Protein AF-0000000072577975 (afdb_homodimer)

Foldseek 3Di:
DPPPPPDPCQLVVLLVLQQVLLCVLVVLCVVQVHQLCRLCVQQVHHSVVNNCSNRSLDQDALSSQVSSCVVSVVVCPSNVCSLVSLLSLDGNQCSVVLVLLQQFLEKAKEAEAADDLLQADLLLLLLVQQPDPPHDDPSNSVSNSVNSVVSNCLCVDPVHHQAEYEYEPVNLQDQGNHDVRSLVSLVSCLVSLPDPRYFYWYQYPPDPDALCPVHIKMWTHGPPDDIWIWDDDDSHIDIGPDPVVNVVVVVSSVVNQVNTDGSVVRNVVSVVSSVVD/DPPPPPDPCQLVVLLVLQQVLLCVLVVLCVVLVHQLCRLCVQQVHHSVVNNCSNRSLDQDALSSQVSSCVVSVVVCPSNVCSLVSLLSLDGNQCSVVLVLLQQFLEKAKEAEAADDLLQADLLLLLLVQQPDPPHDDPSNSVSNSVNSVVSNCLCVDPVRHQAEYEYEPVNLQDQGNHDVRSLVSLVSVLVSLPDPRYFYWYQYPPDPDALCPVHIKMWTHGPPDDIWIWDDDDSHIDIGPPPVVNVVVVVSSVVNQVNTDGSVVRNVVSVVSSVVD

Structure (mmCIF, N/CA/C/O backbone):
data_AF-0000000072577975-model_v1
#
loop_
_entity.id
_entity.type
_entity.pdbx_description
1 polymer 'HTH cro/C1-type domain-containing protein'
#
loop_
_atom_site.group_PDB
_atom_site.id
_atom_site.type_symbol
_atom_site.label_atom_id
_atom_site.label_alt_id
_atom_site.label_comp_id
_atom_site.label_asym_id
_atom_site.label_entity_id
_atom_site.label_seq_id
_atom_site.pdbx_PDB_ins_code
_atom_site.Cartn_x
_atom_site.Cartn_y
_atom_site.Cartn_z
_atom_site.occupancy
_atom_site.B_iso_or_equiv
_atom_site.auth_seq_id
_atom_site.auth_comp_id
_atom_site.auth_asym_id
_atom_site.auth_atom_id
_atom_site.pdbx_PDB_model_num
ATOM 1 N N . MET A 1 1 ? 26.828 27.562 -10.508 1 23 1 MET A N 1
ATOM 2 C CA . MET A 1 1 ? 25.719 27.047 -11.312 1 23 1 MET A CA 1
ATOM 3 C C . MET A 1 1 ? 24.812 26.156 -10.477 1 23 1 MET A C 1
ATOM 5 O O . MET A 1 1 ? 25.203 25.047 -10.086 1 23 1 MET A O 1
ATOM 9 N N . GLY A 1 2 ? 23.938 26.688 -9.508 1 23.89 2 GLY A N 1
ATOM 10 C CA . GLY A 1 2 ? 23.25 26.156 -8.336 1 23.89 2 GLY A CA 1
ATOM 11 C C . GLY A 1 2 ? 22.188 25.141 -8.68 1 23.89 2 GLY A C 1
ATOM 12 O O . GLY A 1 2 ? 21.359 25.359 -9.562 1 23.89 2 GLY A O 1
ATOM 13 N N . ASP A 1 3 ? 22.516 23.828 -8.57 1 28.3 3 ASP A N 1
ATOM 14 C CA . ASP A 1 3 ? 21.797 22.609 -8.938 1 28.3 3 ASP A CA 1
ATOM 15 C C . ASP A 1 3 ? 20.344 22.672 -8.461 1 28.3 3 ASP A C 1
ATOM 17 O O . ASP A 1 3 ? 20.078 22.641 -7.254 1 28.3 3 ASP A O 1
ATOM 21 N N . GLU A 1 4 ? 19.5 23.375 -9.203 1 28.52 4 GLU A N 1
ATOM 22 C CA . GLU A 1 4 ? 18.078 23.578 -8.977 1 28.52 4 GLU A CA 1
ATOM 23 C C . GLU A 1 4 ? 17.359 22.234 -8.812 1 28.52 4 GLU A C 1
ATOM 25 O O . GLU A 1 4 ? 17.266 21.453 -9.758 1 28.52 4 GLU A O 1
ATOM 30 N N . VAL A 1 5 ? 17.5 21.688 -7.695 1 31.22 5 VAL A N 1
ATOM 31 C CA . VAL A 1 5 ? 16.812 20.469 -7.297 1 31.22 5 VAL A CA 1
ATOM 32 C C . VAL A 1 5 ? 15.367 20.5 -7.785 1 31.22 5 VAL A C 1
ATOM 34 O O . VAL A 1 5 ? 14.586 21.359 -7.375 1 31.22 5 VAL A O 1
ATOM 37 N N . GLN A 1 6 ? 15.078 20.094 -8.984 1 32.69 6 GLN A N 1
ATOM 38 C CA . GLN A 1 6 ? 13.742 20 -9.562 1 32.69 6 GLN A CA 1
ATOM 39 C C . GLN A 1 6 ? 12.781 19.297 -8.609 1 32.69 6 GLN A C 1
ATOM 41 O O . GLN A 1 6 ? 12.961 18.125 -8.289 1 32.69 6 GLN A O 1
ATOM 46 N N . GLN A 1 7 ? 12.203 20.031 -7.703 1 34.97 7 GLN A N 1
ATOM 47 C CA . GLN A 1 7 ? 11.203 19.562 -6.75 1 34.97 7 GLN A CA 1
ATOM 48 C C . GLN A 1 7 ? 10.086 18.797 -7.453 1 34.97 7 GLN A C 1
ATOM 50 O O . GLN A 1 7 ? 9.672 19.156 -8.555 1 34.97 7 GLN A O 1
ATOM 55 N N . PRO A 1 8 ? 9.781 17.703 -7.152 1 38.62 8 PRO A N 1
ATOM 56 C CA . PRO A 1 8 ? 8.797 16.859 -7.84 1 38.62 8 PRO A CA 1
ATOM 57 C C . PRO A 1 8 ? 7.5 17.609 -8.141 1 38.62 8 PRO A C 1
ATOM 59 O O . PRO A 1 8 ? 7.102 18.5 -7.383 1 38.62 8 PRO A O 1
ATOM 62 N N . GLU A 1 9 ? 7.043 17.688 -9.359 1 37.94 9 GLU A N 1
ATOM 63 C CA . GLU A 1 9 ? 5.918 18.406 -9.938 1 37.94 9 GLU A CA 1
ATOM 64 C C . GLU A 1 9 ? 4.719 18.422 -8.992 1 37.94 9 GLU A C 1
ATOM 66 O O . GLU A 1 9 ? 3.926 19.359 -8.992 1 37.94 9 GLU A O 1
ATOM 71 N N . GLU A 1 10 ? 4.434 17.344 -8.352 1 37.81 10 GLU A N 1
ATOM 72 C CA . GLU A 1 10 ? 3.242 17.234 -7.52 1 37.81 10 GLU A CA 1
ATOM 73 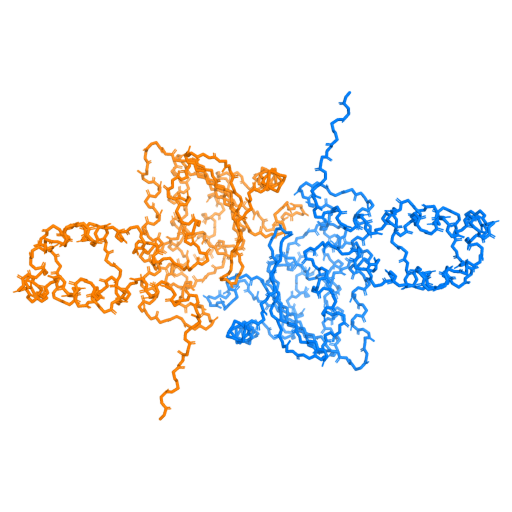C C . GLU A 1 10 ? 3.295 18.234 -6.359 1 37.81 10 GLU A C 1
ATOM 75 O O . GLU A 1 10 ? 2.266 18.766 -5.945 1 37.81 10 GLU A O 1
ATOM 80 N N . TYR A 1 11 ? 4.414 18.406 -5.742 1 39.66 11 TYR A N 1
ATOM 81 C CA . TYR A 1 11 ? 4.684 19.484 -4.812 1 39.66 11 TYR A CA 1
ATOM 82 C C . TYR A 1 11 ? 4.449 20.844 -5.477 1 39.66 11 TYR A C 1
ATOM 84 O O . TYR A 1 11 ? 4.238 21.844 -4.793 1 39.66 11 TYR A O 1
ATOM 92 N N . GLU A 1 12 ? 4.379 20.844 -6.801 1 43.72 12 GLU A N 1
ATOM 93 C CA . GLU A 1 12 ? 4.391 22.094 -7.562 1 43.72 12 GLU A CA 1
ATOM 94 C C . GLU A 1 12 ? 3.018 22.75 -7.562 1 43.72 12 GLU A C 1
ATOM 96 O O . GLU A 1 12 ? 2.912 23.984 -7.496 1 43.72 12 GLU A O 1
ATOM 101 N N . VAL A 1 13 ? 2.107 21.875 -7.645 1 39.94 13 VAL A N 1
ATOM 102 C CA . VAL A 1 13 ? 0.84 22.562 -7.863 1 39.94 13 VAL A CA 1
ATOM 103 C C . VAL A 1 13 ? 0.404 23.266 -6.582 1 39.94 13 VAL A C 1
ATOM 105 O O . VAL A 1 13 ? -0.08 24.406 -6.625 1 39.94 13 VAL A O 1
ATOM 108 N N . GLY A 1 14 ? 0.47 22.516 -5.355 1 48.72 14 GLY A N 1
ATOM 109 C CA . GLY A 1 14 ? 0.134 23.203 -4.113 1 48.72 14 GLY A CA 1
ATOM 110 C C . GLY A 1 14 ? 0.917 24.484 -3.9 1 48.72 14 GLY A C 1
ATOM 111 O O . GLY A 1 14 ? 0.368 25.469 -3.43 1 48.72 14 GLY A O 1
ATOM 112 N N . THR A 1 15 ? 2 24.266 -4.41 1 57.16 15 THR A N 1
ATOM 113 C CA . THR A 1 15 ? 2.898 25.406 -4.324 1 57.16 15 THR A CA 1
ATOM 114 C C . THR A 1 15 ? 2.473 26.5 -5.293 1 57.16 15 THR A C 1
ATOM 116 O O . THR A 1 15 ? 2.484 27.688 -4.941 1 57.16 15 THR A O 1
ATOM 119 N N . GLY A 1 16 ? 1.847 25.969 -6.297 1 61.16 16 GLY A N 1
ATOM 120 C CA . GLY A 1 16 ? 1.447 26.969 -7.273 1 61.16 16 GLY A CA 1
ATOM 121 C C . GLY A 1 16 ? 0.279 27.812 -6.809 1 61.16 16 GLY A C 1
ATOM 122 O O . GLY A 1 16 ? 0.315 29.047 -6.922 1 61.16 16 GLY A O 1
ATOM 123 N N . MET A 1 17 ? -0.674 27.203 -6.145 1 71.5 17 MET A N 1
ATOM 124 C CA . MET A 1 17 ? -1.858 27.906 -5.668 1 71.5 17 MET A CA 1
ATOM 125 C C . MET A 1 17 ? -1.499 28.875 -4.547 1 71.5 17 MET A C 1
ATOM 127 O O . MET A 1 17 ? -1.999 30 -4.512 1 71.5 17 MET A O 1
ATOM 131 N N . LEU A 1 18 ? -0.588 28.453 -3.744 1 80.25 18 LEU A N 1
ATOM 132 C CA . LEU A 1 18 ? -0.195 29.312 -2.629 1 80.25 18 LEU A CA 1
ATOM 133 C C . LEU A 1 18 ? 0.593 30.516 -3.121 1 80.25 18 LEU A C 1
ATOM 135 O O . LEU A 1 18 ? 0.427 31.625 -2.604 1 80.25 18 LEU A O 1
ATOM 139 N N . CYS A 1 19 ? 1.336 30.25 -4.152 1 77.81 19 CYS A N 1
ATOM 140 C CA . CYS A 1 19 ? 2.102 31.344 -4.738 1 77.81 19 CYS A CA 1
ATOM 141 C C . CYS A 1 19 ? 1.177 32.375 -5.375 1 77.81 19 CYS A C 1
ATOM 143 O O . CYS A 1 19 ? 1.35 33.562 -5.172 1 77.81 19 CYS A O 1
ATOM 145 N N . VAL A 1 20 ? 0.21 31.875 -6.078 1 76.81 20 VAL A N 1
ATOM 146 C CA . VAL A 1 20 ? -0.744 32.781 -6.727 1 76.81 20 VAL A CA 1
ATOM 147 C C . VAL A 1 20 ? -1.519 33.562 -5.668 1 76.81 20 VAL A C 1
ATOM 149 O O . VAL A 1 20 ? -1.677 34.781 -5.781 1 76.81 20 VAL A O 1
ATOM 152 N N . PHE A 1 21 ? -1.951 32.875 -4.66 1 88.25 21 PHE A N 1
ATOM 153 C CA . PHE A 1 21 ? -2.697 33.531 -3.592 1 88.25 21 PHE A CA 1
ATOM 154 C C . PHE A 1 21 ? -1.848 34.594 -2.918 1 88.25 21 PHE A C 1
ATOM 156 O O . PHE A 1 21 ? -2.318 35.688 -2.678 1 88.25 21 PHE A O 1
ATOM 163 N N . GLY A 1 22 ? -0.646 34.188 -2.582 1 90.62 22 GLY A N 1
ATOM 164 C CA . GLY A 1 22 ? 0.259 35.125 -1.938 1 90.62 22 GLY A CA 1
ATOM 165 C C . GLY A 1 22 ? 0.484 36.406 -2.75 1 90.62 22 GLY A C 1
ATOM 166 O O . GLY A 1 22 ? 0.469 37.5 -2.205 1 90.62 22 GLY A O 1
ATOM 167 N N . ARG A 1 23 ? 0.658 36.219 -4.023 1 86.88 23 ARG A N 1
ATOM 168 C CA . ARG A 1 23 ? 0.84 37.344 -4.918 1 86.88 23 ARG A CA 1
ATOM 169 C C . ARG A 1 23 ? -0.408 38.219 -4.949 1 86.88 23 ARG A C 1
ATOM 171 O O . ARG A 1 23 ? -0.31 39.469 -4.945 1 86.88 23 ARG A O 1
ATOM 178 N N . GLN A 1 24 ? -1.547 37.625 -5.004 1 89.06 24 GLN A N 1
ATOM 179 C CA . GLN A 1 24 ? -2.807 38.344 -5.004 1 89.06 24 GLN A CA 1
ATOM 180 C C . GLN A 1 24 ? -3 39.125 -3.693 1 89.06 24 GLN A C 1
ATOM 182 O O . GLN A 1 24 ? -3.436 40.281 -3.695 1 89.06 24 GLN A O 1
ATOM 187 N N . LEU A 1 25 ? -2.658 38.438 -2.621 1 94.12 25 LEU A N 1
ATOM 188 C CA . LEU A 1 25 ? -2.758 39.094 -1.312 1 94.12 25 LEU A CA 1
ATOM 189 C C . LEU A 1 25 ? -1.898 40.344 -1.249 1 94.12 25 LEU A C 1
ATOM 191 O O . LEU A 1 25 ? -2.352 41.375 -0.774 1 94.12 25 LEU A O 1
ATOM 195 N N . LYS A 1 26 ? -0.734 40.188 -1.766 1 93.81 26 LYS A N 1
ATOM 196 C CA . LYS A 1 26 ? 0.177 41.344 -1.8 1 93.81 26 LYS A CA 1
ATOM 197 C C . LYS A 1 26 ? -0.386 42.469 -2.662 1 93.81 26 LYS A C 1
ATOM 199 O O . LYS A 1 26 ? -0.35 43.625 -2.27 1 93.81 26 LYS A O 1
ATOM 204 N N . LEU A 1 27 ? -0.862 42.094 -3.791 1 91.44 27 LEU A N 1
ATOM 205 C CA . LEU A 1 27 ? -1.411 43.062 -4.719 1 91.44 27 LEU A CA 1
ATOM 206 C C . LEU A 1 27 ? -2.564 43.844 -4.078 1 91.44 27 LEU A C 1
ATOM 208 O O . LEU A 1 27 ? -2.629 45.062 -4.168 1 91.44 27 LEU A O 1
ATOM 212 N N . PHE A 1 28 ? -3.451 43.156 -3.422 1 94.31 28 PHE A N 1
ATOM 213 C CA . PHE A 1 28 ? -4.598 43.812 -2.789 1 94.31 28 PHE A CA 1
ATOM 214 C C . PHE A 1 28 ? -4.152 44.656 -1.596 1 94.31 28 PHE A C 1
ATOM 216 O O . PHE A 1 28 ? -4.703 45.719 -1.348 1 94.31 28 PHE A O 1
ATOM 223 N N . ARG A 1 29 ? -3.16 44.094 -0.862 1 96.12 29 ARG A N 1
ATOM 224 C CA . ARG A 1 29 ? -2.643 44.844 0.275 1 96.12 29 ARG A CA 1
ATOM 225 C C . ARG A 1 29 ? -2.059 46.156 -0.173 1 96.12 29 ARG A C 1
ATOM 227 O O . ARG A 1 29 ? -2.357 47.219 0.414 1 96.12 29 ARG A O 1
ATOM 234 N N . GLU A 1 30 ? -1.282 46.156 -1.231 1 95.19 30 GLU A N 1
ATOM 235 C CA . GLU A 1 30 ? -0.66 47.344 -1.769 1 95.19 30 GLU A CA 1
ATOM 236 C C . GLU A 1 30 ? -1.706 48.312 -2.336 1 95.19 30 GLU A C 1
ATOM 238 O O . GLU A 1 30 ? -1.596 49.531 -2.174 1 95.19 30 GLU A O 1
ATOM 243 N N . ARG A 1 31 ? -2.686 47.812 -2.975 1 93.5 31 ARG A N 1
ATOM 244 C CA . ARG A 1 31 ? -3.768 48.594 -3.533 1 93.5 31 ARG A CA 1
ATOM 245 C C . ARG A 1 31 ? -4.523 49.344 -2.436 1 93.5 31 ARG A C 1
ATOM 247 O O . ARG A 1 31 ? -5 50.469 -2.646 1 93.5 31 ARG A O 1
ATOM 254 N N . ALA A 1 32 ? -4.648 48.75 -1.303 1 94.38 32 ALA A N 1
ATOM 255 C CA . ALA A 1 32 ? -5.352 49.344 -0.167 1 94.38 32 ALA A CA 1
ATOM 256 C C . ALA A 1 32 ? -4.457 50.312 0.579 1 94.38 32 ALA A C 1
ATOM 258 O O . ALA A 1 32 ? -4.891 50.969 1.534 1 94.38 32 ALA A O 1
ATOM 259 N N . GLY A 1 33 ? -3.145 50.375 0.177 1 95.62 33 GLY A N 1
ATOM 260 C CA . GLY A 1 33 ? -2.211 51.312 0.788 1 95.62 33 GLY A CA 1
ATOM 261 C C . GLY A 1 33 ? -1.673 50.844 2.121 1 95.62 33 GLY A C 1
ATOM 262 O O . GLY A 1 33 ? -1.262 51.625 2.959 1 95.62 33 GLY A O 1
ATOM 263 N N . LEU A 1 34 ? -1.727 49.562 2.348 1 96.06 34 LEU A N 1
ATOM 264 C CA . LEU A 1 34 ? -1.288 49.031 3.625 1 96.06 34 LEU A CA 1
ATOM 265 C C . LEU A 1 34 ? 0.067 48.344 3.484 1 96.06 34 LEU A C 1
ATOM 267 O O . LEU A 1 34 ? 0.364 47.75 2.443 1 96.06 34 LEU A O 1
ATOM 271 N N . ASP A 1 35 ? 0.899 48.531 4.445 1 96.5 35 ASP A N 1
ATOM 272 C CA . ASP A 1 35 ? 2.07 47.656 4.543 1 96.5 35 ASP A CA 1
ATOM 273 C C . ASP A 1 35 ? 1.741 46.375 5.297 1 96.5 35 ASP A C 1
ATOM 275 O O . ASP A 1 35 ? 0.589 46.156 5.672 1 96.5 35 ASP A O 1
ATOM 279 N N . ARG A 1 36 ? 2.676 45.469 5.469 1 96.88 36 ARG A N 1
ATOM 280 C CA . ARG A 1 36 ? 2.406 44.156 6.098 1 96.88 36 ARG A CA 1
ATOM 281 C C . ARG A 1 36 ? 1.957 44.344 7.543 1 96.88 36 ARG A C 1
ATOM 283 O O . ARG A 1 36 ? 1.062 43.656 8.008 1 96.88 36 ARG A O 1
ATOM 290 N N . ALA A 1 37 ? 2.592 45.312 8.203 1 96 37 ALA A N 1
ATOM 291 C CA . ALA A 1 37 ? 2.217 45.594 9.586 1 96 37 ALA A CA 1
ATOM 292 C C . ALA A 1 37 ? 0.783 46.094 9.672 1 96 37 ALA A C 1
ATOM 294 O O . ALA A 1 37 ? 0.047 45.75 10.602 1 96 37 ALA A O 1
ATOM 295 N N . GLY A 1 38 ? 0.428 46.938 8.797 1 96.31 38 GLY A N 1
ATOM 296 C CA . GLY A 1 38 ? -0.925 47.469 8.734 1 96.31 38 GLY A CA 1
ATOM 297 C C . GLY A 1 38 ? -1.979 46.406 8.555 1 96.31 38 GLY A C 1
ATOM 298 O O . GLY A 1 38 ? -2.969 46.344 9.289 1 96.31 38 GLY A O 1
ATOM 299 N N . LEU A 1 39 ? -1.771 45.5 7.57 1 96.5 39 LEU A N 1
ATOM 300 C CA . LEU A 1 39 ? -2.703 44.406 7.352 1 96.5 39 LEU A CA 1
ATOM 301 C C . LEU A 1 39 ? -2.736 43.469 8.555 1 96.5 39 LEU A C 1
ATOM 303 O O . LEU A 1 39 ? -3.803 43 8.953 1 96.5 39 LEU A O 1
ATOM 307 N N . GLY A 1 40 ? -1.619 43.219 9.07 1 95.88 40 GLY A N 1
ATOM 308 C CA . GLY A 1 40 ? -1.535 42.375 10.258 1 95.88 40 GLY A CA 1
ATOM 309 C C . GLY A 1 40 ? -2.363 42.906 11.414 1 95.88 40 GLY A C 1
ATOM 310 O O . GLY A 1 40 ? -3.094 42.125 12.055 1 95.88 40 GLY A O 1
ATOM 311 N N . SER A 1 41 ? -2.273 44.188 11.617 1 94.56 41 SER A N 1
ATOM 312 C CA . SER A 1 41 ? -3.016 44.844 12.695 1 94.56 41 SER A CA 1
ATOM 313 C C . SER A 1 41 ? -4.52 44.688 12.492 1 94.56 41 SER A C 1
ATOM 315 O O . SER A 1 41 ? -5.273 44.562 13.461 1 94.56 41 SER A O 1
ATOM 317 N N . LEU A 1 42 ? -4.961 44.719 11.312 1 94.44 42 LEU A N 1
ATOM 318 C CA . LEU A 1 42 ? -6.383 44.656 11 1 94.44 42 LEU A CA 1
ATOM 319 C C . LEU A 1 42 ? -6.898 43.25 11.047 1 94.44 42 LEU A C 1
ATOM 321 O O . LEU A 1 42 ? -8.102 43 11.195 1 94.44 42 LEU A O 1
ATOM 325 N N . THR A 1 43 ? -6.016 42.25 10.852 1 94.12 43 THR A N 1
ATOM 326 C CA . THR A 1 43 ? -6.457 40.875 10.742 1 94.12 43 THR A CA 1
ATOM 327 C C . THR A 1 43 ? -6.012 40.062 11.953 1 94.12 43 THR A C 1
ATOM 329 O O . THR A 1 43 ? -6.367 38.875 12.086 1 94.12 43 THR A O 1
ATOM 332 N N . GLY A 1 44 ? -5.168 40.594 12.789 1 92.69 44 GLY A N 1
ATOM 333 C CA . GLY A 1 44 ? -4.73 39.938 14.008 1 92.69 44 GLY A CA 1
ATOM 334 C C . GLY A 1 44 ? -3.486 39.094 13.805 1 92.69 44 GLY A C 1
ATOM 335 O O . GLY A 1 44 ? -3.295 38.094 14.484 1 92.69 44 GLY A O 1
ATOM 336 N N . TYR A 1 45 ? -2.734 39.344 12.789 1 92.81 45 TYR A N 1
ATOM 337 C CA . TYR A 1 45 ? -1.515 38.594 12.5 1 92.81 45 TYR A CA 1
ATOM 338 C C . TYR A 1 45 ? -0.297 39.5 12.516 1 92.81 45 TYR A C 1
ATOM 340 O O . TYR A 1 45 ? -0.431 40.75 12.453 1 92.81 45 TYR A O 1
ATOM 348 N N . SER A 1 46 ? 0.872 39.031 12.664 1 93.5 46 SER A N 1
ATOM 349 C CA . SER A 1 46 ? 2.109 39.781 12.609 1 93.5 46 SER A CA 1
ATOM 350 C C . SER A 1 46 ? 2.518 40.094 11.172 1 93.5 46 SER A C 1
ATOM 352 O O . SER A 1 46 ? 2.053 39.438 10.242 1 93.5 46 SER A O 1
ATOM 354 N N . ALA A 1 47 ? 3.393 41.125 11.047 1 94.5 47 ALA A N 1
ATOM 355 C CA . ALA A 1 47 ? 3.939 41.438 9.734 1 94.5 47 ALA A CA 1
ATOM 356 C C . ALA A 1 47 ? 4.703 40.25 9.148 1 94.5 47 ALA A C 1
ATOM 358 O O . ALA A 1 47 ? 4.668 40.031 7.938 1 94.5 47 ALA A O 1
ATOM 359 N N . SER A 1 48 ? 5.309 39.562 10.039 1 92.81 48 SER A N 1
ATOM 360 C CA . SER A 1 48 ? 6.07 38.375 9.594 1 92.81 48 SER A CA 1
ATOM 361 C C . SER A 1 48 ? 5.148 37.281 9.055 1 92.81 48 SER A C 1
ATOM 363 O O . SER A 1 48 ? 5.469 36.625 8.062 1 92.81 48 SER A O 1
ATOM 365 N N . THR A 1 49 ? 4.004 37.125 9.719 1 92.19 49 THR A N 1
ATOM 366 C CA . THR A 1 49 ? 3.045 36.125 9.258 1 92.19 49 THR A CA 1
ATOM 367 C C . THR A 1 49 ? 2.449 36.5 7.91 1 92.19 49 THR A C 1
ATOM 369 O O . THR A 1 49 ? 2.273 35.656 7.027 1 92.19 49 THR A O 1
ATOM 372 N N . ILE A 1 50 ? 2.172 37.781 7.789 1 94.44 50 ILE A N 1
ATOM 373 C CA . ILE A 1 50 ? 1.639 38.281 6.527 1 94.44 50 ILE A CA 1
ATOM 374 C C . ILE A 1 50 ? 2.654 38.062 5.41 1 94.44 50 ILE A C 1
ATOM 376 O O . ILE A 1 50 ? 2.295 37.625 4.316 1 94.44 50 ILE A O 1
ATOM 380 N N . ALA A 1 51 ? 3.924 38.312 5.688 1 92.31 51 ALA A N 1
ATOM 381 C CA . ALA A 1 51 ? 4.988 38.094 4.719 1 92.31 51 ALA A CA 1
ATOM 382 C C . ALA A 1 51 ? 5.039 36.594 4.32 1 92.31 51 ALA A C 1
ATOM 384 O O . ALA A 1 51 ? 5.223 36.281 3.145 1 92.31 51 ALA A O 1
ATOM 385 N N . SER A 1 52 ? 4.805 35.781 5.301 1 89.69 52 SER A N 1
ATOM 386 C CA . SER A 1 52 ? 4.848 34.344 5.047 1 89.69 52 SER A CA 1
ATOM 387 C C . SER A 1 52 ? 3.689 33.906 4.156 1 89.69 52 SER A C 1
ATOM 389 O O . SER A 1 52 ? 3.842 33 3.328 1 89.69 52 SER A O 1
ATOM 391 N N . PHE A 1 53 ? 2.557 34.531 4.359 1 89.56 53 PHE A N 1
ATOM 392 C CA . PHE A 1 53 ? 1.421 34.25 3.492 1 89.56 53 PHE A CA 1
ATOM 393 C C . PHE A 1 53 ? 1.697 34.719 2.066 1 89.56 53 PHE A C 1
ATOM 395 O O . PHE A 1 53 ? 1.461 33.969 1.111 1 89.56 53 PHE A O 1
ATOM 402 N N . GLU A 1 54 ? 2.293 35.906 1.914 1 91.94 54 GLU A N 1
ATOM 403 C CA . GLU A 1 54 ? 2.539 36.5 0.603 1 91.94 54 GLU A CA 1
ATOM 404 C C . GLU A 1 54 ? 3.613 35.75 -0.158 1 91.94 54 GLU A C 1
ATOM 406 O O . GLU A 1 54 ? 3.598 35.688 -1.391 1 91.94 54 GLU A O 1
ATOM 411 N N . GLN A 1 55 ? 4.469 35.125 0.561 1 84.81 55 GLN A N 1
ATOM 412 C CA . GLN A 1 55 ? 5.586 34.406 -0.041 1 84.81 55 GLN A CA 1
ATOM 413 C C . GLN A 1 55 ? 5.316 32.906 -0.089 1 84.81 55 GLN A C 1
ATOM 415 O O . GLN A 1 55 ? 6.223 32.094 -0.354 1 84.81 55 GLN A O 1
ATOM 420 N N . ALA A 1 56 ? 4.098 32.5 0.232 1 80.25 56 ALA A N 1
ATOM 421 C CA . ALA A 1 56 ? 3.623 31.109 0.131 1 80.25 56 ALA A CA 1
ATOM 422 C C . ALA A 1 56 ? 4.422 30.188 1.043 1 80.25 56 ALA A C 1
ATOM 424 O O . ALA A 1 56 ? 4.66 29.016 0.706 1 80.25 56 ALA A O 1
ATOM 425 N N . ARG A 1 57 ? 4.879 30.812 2.117 1 74.69 57 ARG A N 1
ATOM 426 C CA . ARG A 1 57 ? 5.645 30.016 3.068 1 74.69 57 ARG A CA 1
ATOM 427 C C . ARG A 1 57 ? 4.727 29.359 4.102 1 74.69 57 ARG A C 1
ATOM 429 O O . ARG A 1 57 ? 5.098 28.359 4.727 1 74.69 57 ARG A O 1
ATOM 436 N N . ARG A 1 58 ? 3.615 29.984 4.328 1 79 58 ARG A N 1
ATOM 437 C CA . ARG A 1 58 ? 2.584 29.484 5.234 1 79 58 ARG A CA 1
ATOM 438 C C . ARG A 1 58 ? 1.213 29.5 4.566 1 79 58 ARG A C 1
ATOM 440 O O . ARG A 1 58 ? 0.939 30.359 3.725 1 79 58 ARG A O 1
ATOM 447 N N . ILE A 1 59 ? 0.462 28.609 5.016 1 83.5 59 ILE A N 1
ATOM 448 C CA . ILE A 1 59 ? -0.888 28.547 4.469 1 83.5 59 ILE A CA 1
ATOM 449 C C . ILE A 1 59 ? -1.841 29.359 5.348 1 83.5 59 ILE A C 1
ATOM 451 O O . ILE A 1 59 ? -1.996 29.062 6.535 1 83.5 59 ILE A O 1
ATOM 455 N N . PRO A 1 60 ? -2.365 30.375 4.805 1 87.38 60 PRO A N 1
ATOM 456 C CA . PRO A 1 60 ? -3.297 31.172 5.609 1 87.38 60 PRO A CA 1
ATOM 457 C C . PRO A 1 60 ? -4.547 30.391 6.004 1 87.38 60 PRO A C 1
ATOM 459 O O . PRO A 1 60 ? -5.047 29.578 5.227 1 87.38 60 PRO A O 1
ATOM 462 N N . GLN A 1 61 ? -5.074 30.641 7.133 1 83.44 61 GLN A N 1
ATOM 463 C CA . GLN A 1 61 ? -6.324 30.062 7.609 1 83.44 61 GLN A CA 1
ATOM 464 C C . GLN A 1 61 ? -7.527 30.656 6.891 1 83.44 61 GLN A C 1
ATOM 466 O O . GLN A 1 61 ? -7.492 31.828 6.484 1 83.44 61 GLN A O 1
ATOM 471 N N . PRO A 1 62 ? -8.562 29.891 6.824 1 83.38 62 PRO A N 1
ATOM 472 C CA . PRO A 1 62 ? -9.75 30.406 6.137 1 83.38 62 PRO A CA 1
ATOM 473 C C . PRO A 1 62 ? -10.273 31.703 6.742 1 83.38 62 PRO A C 1
ATOM 475 O O . PRO A 1 62 ? -10.695 32.594 6.012 1 83.38 62 PRO A O 1
ATOM 478 N N . LYS A 1 63 ? -10.18 31.719 7.988 1 86.31 63 LYS A N 1
ATOM 479 C CA . LYS A 1 63 ? -10.641 32.938 8.656 1 86.31 63 LYS A CA 1
ATOM 480 C C . LYS A 1 63 ? -9.844 34.156 8.203 1 86.31 63 LYS A C 1
ATOM 482 O O . LYS A 1 63 ? -10.414 35.219 7.973 1 86.31 63 LYS A O 1
ATOM 487 N N . PHE A 1 64 ? -8.555 34.031 8.133 1 93 64 PHE A N 1
ATOM 488 C CA . PHE A 1 64 ? -7.703 35.125 7.652 1 93 64 PHE A CA 1
ATOM 489 C C . PHE A 1 64 ? -8.094 35.531 6.238 1 93 64 PHE A C 1
ATOM 491 O O . PHE A 1 64 ? -8.156 36.719 5.922 1 93 64 PHE A O 1
ATOM 498 N N . ILE A 1 65 ? -8.391 34.531 5.434 1 92.44 65 ILE A N 1
ATOM 499 C CA . ILE A 1 65 ? -8.68 34.781 4.027 1 92.44 65 ILE A CA 1
ATOM 500 C C . ILE A 1 65 ? -9.945 35.656 3.908 1 92.44 65 ILE A C 1
ATOM 502 O O . ILE A 1 65 ? -9.961 36.625 3.174 1 92.44 65 ILE A O 1
ATOM 506 N N . ASP A 1 66 ? -10.891 35.281 4.656 1 91.38 66 ASP A N 1
ATOM 507 C CA . ASP A 1 66 ? -12.133 36.062 4.648 1 91.38 66 ASP A CA 1
ATOM 508 C C . ASP A 1 66 ? -11.914 37.469 5.18 1 91.38 66 ASP A C 1
ATOM 510 O O . ASP A 1 66 ? -12.406 38.438 4.598 1 91.38 66 ASP A O 1
ATOM 514 N N . GLN A 1 67 ? -11.203 37.562 6.227 1 94.44 67 GLN A N 1
ATOM 515 C CA . GLN A 1 67 ? -10.922 38.875 6.824 1 94.44 67 GLN A CA 1
ATOM 516 C C . GLN A 1 67 ? -10.117 39.75 5.871 1 94.44 67 GLN A C 1
ATOM 518 O O . GLN A 1 67 ? -10.406 40.938 5.723 1 94.44 67 GLN A O 1
ATOM 523 N N . ALA A 1 68 ? -9.125 39.125 5.324 1 95.19 68 ALA A N 1
ATOM 524 C CA . ALA A 1 68 ? -8.289 39.875 4.387 1 95.19 68 ALA A CA 1
ATOM 525 C C . ALA A 1 68 ? -9.102 40.375 3.195 1 95.19 68 ALA A C 1
ATOM 527 O O . ALA A 1 68 ? -8.906 41.5 2.73 1 95.19 68 ALA A O 1
ATOM 528 N N . ASP A 1 69 ? -9.961 39.5 2.691 1 94.56 69 ASP A N 1
ATOM 529 C CA . ASP A 1 69 ? -10.805 39.906 1.566 1 94.56 69 ASP A CA 1
ATOM 530 C C . ASP A 1 69 ? -11.641 41.125 1.91 1 94.56 69 ASP A C 1
ATOM 532 O O . ASP A 1 69 ? -11.734 42.062 1.115 1 94.56 69 ASP A O 1
ATOM 536 N N . GLU A 1 70 ? -12.195 41.125 3.074 1 95.25 70 GLU A N 1
ATOM 537 C CA . GLU A 1 70 ? -13.055 42.219 3.539 1 95.25 70 GLU A CA 1
ATOM 538 C C . GLU A 1 70 ? -12.258 43.5 3.771 1 95.25 70 GLU A C 1
ATOM 540 O O . GLU A 1 70 ? -12.609 44.562 3.252 1 95.25 70 GLU A O 1
ATOM 545 N N . VAL A 1 71 ? -11.188 43.375 4.535 1 95.81 71 VAL A N 1
ATOM 546 C CA . VAL A 1 71 ? -10.406 44.531 4.965 1 95.81 71 VAL A CA 1
ATOM 547 C C . VAL A 1 71 ? -9.742 45.188 3.752 1 95.81 71 VAL A C 1
ATOM 549 O O . VAL A 1 71 ? -9.594 46.406 3.701 1 95.81 71 VAL A O 1
ATOM 552 N N . LEU A 1 72 ? -9.414 44.406 2.76 1 95.5 72 LEU A N 1
ATOM 553 C CA . LEU A 1 72 ? -8.68 44.906 1.607 1 95.5 72 LEU A CA 1
ATOM 554 C C . LEU A 1 72 ? -9.633 45.281 0.474 1 95.5 72 LEU A C 1
ATOM 556 O O . LEU A 1 72 ? -9.195 45.781 -0.562 1 95.5 72 LEU A O 1
ATOM 560 N N . GLY A 1 73 ? -10.883 45 0.695 1 93.75 73 GLY A N 1
ATOM 561 C CA . GLY A 1 73 ? -11.844 45.281 -0.366 1 93.75 73 GLY A CA 1
ATOM 562 C C . GLY A 1 73 ? -11.555 44.5 -1.64 1 93.75 73 GLY A C 1
ATOM 563 O O . GLY A 1 73 ? -11.531 45.062 -2.73 1 93.75 73 GLY A O 1
ATOM 564 N N . ALA A 1 74 ? -11.273 43.25 -1.505 1 92.56 74 ALA A N 1
ATOM 565 C CA . ALA A 1 74 ? -10.867 42.438 -2.648 1 92.56 74 ALA A CA 1
ATOM 566 C C . ALA A 1 74 ? -12.078 41.906 -3.422 1 92.56 74 ALA A C 1
ATOM 568 O O . ALA A 1 74 ? -11.93 41.219 -4.441 1 92.56 74 ALA A O 1
ATOM 569 N N . GLY A 1 75 ? -13.289 42.188 -3.01 1 90.31 75 GLY A N 1
ATOM 570 C CA . GLY A 1 75 ? -14.5 41.875 -3.754 1 90.31 75 GLY A CA 1
ATOM 571 C C . GLY A 1 75 ? -14.781 40.406 -3.855 1 90.31 75 GLY A C 1
ATOM 572 O O . GLY A 1 75 ? -15.398 39.938 -4.82 1 90.31 75 GLY A O 1
ATOM 573 N N . GLY A 1 76 ? -14.203 39.656 -3.051 1 90.12 76 GLY A N 1
ATOM 574 C CA . GLY A 1 76 ? -14.469 38.219 -3.049 1 90.12 76 GLY A CA 1
ATOM 575 C C . GLY A 1 76 ? -13.391 37.406 -3.738 1 90.12 76 GLY A C 1
ATOM 576 O O . GLY A 1 76 ? -13.422 36.188 -3.727 1 90.12 76 GLY A O 1
ATOM 577 N N . VAL A 1 77 ? -12.414 38.062 -4.277 1 85.31 77 VAL A N 1
ATOM 578 C CA . VAL A 1 77 ? -11.383 37.406 -5.066 1 85.31 77 VAL A CA 1
ATOM 579 C C . VAL A 1 77 ? -10.57 36.469 -4.172 1 85.31 77 VAL A C 1
ATOM 581 O O . VAL A 1 77 ? -10.336 35.312 -4.527 1 85.31 77 VAL A O 1
ATOM 584 N N . LEU A 1 78 ? -10.141 36.906 -3.012 1 92 78 LEU A N 1
ATOM 585 C CA . LEU A 1 78 ? -9.352 36.094 -2.096 1 92 78 LEU A CA 1
ATOM 586 C C . LEU A 1 78 ? -10.203 34.969 -1.503 1 92 78 LEU A C 1
ATOM 588 O O . LEU A 1 78 ? -9.758 33.844 -1.423 1 92 78 LEU A O 1
ATOM 592 N N . SER A 1 79 ? -11.422 35.344 -1.203 1 89.69 79 SER A N 1
ATOM 593 C CA . SER A 1 79 ? -12.328 34.375 -0.609 1 89.69 79 SER A CA 1
ATOM 594 C C . SER A 1 79 ? -12.656 33.25 -1.596 1 89.69 79 SER A C 1
ATOM 596 O O . SER A 1 79 ? -12.891 32.125 -1.193 1 89.69 79 SER A O 1
ATOM 598 N N . ALA A 1 80 ? -12.609 33.594 -2.857 1 83.38 80 ALA A N 1
ATOM 599 C CA . ALA A 1 80 ? -12.898 32.594 -3.889 1 83.38 80 ALA A CA 1
ATOM 600 C C . ALA A 1 80 ? -11.852 31.484 -3.9 1 83.38 80 ALA A C 1
ATOM 602 O O . ALA A 1 80 ? -12.117 30.375 -4.355 1 83.38 80 ALA A O 1
ATOM 603 N N . SER A 1 81 ? -10.727 31.766 -3.318 1 84.25 81 SER A N 1
ATOM 604 C CA . SER A 1 81 ? -9.625 30.812 -3.35 1 84.25 81 SER A CA 1
ATOM 605 C C . SER A 1 81 ? -9.547 30.016 -2.049 1 84.25 81 SER A C 1
ATOM 607 O O . SER A 1 81 ? -8.648 29.188 -1.872 1 84.25 81 SER A O 1
ATOM 609 N N . LYS A 1 82 ? -10.43 30.297 -1.217 1 85.5 82 LYS A N 1
ATOM 610 C CA . LYS A 1 82 ? -10.359 29.75 0.141 1 85.5 82 LYS A CA 1
ATOM 611 C C . LYS A 1 82 ? -10.266 28.234 0.131 1 85.5 82 LYS A C 1
ATOM 613 O O . LYS A 1 82 ? -9.406 27.656 0.792 1 85.5 82 LYS A O 1
ATOM 618 N N . GLU A 1 83 ? -11.086 27.672 -0.684 1 77.06 83 GLU A N 1
ATOM 619 C CA . GLU A 1 83 ? -11.125 26.219 -0.727 1 77.06 83 GLU A CA 1
ATOM 620 C C . GLU A 1 83 ? -9.836 25.656 -1.313 1 77.06 83 GLU A C 1
ATOM 622 O O . GLU A 1 83 ? -9.289 24.672 -0.798 1 77.06 83 GLU A O 1
ATOM 627 N N . GLU A 1 84 ? -9.391 26.266 -2.283 1 76.75 84 GLU A N 1
ATOM 628 C CA . GLU A 1 84 ? -8.18 25.781 -2.949 1 76.75 84 GLU A CA 1
ATOM 629 C C . GLU A 1 84 ? -6.949 26 -2.076 1 76.75 84 GLU A C 1
ATOM 631 O O . GLU A 1 84 ? -6.035 25.172 -2.072 1 76.75 84 GLU A O 1
ATOM 636 N N . VAL A 1 85 ? -6.918 27.094 -1.385 1 81.56 85 VAL A N 1
ATOM 637 C CA . VAL A 1 85 ? -5.812 27.375 -0.471 1 81.56 85 VAL A CA 1
ATOM 638 C C . VAL A 1 85 ? -5.793 26.328 0.646 1 81.56 85 VAL A C 1
ATOM 640 O O . VAL A 1 85 ? -4.73 25.828 1.012 1 81.56 85 VAL A O 1
ATOM 643 N N . ALA A 1 86 ? -6.984 26.031 1.073 1 78.31 86 ALA A N 1
ATOM 644 C CA . ALA A 1 86 ? -7.098 25.031 2.125 1 78.31 86 ALA A CA 1
ATOM 645 C C . ALA A 1 86 ? -6.613 23.672 1.635 1 78.31 86 ALA A C 1
ATOM 647 O O . ALA A 1 86 ? -5.977 22.922 2.383 1 78.31 86 ALA A O 1
ATOM 648 N N . ARG A 1 87 ? -6.859 23.453 0.43 1 77 87 ARG A N 1
ATOM 649 C CA . ARG A 1 87 ? -6.461 22.172 -0.163 1 77 87 ARG A CA 1
ATOM 650 C C . ARG A 1 87 ? -4.945 22.094 -0.312 1 77 87 ARG A C 1
ATOM 652 O O . ARG A 1 87 ? -4.371 21 -0.269 1 77 87 ARG A O 1
ATOM 659 N N . ALA A 1 88 ? -4.344 23.188 -0.391 1 75.56 88 ALA A N 1
ATOM 660 C CA . ALA A 1 88 ? -2.91 23.234 -0.673 1 75.56 88 ALA A CA 1
ATOM 661 C C . ALA A 1 88 ? -2.098 22.734 0.514 1 75.56 88 ALA A C 1
ATOM 663 O O . ALA A 1 88 ? -0.908 22.438 0.378 1 75.56 88 ALA A O 1
ATOM 664 N N . GLN A 1 89 ? -2.695 22.625 1.626 1 76.88 89 GLN A N 1
ATOM 665 C CA . GLN A 1 89 ? -1.987 22.125 2.799 1 76.88 89 GLN A CA 1
ATOM 666 C C . GLN A 1 89 ? -1.741 20.625 2.689 1 76.88 89 GLN A C 1
ATOM 668 O O . GLN A 1 89 ? -0.914 20.078 3.416 1 76.88 89 GLN A O 1
ATOM 673 N N . TYR A 1 90 ? -2.521 20.062 1.819 1 80.38 90 TYR A N 1
ATOM 674 C CA . TYR A 1 90 ? -2.422 18.625 1.669 1 80.38 90 TYR A CA 1
ATOM 675 C C . TYR A 1 90 ? -1.575 18.25 0.456 1 80.38 90 TYR A C 1
ATOM 677 O O . TYR A 1 90 ? -1.592 18.953 -0.556 1 80.38 90 TYR A O 1
ATOM 685 N N . PRO A 1 91 ? -0.839 17.125 0.656 1 75.56 91 PRO A N 1
ATOM 686 C CA . PRO A 1 91 ? -0.199 16.625 -0.563 1 75.56 91 PRO A CA 1
ATOM 687 C C . PRO A 1 91 ? -1.202 16.312 -1.674 1 75.56 91 PRO A C 1
ATOM 689 O O . PRO A 1 91 ? -2.348 15.961 -1.394 1 75.56 91 PRO A O 1
ATOM 692 N N . ALA A 1 92 ? -0.765 16.484 -2.906 1 70.81 92 ALA A N 1
ATOM 693 C CA . ALA A 1 92 ? -1.628 16.375 -4.082 1 70.81 92 ALA A CA 1
ATOM 694 C C . ALA A 1 92 ? -2.408 15.062 -4.07 1 70.81 92 ALA A C 1
ATOM 696 O O . ALA A 1 92 ? -3.607 15.047 -4.352 1 70.81 92 ALA A O 1
ATOM 697 N N . PHE A 1 93 ? -1.767 14.023 -3.781 1 74.44 93 PHE A N 1
ATOM 698 C CA . PHE A 1 93 ? -2.379 12.703 -3.855 1 74.44 93 PHE A CA 1
ATOM 699 C C . PHE A 1 93 ? -3.518 12.578 -2.852 1 74.44 93 PHE A C 1
ATOM 701 O O . PHE A 1 93 ? -4.383 11.711 -2.992 1 74.44 93 PHE A O 1
ATOM 708 N N . PHE A 1 94 ? -3.623 13.469 -1.911 1 84.19 94 PHE A N 1
ATOM 709 C CA . PHE A 1 94 ? -4.527 13.281 -0.782 1 84.19 94 PHE A CA 1
ATOM 710 C C . PHE A 1 94 ? -5.637 14.328 -0.796 1 84.19 94 PHE A C 1
ATOM 712 O O . PHE A 1 94 ? -6.645 14.18 -0.102 1 84.19 94 PHE A O 1
ATOM 719 N N . ARG A 1 95 ? -5.617 15.273 -1.553 1 77.38 95 ARG A N 1
ATOM 720 C CA . ARG A 1 95 ? -6.488 16.438 -1.495 1 77.38 95 ARG A CA 1
ATOM 721 C C . ARG A 1 95 ? -7.953 16.047 -1.614 1 77.38 95 ARG A C 1
ATOM 723 O O . ARG A 1 95 ? -8.789 16.469 -0.812 1 77.38 95 ARG A O 1
ATOM 730 N N . ASP A 1 96 ? -8.172 15.156 -2.5 1 77.44 96 ASP A N 1
ATOM 731 C CA . ASP A 1 96 ? -9.555 14.758 -2.713 1 77.44 96 ASP A CA 1
ATOM 732 C C . ASP A 1 96 ? -10.062 13.891 -1.559 1 77.44 96 ASP A C 1
ATOM 734 O O . ASP A 1 96 ? -11.203 14.039 -1.116 1 77.44 96 ASP A O 1
ATOM 738 N N . ALA A 1 97 ? -9.195 13.086 -1.074 1 87.5 97 ALA A N 1
ATOM 739 C CA . ALA A 1 97 ? -9.555 12.266 0.078 1 87.5 97 ALA A CA 1
ATOM 740 C C . ALA A 1 97 ? -9.805 13.125 1.312 1 87.5 97 ALA A C 1
ATOM 742 O O . ALA A 1 97 ? -10.719 12.852 2.092 1 87.5 97 ALA A O 1
ATOM 743 N N . ALA A 1 98 ? -9.008 14.148 1.436 1 88.56 98 ALA A N 1
ATOM 744 C CA . ALA A 1 98 ? -9.156 15.047 2.576 1 88.56 98 ALA A CA 1
ATOM 745 C C . ALA A 1 98 ? -10.523 15.727 2.555 1 88.56 98 ALA A C 1
ATOM 747 O O . ALA A 1 98 ? -11.172 15.867 3.594 1 88.56 98 ALA A O 1
ATOM 748 N N . LYS A 1 99 ? -10.945 16.125 1.437 1 83.81 99 LYS A N 1
ATOM 749 C CA . LYS A 1 99 ? -12.25 16.75 1.278 1 83.81 99 LYS A CA 1
ATOM 750 C C . LYS A 1 99 ? -13.375 15.789 1.648 1 83.81 99 LYS A C 1
ATOM 752 O O . LYS A 1 99 ? -14.297 16.156 2.385 1 83.81 99 LYS A O 1
ATOM 757 N N . LEU A 1 100 ? -13.305 14.609 1.15 1 87.44 100 LEU A N 1
ATOM 758 C CA . LEU A 1 100 ? -14.305 13.594 1.453 1 87.44 100 LEU A CA 1
ATOM 759 C C . LEU A 1 100 ? -14.305 13.258 2.939 1 87.44 100 LEU A C 1
ATOM 761 O O . LEU A 1 100 ? -15.367 13.07 3.541 1 87.44 100 LEU A O 1
ATOM 765 N N . GLU A 1 101 ? -13.148 13.164 3.49 1 92 101 GLU A N 1
ATOM 766 C CA . GLU A 1 101 ? -13 12.867 4.91 1 92 101 GLU A CA 1
ATOM 767 C C . GLU A 1 101 ? -13.664 13.938 5.773 1 92 101 GLU A C 1
ATOM 769 O O . GLU A 1 101 ? -14.32 13.617 6.77 1 92 101 GLU A O 1
ATOM 774 N N . ALA A 1 102 ? -13.547 15.164 5.363 1 88.88 102 ALA A N 1
ATOM 775 C CA . ALA A 1 102 ? -14.078 16.297 6.121 1 88.88 102 ALA A CA 1
ATOM 776 C C . ALA A 1 102 ? -15.602 16.219 6.215 1 88.88 102 ALA A C 1
ATOM 778 O O . ALA A 1 102 ? -16.188 16.688 7.191 1 88.88 102 ALA A O 1
ATOM 779 N N . GLU A 1 103 ? -16.203 15.57 5.305 1 88.69 103 GLU A N 1
ATOM 780 C CA . GLU A 1 103 ? -17.672 15.5 5.293 1 88.69 103 GLU A CA 1
ATOM 781 C C . GLU A 1 103 ? -18.156 14.078 5.57 1 88.69 103 GLU A C 1
ATOM 783 O O . GLU A 1 103 ? -19.344 13.797 5.461 1 88.69 103 GLU A O 1
ATOM 788 N N . ALA A 1 104 ? -17.281 13.242 5.887 1 94.56 104 ALA A N 1
ATOM 789 C CA . ALA A 1 104 ? -17.609 11.82 6 1 94.56 104 ALA A CA 1
ATOM 790 C C . ALA A 1 104 ? -18.547 11.57 7.184 1 94.56 104 ALA A C 1
ATOM 792 O O . ALA A 1 104 ? -18.344 12.133 8.266 1 94.56 104 ALA A O 1
ATOM 793 N N . VAL A 1 105 ? -19.547 10.742 6.965 1 95.69 105 VAL A N 1
ATOM 794 C CA . VAL A 1 105 ? -20.422 10.312 8.047 1 95.69 105 VAL A CA 1
ATOM 795 C C . VAL A 1 105 ? -19.969 8.953 8.57 1 95.69 105 VAL A C 1
ATOM 797 O O . VAL A 1 105 ? -20.359 8.539 9.664 1 95.69 105 VAL A O 1
ATOM 800 N N . GLU A 1 106 ? -19.219 8.258 7.723 1 96.31 106 GLU A N 1
ATOM 801 C CA . GLU A 1 106 ? -18.562 7.02 8.117 1 96.31 106 GLU A CA 1
ATOM 802 C C . GLU A 1 106 ? -17.141 6.961 7.586 1 96.31 106 GLU A C 1
ATOM 804 O O . GLU A 1 106 ? -16.875 7.379 6.457 1 96.31 106 GLU A O 1
ATOM 809 N N . LEU A 1 107 ? -16.297 6.492 8.414 1 97.62 107 LEU A N 1
ATOM 810 C CA . LEU A 1 107 ? -14.898 6.242 8.047 1 97.62 107 LEU A CA 1
ATOM 811 C C . LEU A 1 107 ? -14.43 4.898 8.586 1 97.62 107 LEU A C 1
ATOM 813 O O . LEU A 1 107 ? -14.422 4.676 9.805 1 97.62 107 LEU A O 1
ATOM 817 N N . PHE A 1 108 ? -14.102 3.961 7.723 1 98.38 108 PHE A N 1
ATOM 818 C CA . PHE A 1 108 ? -13.555 2.652 8.047 1 98.38 108 PHE A CA 1
ATOM 819 C C . PHE A 1 108 ? -12.117 2.525 7.535 1 98.38 108 PHE A C 1
ATOM 821 O O . PHE A 1 108 ? -11.891 2.482 6.324 1 98.38 108 PHE A O 1
ATOM 828 N N . VAL A 1 109 ? -11.188 2.441 8.477 1 98.5 109 VAL A N 1
ATOM 829 C CA . VAL A 1 109 ? -9.773 2.525 8.133 1 98.5 109 VAL A CA 1
ATOM 830 C C . VAL A 1 109 ? -9.062 1.246 8.555 1 98.5 109 VAL A C 1
ATOM 832 O O . VAL A 1 109 ? -9.203 0.795 9.695 1 98.5 109 VAL A O 1
ATOM 835 N N . TYR A 1 110 ? -8.344 0.625 7.66 1 98.5 110 TYR A N 1
ATOM 836 C CA . TYR A 1 110 ? -7.414 -0.458 7.961 1 98.5 110 TYR A CA 1
ATOM 837 C C . TYR A 1 110 ? -5.977 -0.029 7.691 1 98.5 110 TYR A C 1
ATOM 839 O O . TYR A 1 110 ? -5.598 0.221 6.547 1 98.5 110 TYR A O 1
ATOM 847 N N . ASP A 1 111 ? -5.168 0.051 8.719 1 96.62 111 ASP A N 1
ATOM 848 C CA . ASP A 1 111 ? -3.789 0.521 8.602 1 96.62 111 ASP A CA 1
ATOM 849 C C . ASP A 1 111 ? -2.799 -0.602 8.898 1 96.62 111 ASP A C 1
ATOM 851 O O . ASP A 1 111 ? -2.979 -1.358 9.852 1 96.62 111 ASP A O 1
ATOM 855 N N . THR A 1 112 ? -1.703 -0.571 8.172 1 94.56 112 THR A N 1
ATOM 856 C CA . THR A 1 112 ? -0.79 -1.702 8.289 1 94.56 112 THR A CA 1
ATOM 857 C C . THR A 1 112 ? 0.637 -1.221 8.531 1 94.56 112 THR A C 1
ATOM 859 O O . THR A 1 112 ? 1.51 -2.012 8.898 1 94.56 112 THR A O 1
ATOM 862 N N . HIS A 1 113 ? 0.914 0.076 8.406 1 92.19 113 HIS A N 1
ATOM 863 C CA . HIS A 1 113 ? 2.305 0.516 8.461 1 92.19 113 HIS A CA 1
ATOM 864 C C . HIS A 1 113 ? 2.529 1.492 9.609 1 92.19 113 HIS A C 1
ATOM 866 O O . HIS A 1 113 ? 3.445 1.311 10.414 1 92.19 113 HIS A O 1
ATOM 872 N N . VAL A 1 114 ? 1.715 2.467 9.617 1 96.56 114 VAL A N 1
ATOM 873 C CA . VAL A 1 114 ? 1.811 3.49 10.656 1 96.56 114 VAL A CA 1
ATOM 874 C C . VAL A 1 114 ? 0.416 3.834 11.172 1 96.56 114 VAL A C 1
ATOM 876 O O . VAL A 1 114 ? -0.589 3.459 10.562 1 96.56 114 VAL A O 1
ATOM 879 N N . VAL A 1 115 ? 0.411 4.496 12.312 1 98.06 115 VAL A N 1
ATOM 880 C CA . VAL A 1 115 ? -0.854 4.961 12.875 1 98.06 115 VAL A CA 1
ATOM 881 C C . VAL A 1 115 ? -1.506 5.961 11.93 1 98.06 115 VAL A C 1
ATOM 883 O O . VAL A 1 115 ? -0.83 6.832 11.375 1 98.06 115 VAL A O 1
ATOM 886 N N . ASN A 1 116 ? -2.783 5.844 11.742 1 97.75 116 ASN A N 1
ATOM 887 C CA . ASN A 1 116 ? -3.525 6.758 10.875 1 97.75 116 ASN A CA 1
ATOM 888 C C . ASN A 1 116 ? -3.33 8.211 11.297 1 97.75 116 ASN A C 1
ATOM 890 O O . ASN A 1 116 ? -3.314 8.516 12.492 1 97.75 116 ASN A O 1
ATOM 894 N N . GLY A 1 117 ? -3.234 9.055 10.305 1 96.75 117 GLY A N 1
ATOM 895 C CA . GLY A 1 117 ? -3.002 10.469 10.562 1 96.75 117 GLY A CA 1
ATOM 896 C C . GLY A 1 117 ? -4.004 11.078 11.523 1 96.75 117 GLY A C 1
ATOM 897 O O . GLY A 1 117 ? -3.666 11.984 12.289 1 96.75 117 GLY A O 1
ATOM 898 N N . LEU A 1 118 ? -5.223 10.617 11.539 1 97.19 118 LEU A N 1
ATOM 899 C CA . LEU A 1 118 ? -6.27 11.125 12.414 1 97.19 118 LEU A CA 1
ATOM 900 C C . LEU A 1 118 ? -5.973 10.789 13.875 1 97.19 118 LEU A C 1
ATOM 902 O O . LEU A 1 118 ? -6.426 11.492 14.781 1 97.19 118 LEU A O 1
ATOM 906 N N . LEU A 1 119 ? -5.242 9.742 14.086 1 98.38 119 LEU A N 1
ATOM 907 C CA . LEU A 1 119 ? -5.047 9.219 15.43 1 98.38 119 LEU A CA 1
ATOM 908 C C . LEU A 1 119 ? -3.682 9.625 15.977 1 98.38 119 LEU A C 1
ATOM 910 O O . LEU A 1 119 ? -3.352 9.312 17.125 1 98.38 119 LEU A O 1
ATOM 914 N N . GLN A 1 120 ? -2.914 10.32 15.258 1 98.62 120 GLN A N 1
ATOM 915 C CA . GLN A 1 120 ? -1.519 10.57 15.602 1 98.62 120 GLN A CA 1
ATOM 916 C C . GLN A 1 120 ? -1.393 11.75 16.562 1 98.62 120 GLN A C 1
ATOM 918 O O . GLN A 1 120 ? -2.131 12.727 16.469 1 98.62 120 GLN A O 1
ATOM 923 N N . THR A 1 121 ? -0.439 11.633 17.438 1 98.62 121 THR A N 1
ATOM 924 C CA . THR A 1 121 ? 0.021 12.797 18.188 1 98.62 121 THR A CA 1
ATOM 925 C C . THR A 1 121 ? 0.919 13.68 17.328 1 98.62 121 THR A C 1
ATOM 927 O O . THR A 1 121 ? 1.444 13.219 16.297 1 98.62 121 THR A O 1
ATOM 930 N N . GLU A 1 122 ? 1.007 14.922 17.797 1 98.19 122 GLU A N 1
ATOM 931 C CA . GLU A 1 122 ? 1.905 15.82 17.094 1 98.19 122 GLU A CA 1
ATOM 932 C C . GLU A 1 122 ? 3.326 15.266 17.047 1 98.19 122 GLU A C 1
ATOM 934 O O . GLU A 1 122 ? 3.998 15.352 16.016 1 98.19 122 GLU A O 1
ATOM 939 N N . GLY A 1 123 ? 3.785 14.766 18.172 1 98.31 123 GLY A N 1
ATOM 940 C CA . GLY A 1 123 ? 5.113 14.172 18.219 1 98.31 123 GLY A CA 1
ATOM 941 C C . GLY A 1 123 ? 5.293 13.047 17.219 1 98.31 123 GLY A C 1
ATOM 942 O O . GLY A 1 123 ? 6.32 12.961 16.547 1 98.31 123 GLY A O 1
ATOM 943 N N . TYR A 1 124 ? 4.367 12.195 17.141 1 98.5 124 TYR A N 1
ATOM 944 C CA . TYR A 1 124 ? 4.41 11.078 16.188 1 98.5 124 TYR A CA 1
ATOM 945 C C . TYR A 1 124 ? 4.391 11.586 14.75 1 98.5 124 TYR A C 1
ATOM 947 O O . TYR A 1 124 ? 5.125 11.078 13.898 1 98.5 124 TYR A O 1
ATOM 955 N N . MET A 1 125 ? 3.596 12.625 14.484 1 98.12 125 MET A N 1
ATOM 956 C CA . MET A 1 125 ? 3.551 13.234 13.156 1 98.12 125 MET A CA 1
ATOM 957 C C . MET A 1 125 ? 4.934 13.719 12.734 1 98.12 125 MET A C 1
ATOM 959 O O . MET A 1 125 ? 5.398 13.406 11.641 1 98.12 125 MET A O 1
ATOM 963 N N . ARG A 1 126 ? 5.508 14.445 13.609 1 97.62 126 ARG A N 1
ATOM 964 C CA . ARG A 1 126 ? 6.816 15.023 13.32 1 97.62 126 ARG A CA 1
ATOM 965 C C . ARG A 1 126 ? 7.859 13.93 13.102 1 97.62 126 ARG A C 1
ATOM 967 O O . ARG A 1 126 ? 8.703 14.047 12.211 1 97.62 126 ARG A O 1
ATOM 974 N N . ALA A 1 127 ? 7.797 12.945 13.906 1 97.88 127 ALA A N 1
ATOM 975 C CA . ALA A 1 127 ? 8.727 11.836 13.758 1 97.88 127 ALA A CA 1
ATOM 976 C C . ALA A 1 127 ? 8.578 11.164 12.398 1 97.88 127 ALA A C 1
ATOM 978 O O . ALA A 1 127 ? 9.562 10.93 11.695 1 97.88 127 ALA A O 1
ATOM 979 N N . LEU A 1 128 ? 7.355 10.852 12.008 1 97.06 128 LEU A N 1
ATOM 980 C CA . LEU A 1 128 ? 7.082 10.164 10.75 1 97.06 128 LEU A CA 1
ATOM 981 C C . LEU A 1 128 ? 7.5 11.016 9.562 1 97.06 128 LEU A C 1
ATOM 983 O O . LEU A 1 128 ? 8.18 10.539 8.656 1 97.06 128 LEU A O 1
ATOM 987 N N . LEU A 1 129 ? 7.086 12.25 9.57 1 95.69 129 LEU A N 1
ATOM 988 C CA . LEU A 1 129 ? 7.41 13.148 8.469 1 95.69 129 LEU A CA 1
ATOM 989 C C . LEU A 1 129 ? 8.914 13.406 8.398 1 95.69 129 LEU A C 1
ATOM 991 O O . LEU A 1 129 ? 9.477 13.539 7.312 1 95.69 129 LEU A O 1
ATOM 995 N N . GLY A 1 130 ? 9.508 13.414 9.562 1 95.19 130 GLY A N 1
ATOM 996 C CA . GLY A 1 130 ? 10.945 13.648 9.648 1 95.19 130 GLY A CA 1
ATOM 997 C C . GLY A 1 130 ? 11.766 12.477 9.156 1 95.19 130 GLY A C 1
ATOM 998 O O . GLY A 1 130 ? 12.922 12.648 8.758 1 95.19 130 GLY A O 1
ATOM 999 N N . MET A 1 131 ? 11.203 11.289 9.164 1 94.56 131 MET A N 1
ATOM 1000 C CA . MET A 1 131 ? 11.992 10.117 8.797 1 94.56 131 MET A CA 1
ATOM 1001 C C . MET A 1 131 ? 11.789 9.773 7.32 1 94.56 131 MET A C 1
ATOM 1003 O O . MET A 1 131 ? 12.414 8.844 6.805 1 94.56 131 MET A O 1
ATOM 1007 N N . ARG A 1 132 ? 11.039 10.531 6.68 1 91.62 132 ARG A N 1
ATOM 1008 C CA . ARG A 1 132 ? 10.852 10.32 5.246 1 91.62 132 ARG A CA 1
ATOM 1009 C C . ARG A 1 132 ? 12.156 10.516 4.488 1 91.62 132 ARG A C 1
ATOM 1011 O O . ARG A 1 132 ? 12.992 11.328 4.883 1 91.62 132 ARG A O 1
ATOM 1018 N N . ARG A 1 133 ? 12.336 9.75 3.523 1 92.94 133 ARG A N 1
ATOM 1019 C CA . ARG A 1 133 ? 13.453 9.852 2.596 1 92.94 133 ARG A CA 1
ATOM 1020 C C . ARG A 1 133 ? 12.969 9.844 1.149 1 92.94 133 ARG A C 1
ATOM 1022 O O . ARG A 1 133 ? 12.188 8.977 0.757 1 92.94 133 ARG A O 1
ATOM 1029 N N . PRO A 1 134 ? 13.414 10.719 0.32 1 92.31 134 PRO A N 1
ATOM 1030 C CA . PRO A 1 134 ? 14.219 11.906 0.634 1 92.31 134 PRO A CA 1
ATOM 1031 C C . PRO A 1 134 ? 13.555 12.805 1.672 1 92.31 134 PRO A C 1
ATOM 1033 O O . PRO A 1 134 ? 12.336 12.758 1.853 1 92.31 134 PRO A O 1
ATOM 1036 N N . LEU A 1 135 ? 14.344 13.711 2.238 1 93.5 135 LEU A N 1
ATOM 1037 C CA . LEU A 1 135 ? 13.891 14.508 3.369 1 93.5 135 LEU A CA 1
ATOM 1038 C C . LEU A 1 135 ? 12.945 15.609 2.91 1 93.5 135 LEU A C 1
ATOM 1040 O O . LEU A 1 135 ? 13.102 16.156 1.814 1 93.5 135 LEU A O 1
ATOM 1044 N N . LEU A 1 136 ? 12.031 15.898 3.74 1 90.44 136 LEU A N 1
ATOM 1045 C CA . LEU A 1 136 ? 11.203 17.094 3.592 1 90.44 136 LEU A CA 1
ATOM 1046 C C . LEU A 1 136 ? 11.836 18.297 4.281 1 90.44 136 LEU A C 1
ATOM 1048 O O . LEU A 1 136 ? 12.539 18.141 5.285 1 90.44 136 LEU A O 1
ATOM 1052 N N . ASP A 1 137 ? 11.641 19.391 3.725 1 90.44 137 ASP A N 1
ATOM 1053 C CA . ASP A 1 137 ? 12.109 20.594 4.418 1 90.44 137 ASP A CA 1
ATOM 1054 C C . ASP A 1 137 ? 11.234 20.891 5.633 1 90.44 137 ASP A C 1
ATOM 1056 O O . ASP A 1 137 ? 10.094 20.438 5.719 1 90.44 137 ASP A O 1
ATOM 1060 N N . GLU A 1 138 ? 11.742 21.688 6.516 1 90.44 138 GLU A N 1
ATOM 1061 C CA . GLU A 1 138 ? 11.078 21.953 7.789 1 90.44 138 GLU A CA 1
ATOM 1062 C C . GLU A 1 138 ? 9.734 22.641 7.57 1 90.44 138 GLU A C 1
ATOM 1064 O O . GLU A 1 138 ? 8.758 22.344 8.266 1 90.44 138 GLU A O 1
ATOM 1069 N N . ALA A 1 139 ? 9.672 23.531 6.672 1 83.19 139 ALA A N 1
ATOM 1070 C CA . ALA A 1 139 ? 8.438 24.25 6.391 1 83.19 139 ALA A CA 1
ATOM 1071 C C . ALA A 1 139 ? 7.336 23.297 5.945 1 83.19 139 ALA A C 1
ATOM 1073 O O . ALA A 1 139 ? 6.188 23.406 6.387 1 83.19 139 ALA A O 1
ATOM 1074 N N . THR A 1 140 ? 7.723 22.375 5.109 1 85.94 140 THR A N 1
ATOM 1075 C CA . THR A 1 140 ? 6.777 21.375 4.629 1 85.94 140 THR A CA 1
ATOM 1076 C C . THR A 1 140 ? 6.309 20.469 5.773 1 85.94 140 THR A C 1
ATOM 1078 O O . THR A 1 140 ? 5.125 20.156 5.871 1 85.94 140 THR A O 1
ATOM 1081 N N . ILE A 1 141 ? 7.176 20.109 6.625 1 92.44 141 ILE A N 1
ATOM 1082 C CA . ILE A 1 141 ? 6.828 19.281 7.77 1 92.44 141 ILE A CA 1
ATOM 1083 C C . ILE A 1 141 ? 5.801 20 8.641 1 92.44 141 ILE A C 1
ATOM 1085 O O . ILE A 1 141 ? 4.773 19.422 9 1 92.44 141 ILE A O 1
ATOM 1089 N N . GLU A 1 142 ? 6.082 21.25 8.891 1 89.62 142 GLU A N 1
ATOM 1090 C CA . GLU A 1 142 ? 5.18 22.031 9.727 1 89.62 142 GLU A CA 1
ATOM 1091 C C . GLU A 1 142 ? 3.797 22.141 9.086 1 89.62 142 GLU A C 1
ATOM 1093 O O . GLU A 1 142 ? 2.779 22.031 9.773 1 89.62 142 GLU A O 1
ATOM 1098 N N . GLN A 1 143 ? 3.811 22.344 7.863 1 84.88 143 GLN A N 1
ATOM 1099 C CA . GLN A 1 143 ? 2.557 22.453 7.125 1 84.88 143 GLN A CA 1
ATOM 1100 C C . GLN A 1 143 ? 1.755 21.172 7.199 1 84.88 143 GLN A C 1
ATOM 1102 O O . GLN A 1 143 ? 0.544 21.188 7.434 1 84.88 143 GLN A O 1
ATOM 1107 N N . ARG A 1 144 ? 2.439 20.078 7.031 1 91.5 144 ARG A N 1
ATOM 1108 C CA . ARG A 1 144 ? 1.766 18.781 7.023 1 91.5 144 ARG A CA 1
ATOM 1109 C C . ARG A 1 144 ? 1.304 18.391 8.422 1 91.5 144 ARG A C 1
ATOM 1111 O O . ARG A 1 144 ? 0.26 17.766 8.586 1 91.5 144 ARG A O 1
ATOM 1118 N N . VAL A 1 145 ? 2.066 18.766 9.375 1 94.31 145 VAL A N 1
ATOM 1119 C CA . VAL A 1 145 ? 1.65 18.547 10.75 1 94.31 145 VAL A CA 1
ATOM 1120 C C . VAL A 1 145 ? 0.378 19.344 11.047 1 94.31 145 VAL A C 1
ATOM 1122 O O . VAL A 1 145 ? -0.59 18.797 11.578 1 94.31 145 VAL A O 1
ATOM 1125 N N . ALA A 1 146 ? 0.373 20.578 10.648 1 89.56 146 ALA A N 1
ATOM 1126 C CA . ALA A 1 146 ? -0.794 21.438 10.867 1 89.56 146 ALA A CA 1
ATOM 1127 C C . ALA A 1 146 ? -2.023 20.875 10.156 1 89.56 146 ALA A C 1
ATOM 1129 O O . ALA A 1 146 ? -3.125 20.875 10.711 1 89.56 146 ALA A O 1
ATOM 1130 N N . ALA A 1 147 ? -1.825 20.406 9 1 89.5 147 ALA A N 1
ATOM 1131 C CA . ALA A 1 147 ? -2.916 19.828 8.219 1 89.5 147 ALA A CA 1
ATOM 1132 C C . ALA A 1 147 ? -3.5 18.609 8.914 1 89.5 147 ALA A C 1
ATOM 1134 O O . ALA A 1 147 ? -4.723 18.453 8.984 1 89.5 147 ALA A O 1
ATOM 1135 N N . ARG A 1 148 ? -2.607 17.766 9.422 1 94.38 148 ARG A N 1
ATOM 1136 C CA . ARG A 1 148 ? -3.059 16.562 10.117 1 94.38 148 ARG A CA 1
ATOM 1137 C C . ARG A 1 148 ? -3.83 16.922 11.383 1 94.38 148 ARG A C 1
ATOM 1139 O O . ARG A 1 148 ? -4.863 16.312 11.68 1 94.38 148 ARG A O 1
ATOM 1146 N N . LEU A 1 149 ? -3.344 17.875 12.039 1 93.94 149 LEU A N 1
ATOM 1147 C CA . LEU A 1 149 ? -4.016 18.312 13.258 1 93.94 149 LEU A CA 1
ATOM 1148 C C . LEU A 1 149 ? -5.395 18.875 12.945 1 93.94 149 LEU A C 1
ATOM 1150 O O . LEU A 1 149 ? -6.359 18.609 13.664 1 93.94 149 LEU A O 1
ATOM 1154 N N . THR A 1 150 ? -5.469 19.641 11.898 1 90.62 150 THR A N 1
ATOM 1155 C CA . THR A 1 150 ? -6.742 20.219 11.484 1 90.62 150 THR A CA 1
ATOM 1156 C C . THR A 1 150 ? -7.758 19.109 11.188 1 90.62 150 THR A C 1
ATOM 1158 O O . THR A 1 150 ? -8.938 19.234 11.531 1 90.62 150 THR A O 1
ATOM 1161 N N . ARG A 1 151 ? -7.328 18.031 10.617 1 94.56 151 ARG A N 1
ATOM 1162 C CA . ARG A 1 151 ? -8.188 16.906 10.25 1 94.56 151 ARG A CA 1
ATOM 1163 C C . ARG A 1 151 ? -8.773 16.234 11.484 1 94.56 151 ARG A C 1
ATOM 1165 O O . ARG A 1 151 ? -9.844 15.625 11.414 1 94.56 151 ARG A O 1
ATOM 1172 N N . GLN A 1 152 ? -8.148 16.359 12.594 1 95.75 152 GLN A N 1
ATOM 1173 C CA . GLN A 1 152 ? -8.578 15.672 13.812 1 95.75 152 GLN A CA 1
ATOM 1174 C C . GLN A 1 152 ? -9.82 16.328 14.398 1 95.75 152 GLN A C 1
ATOM 1176 O O . GLN A 1 152 ? -10.438 15.789 15.32 1 95.75 152 GLN A O 1
ATOM 1181 N N . LYS A 1 153 ? -10.203 17.438 13.859 1 93 153 LYS A N 1
ATOM 1182 C CA . LYS A 1 153 ? -11.453 18.062 14.266 1 93 153 LYS A CA 1
ATOM 1183 C C . LYS A 1 153 ? -12.648 17.156 13.992 1 93 153 LYS A C 1
ATOM 1185 O O . LYS A 1 153 ? -13.742 17.375 14.516 1 93 153 LYS A O 1
ATOM 1190 N N . ILE A 1 154 ? -12.406 16.172 13.219 1 93.94 154 ILE A N 1
ATOM 1191 C CA . ILE A 1 154 ? -13.453 15.211 12.891 1 93.94 154 ILE A CA 1
ATOM 1192 C C . ILE A 1 154 ? -13.984 14.57 14.172 1 93.94 154 ILE A C 1
ATOM 1194 O O . ILE A 1 154 ? -15.156 14.195 14.25 1 93.94 154 ILE A O 1
ATOM 1198 N N . PHE A 1 155 ? -13.219 14.453 15.18 1 94.62 155 PHE A N 1
ATOM 1199 C CA . PHE A 1 155 ? -13.594 13.789 16.422 1 94.62 155 PHE A CA 1
ATOM 1200 C C . PHE A 1 155 ? -14.547 14.656 17.234 1 94.62 155 PHE A C 1
ATOM 1202 O O . PHE A 1 155 ? -15.195 14.172 18.156 1 94.62 155 PHE A O 1
ATOM 1209 N N . ASP A 1 156 ? -14.641 15.906 16.859 1 92.12 156 ASP A N 1
ATOM 1210 C CA . ASP A 1 156 ? -15.469 16.859 17.609 1 92.12 156 ASP A CA 1
ATOM 1211 C C . ASP A 1 156 ? -16.703 17.25 16.828 1 92.12 156 ASP A C 1
ATOM 1213 O O . ASP A 1 156 ? -17.5 18.094 17.266 1 92.12 156 ASP A O 1
ATOM 1217 N N . ARG A 1 157 ? -16.891 16.672 15.773 1 91.81 157 ARG A N 1
ATOM 1218 C CA . ARG A 1 157 ? -18.016 16.984 14.914 1 91.81 157 ARG A CA 1
ATOM 1219 C C . ARG A 1 157 ? -19.312 16.422 15.484 1 91.81 157 ARG A C 1
ATOM 1221 O O . ARG A 1 157 ? -19.297 15.414 16.203 1 91.81 157 ARG A O 1
ATOM 1228 N N . TRP A 1 158 ? -20.5 17.172 15.109 1 91.62 158 TRP A N 1
ATOM 1229 C CA . TRP A 1 158 ? -21.844 16.688 15.422 1 91.62 158 TRP A CA 1
ATOM 1230 C C . TRP A 1 158 ? -22.766 16.875 14.227 1 91.62 158 TRP A C 1
ATOM 1232 O O . TRP A 1 158 ? -22.766 17.922 13.586 1 91.62 158 TRP A O 1
ATOM 1242 N N . PRO A 1 159 ? -23.641 16.016 13.906 1 92.62 159 PRO A N 1
ATOM 1243 C CA . PRO A 1 159 ? -23.656 14.672 14.492 1 92.62 159 PRO A CA 1
ATOM 1244 C C . PRO A 1 159 ? -22.344 13.914 14.25 1 92.62 159 PRO A C 1
ATOM 1246 O O . PRO A 1 159 ? -21.719 14.078 13.195 1 92.62 159 PRO A O 1
ATOM 1249 N N . ALA A 1 160 ? -21.984 13.109 15.18 1 93.5 160 ALA A N 1
ATOM 1250 C CA . ALA A 1 160 ? -20.688 12.43 15.141 1 93.5 160 ALA A CA 1
ATOM 1251 C C . ALA A 1 160 ? -20.656 11.375 14.039 1 93.5 160 ALA A C 1
ATOM 1253 O O . ALA A 1 160 ? -21.594 10.578 13.906 1 93.5 160 ALA A O 1
ATOM 1254 N N . PRO A 1 161 ? -19.594 11.398 13.289 1 95.19 161 PRO A N 1
ATOM 1255 C CA . PRO A 1 161 ? -19.453 10.305 12.328 1 95.19 161 PRO A CA 1
ATOM 1256 C C . PRO A 1 161 ? -19.109 8.969 12.992 1 95.19 161 PRO A C 1
ATOM 1258 O O . PRO A 1 161 ? -18.625 8.953 14.125 1 95.19 161 PRO A O 1
ATOM 1261 N N . LEU A 1 162 ? -19.406 7.914 12.312 1 94.56 162 LEU A N 1
ATOM 1262 C CA . LEU A 1 162 ? -18.953 6.598 12.734 1 94.56 162 LEU A CA 1
ATOM 1263 C C . LEU A 1 162 ? -17.516 6.352 12.289 1 94.56 162 LEU A C 1
ATOM 1265 O O . LEU A 1 162 ? -17.234 6.273 11.094 1 94.56 162 LEU A O 1
ATOM 1269 N N . LEU A 1 163 ? -16.656 6.262 13.25 1 97.75 163 LEU A N 1
ATOM 1270 C CA . LEU A 1 163 ? -15.234 6.094 12.969 1 97.75 163 LEU A CA 1
ATOM 1271 C C . LEU A 1 163 ? -14.742 4.73 13.445 1 97.75 163 LEU A C 1
ATOM 1273 O O . LEU A 1 163 ? -14.773 4.438 14.641 1 97.75 163 LEU A O 1
ATOM 1277 N N . SER A 1 164 ? -14.305 3.904 12.516 1 98.44 164 SER A N 1
ATOM 1278 C CA . SER A 1 164 ? -13.758 2.588 12.82 1 98.44 164 SER A CA 1
ATOM 1279 C C . SER A 1 164 ? -12.328 2.453 12.312 1 98.44 164 SER A C 1
ATOM 1281 O O . SER A 1 164 ? -12.062 2.672 11.125 1 98.44 164 SER A O 1
ATOM 1283 N N . PHE A 1 165 ? -11.461 2.189 13.227 1 98.69 165 PHE A N 1
ATOM 1284 C CA . PHE A 1 165 ? -10.055 1.994 12.891 1 98.69 165 PHE A CA 1
ATOM 1285 C C . PHE A 1 165 ? -9.602 0.588 13.266 1 98.69 165 PHE A C 1
ATOM 1287 O O . PHE A 1 165 ? -9.711 0.181 14.422 1 98.69 165 PHE A O 1
ATOM 1294 N N . VAL A 1 166 ? -9.117 -0.188 12.32 1 98.81 166 VAL A N 1
ATOM 1295 C CA . VAL A 1 166 ? -8.391 -1.427 12.586 1 98.81 166 VAL A CA 1
ATOM 1296 C C . VAL A 1 166 ? -6.934 -1.27 12.172 1 98.81 166 VAL A C 1
ATOM 1298 O O . VAL A 1 166 ? -6.641 -0.847 11.047 1 98.81 166 VAL A O 1
ATOM 1301 N N . MET A 1 167 ? -6.062 -1.504 13.062 1 98.12 167 MET A N 1
ATOM 1302 C CA . MET A 1 167 ? -4.648 -1.452 12.719 1 98.12 167 MET A CA 1
ATOM 1303 C C . MET A 1 167 ? -3.955 -2.768 13.055 1 98.12 167 MET A C 1
ATOM 1305 O O . MET A 1 167 ? -4.348 -3.455 14 1 98.12 167 MET A O 1
ATOM 1309 N N . GLU A 1 168 ? -2.936 -3.115 12.297 1 97.25 168 GLU A N 1
ATOM 1310 C CA . GLU A 1 168 ? -2.125 -4.289 12.609 1 97.25 168 GLU A CA 1
ATOM 1311 C C . GLU A 1 168 ? -1.291 -4.062 13.867 1 97.25 168 GLU A C 1
ATOM 1313 O O . GLU A 1 168 ? -0.795 -2.957 14.102 1 97.25 168 GLU A O 1
ATOM 1318 N N . GLU A 1 169 ? -1.077 -5.078 14.594 1 97.56 169 GLU A N 1
ATOM 1319 C CA . GLU A 1 169 ? -0.342 -5.027 15.852 1 97.56 169 GLU A CA 1
ATOM 1320 C C . GLU A 1 169 ? 1.039 -4.41 15.664 1 97.56 169 GLU A C 1
ATOM 1322 O O . GLU A 1 169 ? 1.489 -3.615 16.484 1 97.56 169 GLU A O 1
ATOM 1327 N N . PRO A 1 170 ? 1.786 -4.684 14.57 1 96.5 170 PRO A N 1
ATOM 1328 C CA . PRO A 1 170 ? 3.107 -4.078 14.398 1 96.5 170 PRO A CA 1
ATOM 1329 C C . PRO A 1 170 ? 3.057 -2.551 14.359 1 96.5 170 PRO A C 1
ATOM 1331 O O . PRO A 1 170 ? 4.031 -1.889 14.719 1 96.5 170 PRO A O 1
ATOM 1334 N N . VAL A 1 171 ? 1.953 -2 13.961 1 97.31 171 VAL A N 1
ATOM 1335 C CA . VAL A 1 171 ? 1.801 -0.55 13.922 1 97.31 171 VAL A CA 1
ATOM 1336 C C . VAL A 1 171 ? 1.97 0.027 15.328 1 97.31 171 VAL A C 1
ATOM 1338 O O . VAL A 1 171 ? 2.604 1.07 15.5 1 97.31 171 VAL A O 1
ATOM 1341 N N . ALA A 1 172 ? 1.447 -0.664 16.281 1 97.31 172 ALA A N 1
ATOM 1342 C CA . ALA A 1 172 ? 1.517 -0.217 17.672 1 97.31 172 ALA A CA 1
ATOM 1343 C C . ALA A 1 172 ? 2.836 -0.63 18.328 1 97.31 172 ALA A C 1
ATOM 1345 O O . ALA A 1 172 ? 3.248 -0.056 19.328 1 97.31 172 ALA A O 1
ATOM 1346 N N . ARG A 1 173 ? 3.498 -1.581 17.75 1 96.31 173 ARG A N 1
ATOM 1347 C CA . ARG A 1 173 ? 4.707 -2.113 18.375 1 96.31 173 ARG A CA 1
ATOM 1348 C C . ARG A 1 173 ? 5.941 -1.336 17.922 1 96.31 173 ARG A C 1
ATOM 1350 O O . ARG A 1 173 ? 6.91 -1.223 18.672 1 96.31 173 ARG A O 1
ATOM 1357 N N . ARG A 1 174 ? 5.988 -0.822 16.766 1 95.75 174 ARG A N 1
ATOM 1358 C CA . ARG A 1 174 ? 7.145 -0.115 16.219 1 95.75 174 ARG A CA 1
ATOM 1359 C C . ARG A 1 174 ? 7.426 1.162 17.016 1 95.75 174 ARG A C 1
ATOM 1361 O O . ARG A 1 174 ? 6.586 2.064 17.062 1 95.75 174 ARG A O 1
ATOM 1368 N N . PRO A 1 175 ? 8.57 1.271 17.562 1 96.56 175 PRO A N 1
ATOM 1369 C CA . PRO A 1 175 ? 8.867 2.463 18.359 1 96.56 175 PRO A CA 1
ATOM 1370 C C . PRO A 1 175 ? 9.359 3.635 17.5 1 96.56 175 PRO A C 1
ATOM 1372 O O . PRO A 1 175 ? 10.367 4.266 17.844 1 96.56 175 PRO A O 1
ATOM 1375 N N . LEU A 1 176 ? 8.609 3.971 16.516 1 96.75 176 LEU A N 1
ATOM 1376 C CA . LEU A 1 176 ? 8.984 5.035 15.594 1 96.75 176 LEU A CA 1
ATOM 1377 C C . LEU A 1 176 ? 9.094 6.371 16.328 1 96.75 176 LEU A C 1
ATOM 1379 O O . LEU A 1 176 ? 8.203 6.738 17.094 1 96.75 176 LEU A O 1
ATOM 1383 N N . GLY A 1 177 ? 10.156 7.082 16.078 1 97.19 177 GLY A N 1
ATOM 1384 C CA . GLY A 1 177 ? 10.375 8.383 16.688 1 97.19 177 GLY A CA 1
ATOM 1385 C C . GLY A 1 177 ? 11.016 8.305 18.062 1 97.19 177 GLY A C 1
ATOM 1386 O O . GLY A 1 177 ? 11.297 9.328 18.688 1 97.19 177 GLY A O 1
ATOM 1387 N N . GLY A 1 178 ? 11.227 7.105 18.578 1 96.94 178 GLY A N 1
ATOM 1388 C CA . GLY A 1 178 ? 11.812 6.922 19.891 1 96.94 178 GLY A CA 1
ATOM 1389 C C . GLY A 1 178 ? 10.797 6.527 20.953 1 96.94 178 GLY A C 1
ATOM 1390 O O . GLY A 1 178 ? 9.594 6.66 20.734 1 96.94 178 GLY A O 1
ATOM 1391 N N . GLU A 1 179 ? 11.281 6.145 22.047 1 96.12 179 GLU A N 1
ATOM 1392 C CA . GLU A 1 179 ? 10.445 5.562 23.109 1 96.12 179 GLU A CA 1
ATOM 1393 C C . GLU A 1 179 ? 9.43 6.574 23.625 1 96.12 179 GLU A C 1
ATOM 1395 O O . GLU A 1 179 ? 8.266 6.23 23.859 1 96.12 179 GLU A O 1
ATOM 1400 N N . GLN A 1 180 ? 9.844 7.758 23.797 1 97.06 180 GLN A N 1
ATOM 1401 C CA . GLN A 1 180 ? 8.938 8.766 24.344 1 97.06 180 GLN A CA 1
ATOM 1402 C C . GLN A 1 180 ? 7.801 9.07 23.375 1 97.06 180 GLN A C 1
ATOM 1404 O O . GLN A 1 180 ? 6.641 9.148 23.781 1 97.06 180 GLN A O 1
ATOM 1409 N N . VAL A 1 181 ? 8.148 9.25 22.156 1 98.12 181 VAL A N 1
ATOM 1410 C CA . VAL A 1 181 ? 7.148 9.5 21.125 1 98.12 181 VAL A CA 1
ATOM 1411 C C . VAL A 1 181 ? 6.199 8.305 21.031 1 98.12 181 VAL A C 1
ATOM 1413 O O . VAL A 1 181 ? 4.98 8.477 20.953 1 98.12 181 VAL A O 1
ATOM 1416 N N . TRP A 1 182 ? 6.781 7.164 21.078 1 97.81 182 TRP A N 1
ATOM 1417 C CA . TRP A 1 182 ? 6.023 5.922 20.984 1 97.81 182 TRP A CA 1
ATOM 1418 C C . TRP A 1 182 ? 5.051 5.793 22.156 1 97.81 182 TRP A C 1
ATOM 1420 O O . TRP A 1 182 ? 3.867 5.5 21.953 1 97.81 182 TRP A O 1
ATOM 1430 N N . ARG A 1 183 ? 5.496 6.008 23.328 1 97.94 183 ARG A N 1
ATOM 1431 C CA . ARG A 1 183 ? 4.633 5.934 24.5 1 97.94 183 ARG A CA 1
ATOM 1432 C C . ARG A 1 183 ? 3.49 6.941 24.406 1 97.94 183 ARG A C 1
ATOM 1434 O O . ARG A 1 183 ? 2.336 6.602 24.672 1 97.94 183 ARG A O 1
ATOM 1441 N N . GLY A 1 184 ? 3.869 8.172 24.047 1 98.38 184 GLY A N 1
ATOM 1442 C CA . GLY A 1 184 ? 2.848 9.195 23.859 1 98.38 184 GLY A CA 1
ATOM 1443 C C . GLY A 1 184 ? 1.782 8.805 22.859 1 98.38 184 GLY A C 1
ATOM 1444 O O . GLY A 1 184 ? 0.598 9.078 23.062 1 98.38 184 GLY A O 1
ATOM 1445 N N . GLN A 1 185 ? 2.205 8.172 21.812 1 98.62 185 GLN A N 1
ATOM 1446 C CA . GLN A 1 185 ? 1.278 7.762 20.766 1 98.62 185 GLN A CA 1
ATOM 1447 C C . GLN A 1 185 ? 0.336 6.668 21.25 1 98.62 185 GLN A C 1
ATOM 1449 O O . GLN A 1 185 ? -0.857 6.684 20.953 1 98.62 185 GLN A O 1
ATOM 1454 N N . LEU A 1 186 ? 0.872 5.688 21.969 1 98.5 186 LEU A N 1
ATOM 1455 C CA . LEU A 1 186 ? 0.032 4.629 22.531 1 98.5 186 LEU A CA 1
ATOM 1456 C C . LEU A 1 186 ? -0.977 5.199 23.516 1 98.5 186 LEU A C 1
ATOM 1458 O O . LEU A 1 186 ? -2.133 4.77 23.547 1 98.5 186 LEU A O 1
ATOM 1462 N N . GLU A 1 187 ? -0.554 6.152 24.266 1 98.44 187 GLU A N 1
ATOM 1463 C CA . GLU A 1 187 ? -1.466 6.805 25.203 1 98.44 187 GLU A CA 1
ATOM 1464 C C . GLU A 1 187 ? -2.594 7.52 24.469 1 98.44 187 GLU A C 1
ATOM 1466 O O . GLU A 1 187 ? -3.744 7.492 24.906 1 98.44 187 GLU A O 1
ATOM 1471 N N . GLN A 1 188 ? -2.213 8.148 23.422 1 98.5 188 GLN A N 1
ATOM 1472 C CA . GLN A 1 188 ? -3.221 8.812 22.594 1 98.5 188 GLN A CA 1
ATOM 1473 C C . GLN A 1 188 ? -4.238 7.805 22.062 1 98.5 188 GLN A C 1
ATOM 1475 O O . GLN A 1 188 ? -5.441 8.086 22.047 1 98.5 188 GLN A O 1
ATOM 1480 N N . LEU A 1 189 ? -3.787 6.664 21.625 1 98.5 189 LEU A N 1
ATOM 1481 C CA . LEU A 1 189 ? -4.688 5.629 21.125 1 98.5 189 LEU A CA 1
ATOM 1482 C C . LEU A 1 189 ? -5.648 5.18 22.234 1 98.5 189 LEU A C 1
ATOM 1484 O O . LEU A 1 189 ? -6.836 4.973 21.969 1 98.5 189 LEU A O 1
ATOM 1488 N N . LEU A 1 190 ? -5.137 5.031 23.422 1 98.12 190 LEU A N 1
ATOM 1489 C CA . LEU A 1 190 ? -5.98 4.645 24.547 1 98.12 190 LEU A CA 1
ATOM 1490 C C . LEU A 1 190 ? -7.051 5.699 24.812 1 98.12 190 LEU A C 1
ATOM 1492 O O . LEU A 1 190 ? -8.219 5.363 25.016 1 98.12 190 LEU A O 1
ATOM 1496 N N . SER A 1 191 ? -6.633 6.941 24.781 1 97.62 191 SER A N 1
ATOM 1497 C CA . SER A 1 191 ? -7.559 8.047 25.016 1 97.62 191 SER A CA 1
ATOM 1498 C C . SER A 1 191 ? -8.656 8.086 23.953 1 97.62 191 SER A C 1
ATOM 1500 O O . SER A 1 191 ? -9.844 8.156 24.281 1 97.62 191 SER A O 1
ATOM 1502 N N . LEU A 1 192 ? -8.266 8 22.703 1 96.88 192 LEU A N 1
ATOM 1503 C CA . LEU A 1 192 ? -9.219 8.078 21.609 1 96.88 192 LEU A CA 1
ATOM 1504 C C . LEU A 1 192 ? -10.117 6.844 21.578 1 96.88 192 LEU A C 1
ATOM 1506 O O . LEU A 1 192 ? -11.289 6.934 21.219 1 96.88 192 LEU A O 1
ATOM 1510 N N . GLY A 1 193 ? -9.516 5.707 21.953 1 96.06 193 GLY A N 1
ATOM 1511 C CA . GLY A 1 193 ? -10.273 4.465 21.969 1 96.06 193 GLY A CA 1
ATOM 1512 C C . GLY A 1 193 ? -11.391 4.461 23 1 96.06 193 GLY A C 1
ATOM 1513 O O . GLY A 1 193 ? -12.297 3.621 22.938 1 96.06 193 GLY A O 1
ATOM 1514 N N . GLN A 1 194 ? -11.391 5.398 23.875 1 94.25 194 GLN A N 1
ATOM 1515 C CA . GLN A 1 194 ? -12.414 5.492 24.906 1 94.25 194 GLN A CA 1
ATOM 1516 C C . GLN A 1 194 ? -13.586 6.355 24.438 1 94.25 194 GLN A C 1
ATOM 1518 O O . GLN A 1 194 ? -14.648 6.367 25.062 1 94.25 194 GLN A O 1
ATOM 1523 N N . LYS A 1 195 ? -13.398 7.051 23.375 1 94.19 195 LYS A N 1
ATOM 1524 C CA . LYS A 1 195 ? -14.5 7.844 22.828 1 94.19 195 LYS A CA 1
ATOM 1525 C C . LYS A 1 195 ? -15.609 6.945 22.297 1 94.19 195 LYS A C 1
ATOM 1527 O O . LYS A 1 195 ? -15.336 5.941 21.625 1 94.19 195 LYS A O 1
ATOM 1532 N N . ARG A 1 196 ? -16.828 7.344 22.484 1 92.06 196 ARG A N 1
ATOM 1533 C CA . ARG A 1 196 ? -17.984 6.535 22.109 1 92.06 196 ARG A CA 1
ATOM 1534 C C . ARG A 1 196 ? -18.125 6.441 20.594 1 92.06 196 ARG A C 1
ATOM 1536 O O . ARG A 1 196 ? -18.703 5.48 20.078 1 92.06 196 ARG A O 1
ATOM 1543 N N . SER A 1 197 ? -17.625 7.457 19.922 1 93.25 197 SER A N 1
ATOM 1544 C CA . SER A 1 197 ? -17.797 7.508 18.469 1 93.25 197 SER A CA 1
ATOM 1545 C C . SER A 1 197 ? -16.641 6.816 17.75 1 93.25 197 SER A C 1
ATOM 1547 O O . SER A 1 197 ? -16.625 6.742 16.516 1 93.25 197 SER A O 1
ATOM 1549 N N . VAL A 1 198 ? -15.688 6.301 18.484 1 96.5 198 VAL A N 1
ATOM 1550 C CA . VAL A 1 198 ? -14.484 5.727 17.906 1 96.5 198 VAL A CA 1
ATOM 1551 C C . VAL A 1 198 ? -14.391 4.242 18.266 1 96.5 198 VAL A C 1
ATOM 1553 O O . VAL A 1 198 ? -14.445 3.873 19.438 1 96.5 198 VAL A O 1
ATOM 1556 N N . GLU A 1 199 ? -14.336 3.471 17.25 1 97.31 199 GLU A N 1
ATOM 1557 C CA . GLU A 1 199 ? -14.039 2.053 17.438 1 97.31 199 GLU A CA 1
ATOM 1558 C C . GLU A 1 199 ? -12.609 1.73 17.016 1 97.31 199 GLU A C 1
ATOM 1560 O O . GLU A 1 199 ? -12.234 1.927 15.852 1 97.31 199 GLU A O 1
ATOM 1565 N N . LEU A 1 200 ? -11.859 1.273 17.969 1 98.25 200 LEU A N 1
ATOM 1566 C CA . LEU A 1 200 ? -10.461 0.937 17.703 1 98.25 200 LEU A CA 1
ATOM 1567 C C . LEU A 1 200 ? -10.211 -0.554 17.922 1 98.25 200 LEU A C 1
ATOM 1569 O O . LEU A 1 200 ? -10.523 -1.098 18.984 1 98.25 200 LEU A O 1
ATOM 1573 N N . GLN A 1 201 ? -9.703 -1.217 16.922 1 98.75 201 GLN A N 1
ATOM 1574 C CA . GLN A 1 201 ? -9.367 -2.633 17 1 98.75 201 GLN A CA 1
ATOM 1575 C C . GLN A 1 201 ? -7.941 -2.889 16.531 1 98.75 201 GLN A C 1
ATOM 1577 O O . GLN A 1 201 ? -7.391 -2.104 15.75 1 98.75 201 GLN A O 1
ATOM 1582 N N . MET A 1 202 ? -7.395 -3.918 17.062 1 98.25 202 MET A N 1
ATOM 1583 C CA . MET A 1 202 ? -6.055 -4.352 16.688 1 98.25 202 MET A CA 1
ATOM 1584 C C . MET A 1 202 ? -6.09 -5.738 16.047 1 98.25 202 MET A C 1
ATOM 1586 O O . MET A 1 202 ? -6.684 -6.664 16.609 1 98.25 202 MET A O 1
ATOM 1590 N N . MET A 1 203 ? -5.531 -5.859 14.852 1 98.06 203 MET A N 1
ATOM 1591 C CA . MET A 1 203 ? -5.312 -7.172 14.25 1 98.06 203 MET A CA 1
ATOM 1592 C C . MET A 1 203 ? -4.051 -7.824 14.797 1 98.06 203 MET A C 1
ATOM 1594 O O . MET A 1 203 ? -2.943 -7.332 14.57 1 98.06 203 MET A O 1
ATOM 1598 N N . PRO A 1 204 ? -4.238 -8.891 15.484 1 97 204 PRO A N 1
ATOM 1599 C CA . PRO A 1 204 ? -3.066 -9.516 16.109 1 97 204 PRO A CA 1
ATOM 1600 C C . PRO A 1 204 ? -2.082 -10.07 15.086 1 97 204 PRO A C 1
ATOM 1602 O O . PRO A 1 204 ? -2.484 -10.461 13.984 1 97 204 PRO A O 1
ATOM 1605 N N . LEU A 1 205 ? -0.85 -10.148 15.531 1 94.75 205 LEU A N 1
ATOM 1606 C CA . LEU A 1 205 ? 0.235 -10.625 14.68 1 94.75 205 LEU A CA 1
ATOM 1607 C C . LEU A 1 205 ? 0.149 -12.133 14.484 1 94.75 205 LEU A C 1
ATOM 1609 O O . LEU A 1 205 ? 0.709 -12.672 13.531 1 94.75 205 LEU A O 1
ATOM 1613 N N . ASP A 1 206 ? -0.529 -12.812 15.258 1 94.44 206 ASP A N 1
ATOM 1614 C CA . ASP A 1 206 ? -0.443 -14.273 15.281 1 94.44 206 ASP A CA 1
ATOM 1615 C C . ASP A 1 206 ? -1.645 -14.906 14.586 1 94.44 206 ASP A C 1
ATOM 1617 O O . ASP A 1 206 ? -1.896 -16.109 14.727 1 94.44 206 ASP A O 1
ATOM 1621 N N . ARG A 1 207 ? -2.443 -14.094 13.914 1 96 207 ARG A N 1
ATOM 1622 C CA . ARG A 1 207 ? -3.551 -14.672 13.148 1 96 207 ARG A CA 1
ATOM 1623 C C . ARG A 1 207 ? -3.039 -15.539 12.008 1 96 207 ARG A C 1
ATOM 1625 O O . ARG A 1 207 ? -2.145 -15.125 11.266 1 96 207 ARG A O 1
ATOM 1632 N N . GLN A 1 208 ? -3.619 -16.719 11.859 1 96.25 208 GLN A N 1
ATOM 1633 C CA . GLN A 1 208 ? -3.238 -17.625 10.773 1 96.25 208 GLN A CA 1
ATOM 1634 C C . GLN A 1 208 ? -4.02 -17.297 9.5 1 96.25 208 GLN A C 1
ATOM 1636 O O . GLN A 1 208 ? -3.635 -17.719 8.414 1 96.25 208 GLN A O 1
ATOM 1641 N N . ASP A 1 209 ? -5.18 -16.719 9.703 1 95.94 209 ASP A N 1
ATOM 1642 C CA . ASP A 1 209 ? -6.047 -16.203 8.641 1 95.94 209 ASP A CA 1
ATOM 1643 C C . ASP A 1 209 ? -6.266 -14.703 8.797 1 95.94 209 ASP A C 1
ATOM 1645 O O . ASP A 1 209 ? -6.645 -14.234 9.875 1 95.94 209 ASP A O 1
ATOM 1649 N N . ASN A 1 210 ? -5.984 -13.977 7.77 1 96.19 210 ASN A N 1
ATOM 1650 C CA . ASN A 1 210 ? -6.086 -12.516 7.789 1 96.19 210 ASN A CA 1
ATOM 1651 C C . ASN A 1 210 ? -6.645 -11.977 6.48 1 96.19 210 ASN A C 1
ATOM 1653 O O . ASN A 1 210 ? -5.953 -11.977 5.457 1 96.19 210 ASN A O 1
ATOM 1657 N N . ALA A 1 211 ? -7.801 -11.461 6.512 1 96 211 ALA A N 1
ATOM 1658 C CA . ALA A 1 211 ? -8.477 -10.953 5.32 1 96 211 ALA A CA 1
ATOM 1659 C C . ALA A 1 211 ? -7.816 -9.664 4.832 1 96 211 ALA A C 1
ATOM 1661 O O . ALA A 1 211 ? -8.086 -9.203 3.719 1 96 211 ALA A O 1
ATOM 1662 N N . GLY A 1 212 ? -6.922 -9.078 5.605 1 94.31 212 GLY A N 1
ATOM 1663 C CA . GLY A 1 212 ? -6.316 -7.797 5.285 1 94.31 212 GLY A CA 1
ATOM 1664 C C . GLY A 1 212 ? -4.941 -7.922 4.66 1 94.31 212 GLY A C 1
ATOM 1665 O O . GLY A 1 212 ? -4.184 -6.949 4.609 1 94.31 212 GLY A O 1
ATOM 1666 N N . VAL A 1 213 ? -4.578 -9.055 4.152 1 90.81 213 VAL A N 1
ATOM 1667 C CA . VAL A 1 213 ? -3.203 -9.336 3.748 1 90.81 213 VAL A CA 1
ATOM 1668 C C . VAL A 1 213 ? -2.859 -8.531 2.494 1 90.81 213 VAL A C 1
ATOM 1670 O O . VAL A 1 213 ? -1.687 -8.383 2.148 1 90.81 213 VAL A O 1
ATOM 1673 N N . ASP A 1 214 ? -3.844 -7.926 1.858 1 91.25 214 ASP A N 1
ATOM 1674 C CA . ASP A 1 214 ? -3.598 -7.156 0.642 1 91.25 214 ASP A CA 1
ATOM 1675 C C . ASP A 1 214 ? -3.188 -5.723 0.97 1 91.25 214 ASP A C 1
ATOM 1677 O O . ASP A 1 214 ? -2.895 -4.934 0.069 1 91.25 214 ASP A O 1
ATOM 1681 N N . GLY A 1 215 ? -3.215 -5.344 2.219 1 93.69 215 GLY A N 1
ATOM 1682 C CA . GLY A 1 215 ? -2.68 -4.043 2.588 1 93.69 215 GLY A CA 1
ATOM 1683 C C . GLY A 1 215 ? -3.742 -3.074 3.07 1 93.69 215 GLY A C 1
ATOM 1684 O O . GLY A 1 215 ? -4.906 -3.449 3.223 1 93.69 215 GLY A O 1
ATOM 1685 N N . ALA A 1 216 ? -3.336 -1.885 3.254 1 96.5 216 ALA A N 1
ATOM 1686 C CA . ALA A 1 216 ? -4.152 -0.848 3.881 1 96.5 216 ALA A CA 1
ATOM 1687 C C . ALA A 1 216 ? -5.168 -0.277 2.895 1 96.5 216 ALA A C 1
ATOM 1689 O O . ALA A 1 216 ? -4.926 -0.264 1.686 1 96.5 216 ALA A O 1
ATOM 1690 N N . PHE A 1 217 ? -6.289 0.17 3.467 1 97.31 217 PHE A N 1
ATOM 1691 C CA . PHE A 1 217 ? -7.273 0.914 2.689 1 97.31 217 PHE A CA 1
ATOM 1692 C C . PHE A 1 217 ? -8.242 1.651 3.607 1 97.31 217 PHE A C 1
ATOM 1694 O O . PHE A 1 217 ? -8.273 1.404 4.812 1 97.31 217 PHE A O 1
ATOM 1701 N N . THR A 1 218 ? -8.961 2.576 3.018 1 97.94 218 THR A N 1
ATOM 1702 C CA . THR A 1 218 ? -9.977 3.344 3.732 1 97.94 218 THR A CA 1
ATOM 1703 C C . THR A 1 218 ? -11.297 3.344 2.967 1 97.94 218 THR A C 1
ATOM 1705 O O . THR A 1 218 ? -11.305 3.484 1.742 1 97.94 218 THR A O 1
ATOM 1708 N N . LEU A 1 219 ? -12.391 3.123 3.633 1 97.62 219 LEU A N 1
ATOM 1709 C CA . LEU A 1 219 ? -13.734 3.344 3.115 1 97.62 219 LEU A CA 1
ATOM 1710 C C . LEU A 1 219 ? -14.336 4.617 3.697 1 97.62 219 LEU A C 1
ATOM 1712 O O . LEU A 1 219 ? -14.359 4.801 4.914 1 97.62 219 LEU A O 1
ATOM 1716 N N . LEU A 1 220 ? -14.75 5.461 2.84 1 96 220 LEU A N 1
ATOM 1717 C CA . LEU A 1 220 ? -15.336 6.734 3.236 1 96 220 LEU A CA 1
ATOM 1718 C C . LEU A 1 220 ? -16.75 6.867 2.691 1 96 220 LEU A C 1
ATOM 1720 O O . LEU A 1 220 ? -17.016 6.562 1.523 1 96 220 LEU A O 1
ATOM 1724 N N . THR A 1 221 ? -17.656 7.23 3.531 1 95.5 221 THR A N 1
ATOM 1725 C CA . THR A 1 221 ? -19 7.586 3.119 1 95.5 221 THR A CA 1
ATOM 1726 C C . THR A 1 221 ? -19.281 9.055 3.398 1 95.5 221 THR A C 1
ATOM 1728 O O . THR A 1 221 ? -19.453 9.453 4.555 1 95.5 221 THR A O 1
ATOM 1731 N N . PRO A 1 222 ? -19.312 9.82 2.338 1 89.56 222 PRO A N 1
ATOM 1732 C CA . PRO A 1 222 ? -19.641 11.227 2.557 1 89.56 222 PRO A CA 1
ATOM 1733 C C . PRO A 1 222 ? -21.109 11.445 2.922 1 89.56 222 PRO A C 1
ATOM 1735 O O . PRO A 1 222 ? -21.922 10.516 2.814 1 89.56 222 PRO A O 1
ATOM 1738 N N . ARG A 1 223 ? -21.375 12.633 3.424 1 89.19 223 ARG A N 1
ATOM 1739 C CA . ARG A 1 223 ? -22.734 12.977 3.83 1 89.19 223 ARG A CA 1
ATOM 1740 C C . ARG A 1 223 ? -23.703 12.812 2.668 1 89.19 223 ARG A C 1
ATOM 1742 O O . ARG A 1 223 ? -24.797 12.258 2.84 1 89.19 223 ARG A O 1
ATOM 1749 N N . GLN A 1 224 ? -23.266 13.344 1.591 1 86.25 224 GLN A N 1
ATOM 1750 C CA . GLN A 1 224 ? -24.062 13.203 0.377 1 86.25 224 GLN A CA 1
ATOM 1751 C C . GLN A 1 224 ? -23.328 12.375 -0.674 1 86.25 224 GLN A C 1
ATOM 1753 O O . GLN A 1 224 ? -22.234 12.75 -1.107 1 86.25 224 GLN A O 1
ATOM 1758 N N . GLY A 1 225 ? -23.734 11.117 -0.78 1 84.38 225 GLY A N 1
ATOM 1759 C CA . GLY A 1 225 ? -23.078 10.32 -1.81 1 84.38 225 GLY A CA 1
ATOM 1760 C C . GLY A 1 225 ? -22.906 8.867 -1.415 1 84.38 225 GLY A C 1
ATOM 1761 O O . GLY A 1 225 ? -23.375 8.438 -0.362 1 84.38 225 GLY A O 1
ATOM 1762 N N . GLN A 1 226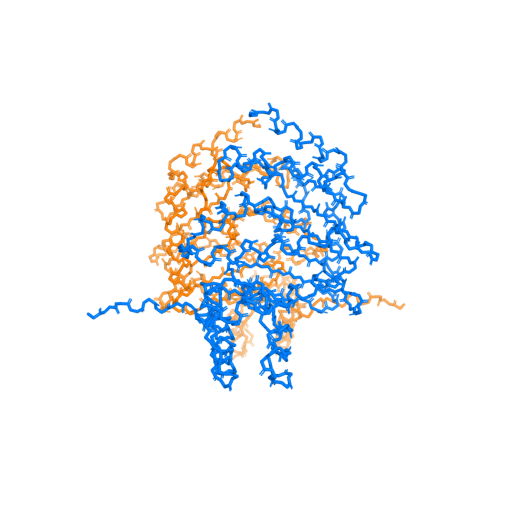 ? -22.141 8.242 -2.332 1 89.12 226 GLN A N 1
ATOM 1763 C CA . GLN A 1 226 ? -21.922 6.816 -2.137 1 89.12 226 GLN A CA 1
ATOM 1764 C C . GLN A 1 226 ? -20.562 6.559 -1.478 1 89.12 226 GLN A C 1
ATOM 1766 O O . GLN A 1 226 ? -19.672 7.398 -1.549 1 89.12 226 GLN A O 1
ATOM 1771 N N . GLN A 1 227 ? -20.5 5.457 -0.836 1 94.5 227 GLN A N 1
ATOM 1772 C CA . GLN A 1 227 ? -19.234 5.027 -0.238 1 94.5 227 GLN A CA 1
ATOM 1773 C C . GLN A 1 227 ? -18.156 4.867 -1.299 1 94.5 227 GLN A C 1
ATOM 1775 O O . GLN A 1 227 ? -18.422 4.379 -2.398 1 94.5 227 GLN A O 1
ATOM 1780 N N . VAL A 1 228 ? -16.938 5.281 -0.911 1 92.12 228 VAL A N 1
ATOM 1781 C CA . VAL A 1 228 ? -15.812 5.172 -1.83 1 92.12 228 VAL A CA 1
ATOM 1782 C C . VAL A 1 228 ? -14.633 4.504 -1.122 1 92.12 228 VAL A C 1
ATOM 1784 O O . VAL A 1 228 ? -14.531 4.547 0.106 1 92.12 228 VAL A O 1
ATOM 1787 N N . GLY A 1 229 ? -13.852 3.801 -1.927 1 95.44 229 GLY A N 1
ATOM 1788 C CA . GLY A 1 229 ? -12.594 3.254 -1.429 1 95.44 229 GLY A CA 1
ATOM 1789 C C . GLY A 1 229 ? -11.398 4.141 -1.727 1 95.44 229 GLY A C 1
ATOM 1790 O O . GLY A 1 229 ? -11.312 4.73 -2.805 1 95.44 229 GLY A O 1
ATOM 1791 N N . TYR A 1 230 ? -10.477 4.25 -0.771 1 95.25 230 TYR A N 1
ATOM 1792 C CA . TYR A 1 230 ? -9.266 5.051 -0.906 1 95.25 230 TYR A CA 1
ATOM 1793 C C . TYR A 1 230 ? -8.031 4.23 -0.56 1 95.25 230 TYR A C 1
ATOM 1795 O O . TYR A 1 230 ? -7.988 3.568 0.48 1 95.25 230 TYR A O 1
ATOM 1803 N N . MET A 1 231 ? -6.992 4.215 -1.417 1 94.25 231 MET A N 1
ATOM 1804 C CA . MET A 1 231 ? -5.723 3.529 -1.204 1 94.25 231 MET A CA 1
ATOM 1805 C C . MET A 1 231 ? -4.547 4.457 -1.495 1 94.25 231 MET A C 1
ATOM 1807 O O . MET A 1 231 ? -4.621 5.297 -2.391 1 94.25 231 MET A O 1
ATOM 1811 N N . GLU A 1 232 ? -3.492 4.23 -0.659 1 91.25 232 GLU A N 1
ATOM 1812 C CA . GLU A 1 232 ? -2.27 5.008 -0.824 1 91.25 232 GLU A CA 1
ATOM 1813 C C . GLU A 1 232 ? -1.048 4.102 -0.934 1 91.25 232 GLU A C 1
ATOM 1815 O O . GLU A 1 232 ? -0.979 3.062 -0.273 1 91.25 232 GLU A O 1
ATOM 1820 N N . ALA A 1 233 ? -0.091 4.523 -1.84 1 88.88 233 ALA A N 1
ATOM 1821 C CA . ALA A 1 233 ? 1.205 3.852 -1.907 1 88.88 233 ALA A CA 1
ATOM 1822 C C . ALA A 1 233 ? 2.289 4.801 -2.408 1 88.88 233 ALA A C 1
ATOM 1824 O O . ALA A 1 233 ? 2.217 5.297 -3.535 1 88.88 233 ALA A O 1
ATOM 1825 N N . GLN A 1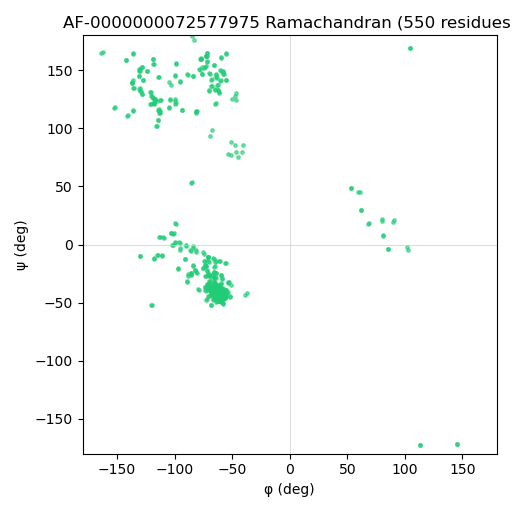 234 ? 3.24 5.035 -1.579 1 90.81 234 GLN A N 1
ATOM 1826 C CA . GLN A 1 234 ? 4.441 5.773 -1.956 1 90.81 234 GLN A CA 1
ATOM 1827 C C . GLN A 1 234 ? 4.09 7.121 -2.58 1 90.81 234 GLN A C 1
ATOM 1829 O O . GLN A 1 234 ? 4.559 7.445 -3.674 1 90.81 234 GLN A O 1
ATOM 1834 N N . GLY A 1 235 ? 3.213 7.852 -1.928 1 84.94 235 GLY A N 1
ATOM 1835 C CA . GLY A 1 235 ? 2.904 9.211 -2.357 1 84.94 235 GLY A CA 1
ATOM 1836 C C . GLY A 1 235 ? 1.909 9.258 -3.5 1 84.94 235 GLY A C 1
ATOM 1837 O O . GLY A 1 235 ? 1.729 10.305 -4.129 1 84.94 235 GLY A O 1
ATOM 1838 N N . ARG A 1 236 ? 1.396 8.156 -3.789 1 85.38 236 ARG A N 1
ATOM 1839 C CA . ARG A 1 236 ? 0.315 8.055 -4.766 1 85.38 236 ARG A CA 1
ATOM 1840 C C . ARG A 1 236 ? -0.951 7.492 -4.125 1 85.38 236 ARG A C 1
ATOM 1842 O O . ARG A 1 236 ? -0.894 6.879 -3.059 1 85.38 236 ARG A O 1
ATOM 1849 N N . SER A 1 237 ? -2.078 7.898 -4.844 1 88.31 237 SER A N 1
ATOM 1850 C CA . SER A 1 237 ? -3.334 7.398 -4.293 1 88.31 237 SER A CA 1
ATOM 1851 C C . SER A 1 237 ? -4.316 7.031 -5.398 1 88.31 237 SER A C 1
ATOM 1853 O O . SER A 1 237 ? -4.109 7.379 -6.562 1 88.31 237 SER A O 1
ATOM 1855 N N . THR A 1 238 ? -5.281 6.164 -5.008 1 84.06 238 THR A N 1
ATOM 1856 C CA . THR A 1 238 ? -6.383 5.812 -5.898 1 84.06 238 THR A CA 1
ATOM 1857 C C . THR A 1 238 ? -7.711 5.824 -5.145 1 84.06 238 THR A C 1
ATOM 1859 O O . THR A 1 238 ? -7.777 5.402 -3.99 1 84.06 238 THR A O 1
ATOM 1862 N N . LEU A 1 239 ? -8.672 6.441 -5.809 1 85.06 239 LEU A N 1
ATOM 1863 C CA . LEU A 1 239 ? -10.047 6.383 -5.328 1 85.06 239 LEU A CA 1
ATOM 1864 C C . LEU A 1 239 ? -10.844 5.336 -6.098 1 85.06 239 LEU A C 1
ATOM 1866 O O . LEU A 1 239 ? -10.844 5.332 -7.332 1 85.06 239 LEU A O 1
ATOM 1870 N N . ALA A 1 240 ? -11.445 4.414 -5.453 1 87.69 240 ALA A N 1
ATOM 1871 C CA . ALA A 1 240 ? -12.328 3.426 -6.062 1 87.69 240 ALA A CA 1
ATOM 1872 C C . ALA A 1 240 ? -13.797 3.816 -5.883 1 87.69 240 ALA A C 1
ATOM 1874 O O . ALA A 1 240 ? -14.266 3.965 -4.754 1 87.69 240 ALA A O 1
ATOM 1875 N N . THR A 1 241 ? -14.508 3.975 -6.973 1 84.38 241 THR A N 1
ATOM 1876 C CA . THR A 1 241 ? -15.914 4.359 -6.914 1 84.38 241 THR A CA 1
ATOM 1877 C C . THR A 1 241 ? -16.797 3.271 -7.516 1 84.38 241 THR A C 1
ATOM 1879 O O . THR A 1 241 ? -18.016 3.299 -7.352 1 84.38 241 THR A O 1
ATOM 1882 N N . GLU A 1 242 ? -16.109 2.293 -8.211 1 81.19 242 GLU A N 1
ATOM 1883 C CA . GLU A 1 242 ? -16.859 1.196 -8.805 1 81.19 242 GLU A CA 1
ATOM 1884 C C . GLU A 1 242 ? -17.594 0.388 -7.738 1 81.19 242 GLU A C 1
ATOM 1886 O O . GLU A 1 242 ? -16.984 -0.047 -6.758 1 81.19 242 GLU A O 1
ATOM 1891 N N . ARG A 1 243 ? -18.875 0.133 -7.938 1 83.31 243 ARG A N 1
ATOM 1892 C CA . ARG A 1 243 ? -19.734 -0.503 -6.945 1 83.31 243 ARG A CA 1
ATOM 1893 C C . ARG A 1 243 ? -19.156 -1.847 -6.508 1 83.31 243 ARG A C 1
ATOM 1895 O O . ARG A 1 243 ? -19.141 -2.158 -5.312 1 83.31 243 ARG A O 1
ATOM 1902 N N . ASP A 1 244 ? -18.672 -2.656 -7.477 1 86.69 244 ASP A N 1
ATOM 1903 C CA . ASP A 1 244 ? -18.172 -3.994 -7.16 1 86.69 244 ASP A CA 1
ATOM 1904 C C . ASP A 1 244 ? -16.906 -3.926 -6.32 1 86.69 244 ASP A C 1
ATOM 1906 O O . ASP A 1 244 ? -16.703 -4.73 -5.406 1 86.69 244 ASP A O 1
ATOM 1910 N N . VAL A 1 245 ? -16.094 -2.953 -6.598 1 88.19 245 VAL A N 1
ATOM 1911 C CA . VAL A 1 245 ? -14.836 -2.789 -5.863 1 88.19 245 VAL A CA 1
ATOM 1912 C C . VAL A 1 245 ? -15.133 -2.311 -4.445 1 88.19 245 VAL A C 1
ATOM 1914 O O . VAL A 1 245 ? -14.594 -2.855 -3.477 1 88.19 245 VAL A O 1
ATOM 1917 N N . VAL A 1 246 ? -16.016 -1.355 -4.344 1 92.56 246 VAL A N 1
ATOM 1918 C CA . VAL A 1 246 ? -16.375 -0.81 -3.039 1 92.56 246 VAL A CA 1
ATOM 1919 C C . VAL A 1 246 ? -17.047 -1.89 -2.193 1 92.56 246 VAL A C 1
ATOM 1921 O O . VAL A 1 246 ? -16.75 -2.023 -1.003 1 92.56 246 VAL A O 1
ATOM 1924 N N . HIS A 1 247 ? -17.891 -2.648 -2.814 1 94.12 247 HIS A N 1
ATOM 1925 C CA . HIS A 1 247 ? -18.547 -3.742 -2.107 1 94.12 247 HIS A CA 1
ATOM 1926 C C . HIS A 1 247 ? -17.531 -4.758 -1.594 1 94.12 247 HIS A C 1
ATOM 1928 O O . HIS A 1 247 ? -17.656 -5.242 -0.466 1 94.12 247 HIS A O 1
ATOM 1934 N N . ALA A 1 248 ? -16.609 -5.102 -2.408 1 95.38 248 ALA A N 1
ATOM 1935 C CA . ALA A 1 248 ? -15.57 -6.047 -2.016 1 95.38 248 ALA A CA 1
ATOM 1936 C C . ALA A 1 248 ? -14.773 -5.52 -0.83 1 95.38 248 ALA A C 1
ATOM 1938 O O . ALA A 1 248 ? -14.508 -6.254 0.126 1 95.38 248 ALA A O 1
ATOM 1939 N N . LEU A 1 249 ? -14.383 -4.242 -0.871 1 97 249 LEU A N 1
ATOM 1940 C CA . LEU A 1 249 ? -13.641 -3.625 0.222 1 97 249 LEU A CA 1
ATOM 1941 C C . LEU A 1 249 ? -14.469 -3.605 1.501 1 97 249 LEU A C 1
ATOM 1943 O O . LEU A 1 249 ? -13.945 -3.854 2.59 1 97 249 LEU A O 1
ATOM 1947 N N . SER A 1 250 ? -15.727 -3.285 1.317 1 97 250 SER A N 1
ATOM 1948 C CA . SER A 1 250 ? -16.625 -3.246 2.471 1 97 250 SER A CA 1
ATOM 1949 C C . SER A 1 250 ? -16.766 -4.621 3.107 1 97 250 SER A C 1
ATOM 1951 O O . SER A 1 250 ? -16.672 -4.758 4.328 1 97 250 SER A O 1
ATOM 1953 N N . ALA A 1 251 ? -16.953 -5.621 2.275 1 97.06 251 ALA A N 1
ATOM 1954 C CA . ALA A 1 251 ? -17.031 -6.992 2.773 1 97.06 251 ALA A CA 1
ATOM 1955 C C . ALA A 1 251 ? -15.742 -7.402 3.473 1 97.06 251 ALA A C 1
ATOM 1957 O O . ALA A 1 251 ? -15.781 -8.008 4.547 1 97.06 251 ALA A O 1
ATOM 1958 N N . ARG A 1 252 ? -14.695 -7.098 2.893 1 97.5 252 ARG A N 1
ATOM 1959 C CA . ARG A 1 252 ? -13.383 -7.406 3.455 1 97.5 252 ARG A CA 1
ATOM 1960 C C . ARG A 1 252 ? -13.195 -6.723 4.805 1 97.5 252 ARG A C 1
ATOM 1962 O O . ARG A 1 252 ? -12.727 -7.348 5.762 1 97.5 252 ARG A O 1
ATOM 1969 N N . TYR A 1 253 ? -13.555 -5.484 4.883 1 98.12 253 TYR A N 1
ATOM 1970 C CA . TYR A 1 253 ? -13.422 -4.766 6.145 1 98.12 253 TYR A CA 1
ATOM 1971 C C . TYR A 1 253 ? -14.242 -5.438 7.242 1 98.12 253 TYR A C 1
ATOM 1973 O O . TYR A 1 253 ? -13.797 -5.527 8.391 1 98.12 253 TYR A O 1
ATOM 1981 N N . GLY A 1 254 ? -15.43 -5.855 6.879 1 97.81 254 GLY A N 1
ATOM 1982 C CA . GLY A 1 254 ? -16.25 -6.57 7.852 1 97.81 254 GLY A CA 1
ATOM 1983 C C . GLY A 1 254 ? -15.57 -7.812 8.398 1 97.81 254 GLY A C 1
ATOM 1984 O O . GLY A 1 254 ? -15.602 -8.07 9.602 1 97.81 254 GLY A O 1
ATOM 1985 N N . ILE A 1 255 ? -14.953 -8.539 7.547 1 98.06 255 ILE A N 1
ATOM 1986 C CA . ILE A 1 255 ? -14.281 -9.766 7.961 1 98.06 255 ILE A CA 1
ATOM 1987 C C . ILE A 1 255 ? -13.031 -9.414 8.773 1 98.06 255 ILE A C 1
ATOM 1989 O O . ILE A 1 255 ? -12.711 -10.102 9.75 1 98.06 255 ILE A O 1
ATOM 1993 N N . ILE A 1 256 ? -12.328 -8.367 8.375 1 98.06 256 ILE A N 1
ATOM 1994 C CA . ILE A 1 256 ? -11.172 -7.887 9.125 1 98.06 256 ILE A CA 1
ATOM 1995 C C . ILE A 1 256 ? -11.586 -7.57 10.562 1 98.06 256 ILE A C 1
ATOM 1997 O O . ILE A 1 256 ? -10.906 -7.977 11.508 1 98.06 256 ILE A O 1
ATOM 2001 N N . ARG A 1 257 ? -12.656 -6.914 10.75 1 98.12 257 ARG A N 1
ATOM 2002 C CA . ARG A 1 257 ? -13.133 -6.57 12.078 1 98.12 257 ARG A CA 1
ATOM 2003 C C . ARG A 1 257 ? -13.461 -7.824 12.883 1 98.12 257 ARG A C 1
ATOM 2005 O O . ARG A 1 257 ? -13.234 -7.867 14.094 1 98.12 257 ARG A O 1
ATOM 2012 N N . ALA A 1 258 ? -13.977 -8.781 12.148 1 97.81 258 ALA A N 1
ATOM 2013 C CA . ALA A 1 258 ? -14.328 -10.031 12.812 1 97.81 258 ALA A CA 1
ATOM 2014 C C . ALA A 1 258 ? -13.086 -10.797 13.258 1 97.81 258 ALA A C 1
ATOM 2016 O O . ALA A 1 258 ? -13.117 -11.531 14.25 1 97.81 258 ALA A O 1
ATOM 2017 N N . GLN A 1 259 ? -12.031 -10.664 12.539 1 98 259 GLN A N 1
ATOM 2018 C CA . GLN A 1 259 ? -10.797 -11.383 12.828 1 98 259 GLN A CA 1
ATOM 2019 C C . GLN A 1 259 ? -9.945 -10.625 13.844 1 98 259 GLN A C 1
ATOM 2021 O O . GLN A 1 259 ? -9.07 -11.211 14.492 1 98 259 GLN A O 1
ATOM 2026 N N . ALA A 1 260 ? -10.109 -9.305 13.961 1 98.56 260 ALA A N 1
ATOM 2027 C CA . ALA A 1 260 ? -9.352 -8.453 14.883 1 98.56 260 ALA A CA 1
ATOM 2028 C C . ALA A 1 260 ? -9.797 -8.68 16.328 1 98.56 260 ALA A C 1
ATOM 2030 O O . ALA A 1 260 ? -10.836 -9.297 16.578 1 98.56 260 ALA A O 1
ATOM 2031 N N . LEU A 1 261 ? -8.977 -8.258 17.25 1 98.5 261 LEU A N 1
ATOM 2032 C CA . LEU A 1 261 ? -9.383 -8.219 18.641 1 98.5 261 LEU A CA 1
ATOM 2033 C C . LEU A 1 261 ? -10.586 -7.305 18.828 1 98.5 261 LEU A C 1
ATOM 2035 O O . LEU A 1 261 ? -10.766 -6.34 18.078 1 98.5 261 LEU A O 1
ATOM 2039 N N . THR A 1 262 ? -11.461 -7.617 19.859 1 97.88 262 THR A N 1
ATOM 2040 C CA . THR A 1 262 ? -12.523 -6.688 20.219 1 97.88 262 THR A CA 1
ATOM 2041 C C . THR A 1 262 ? -11.945 -5.344 20.641 1 97.88 262 THR A C 1
ATOM 2043 O O . THR A 1 262 ? -10.75 -5.242 20.953 1 97.88 262 THR A O 1
ATOM 2046 N N . PRO A 1 263 ? -12.766 -4.289 20.609 1 97.25 263 PRO A N 1
ATOM 2047 C CA . PRO A 1 263 ? -12.266 -2.988 21.062 1 97.25 263 PRO A CA 1
ATOM 2048 C C . PRO A 1 263 ? -11.672 -3.041 22.469 1 97.25 263 PRO A C 1
ATOM 2050 O O . PRO A 1 263 ? -10.594 -2.48 22.719 1 97.25 263 PRO A O 1
ATOM 2053 N N . SER A 1 264 ? -12.289 -3.754 23.391 1 97.62 264 SER A N 1
ATOM 2054 C CA . SER A 1 264 ? -11.789 -3.861 24.75 1 97.62 264 SER A CA 1
ATOM 2055 C C . SER A 1 264 ? -10.469 -4.621 24.797 1 97.62 264 SER A C 1
ATOM 2057 O O . SER A 1 264 ? -9.531 -4.219 25.5 1 97.62 264 SER A O 1
ATOM 2059 N N . GLU A 1 265 ? -10.391 -5.727 24.047 1 98.19 265 GLU A N 1
ATOM 2060 C CA . GLU A 1 265 ? -9.148 -6.496 23.984 1 98.19 265 GLU A CA 1
ATOM 2061 C C . GLU A 1 265 ? -8.031 -5.695 23.328 1 98.19 265 GLU A C 1
ATOM 2063 O O . GLU A 1 265 ? -6.859 -5.852 23.688 1 98.19 265 GLU A O 1
ATOM 2068 N N . SER A 1 266 ? -8.391 -4.895 22.359 1 98.56 266 SER A N 1
ATOM 2069 C CA . SER A 1 266 ? -7.418 -4.047 21.672 1 98.56 266 SER A CA 1
ATOM 2070 C C . SER A 1 266 ? -6.816 -3.018 22.625 1 98.56 266 SER A C 1
ATOM 2072 O O . SER A 1 266 ? -5.602 -2.812 22.641 1 98.56 266 SER A O 1
ATOM 2074 N N . LEU A 1 267 ? -7.637 -2.385 23.438 1 97.88 267 LEU A N 1
ATOM 2075 C CA . LEU A 1 267 ? -7.137 -1.436 24.422 1 97.88 267 LEU A CA 1
ATOM 2076 C C . LEU A 1 267 ? -6.262 -2.137 25.453 1 97.88 267 LEU A C 1
ATOM 2078 O O . LEU A 1 267 ? -5.246 -1.591 25.891 1 97.88 267 LEU A O 1
ATOM 2082 N N . ALA A 1 268 ? -6.641 -3.338 25.828 1 98.06 268 ALA A N 1
ATOM 2083 C CA . ALA A 1 268 ? -5.844 -4.117 26.766 1 98.06 268 ALA A CA 1
ATOM 2084 C C . ALA A 1 268 ? -4.465 -4.43 26.188 1 98.06 268 ALA A C 1
ATOM 2086 O O . ALA A 1 268 ? -3.463 -4.398 26.906 1 98.06 268 ALA A O 1
ATOM 2087 N N . LEU A 1 269 ? -4.457 -4.734 24.922 1 97.81 269 LEU A N 1
ATOM 2088 C CA . LEU A 1 269 ? -3.18 -4.992 24.266 1 97.81 269 LEU A CA 1
ATOM 2089 C C . LEU A 1 269 ? -2.303 -3.744 24.281 1 97.81 269 LEU A C 1
ATOM 2091 O O . LEU A 1 269 ? -1.098 -3.83 24.531 1 97.81 269 LEU A O 1
ATOM 2095 N N . ILE A 1 270 ? -2.842 -2.635 24 1 97.81 270 ILE A N 1
ATOM 2096 C CA . ILE A 1 270 ? -2.09 -1.384 24 1 97.81 270 ILE A CA 1
ATOM 2097 C C . ILE A 1 270 ? -1.533 -1.118 25.391 1 97.81 270 ILE A C 1
ATOM 2099 O O . ILE A 1 270 ? -0.375 -0.72 25.547 1 97.81 270 ILE A O 1
ATOM 2103 N N . GLU A 1 271 ? -2.326 -1.347 26.391 1 97.5 271 GLU A N 1
ATOM 2104 C CA . GLU A 1 271 ? -1.871 -1.182 27.766 1 97.5 271 GLU A CA 1
ATOM 2105 C C . GLU A 1 271 ? -0.717 -2.127 28.078 1 97.5 271 GLU A C 1
ATOM 2107 O O . GLU A 1 271 ? 0.243 -1.741 28.75 1 97.5 271 GLU A O 1
ATOM 2112 N N . LYS A 1 272 ? -0.868 -3.293 27.625 1 97.38 272 LYS A N 1
ATOM 2113 C CA . LYS A 1 272 ? 0.193 -4.273 27.828 1 97.38 272 LYS A CA 1
ATOM 2114 C C . LYS A 1 272 ? 1.498 -3.818 27.188 1 97.38 272 LYS A C 1
ATOM 2116 O O . LYS A 1 272 ? 2.57 -3.955 27.781 1 97.38 272 LYS A O 1
ATOM 2121 N N . LEU A 1 273 ? 1.372 -3.309 25.984 1 96.31 273 LEU A N 1
ATOM 2122 C CA . LEU A 1 273 ? 2.553 -2.814 25.281 1 96.31 273 LEU A CA 1
ATOM 2123 C C . LEU A 1 273 ? 3.225 -1.695 26.078 1 96.31 273 LEU A C 1
ATOM 2125 O O . LEU A 1 273 ? 4.453 -1.637 26.156 1 96.31 273 LEU A O 1
ATOM 2129 N N . LEU A 1 274 ? 2.463 -0.842 26.672 1 95.5 274 LEU A N 1
ATOM 2130 C CA . LEU A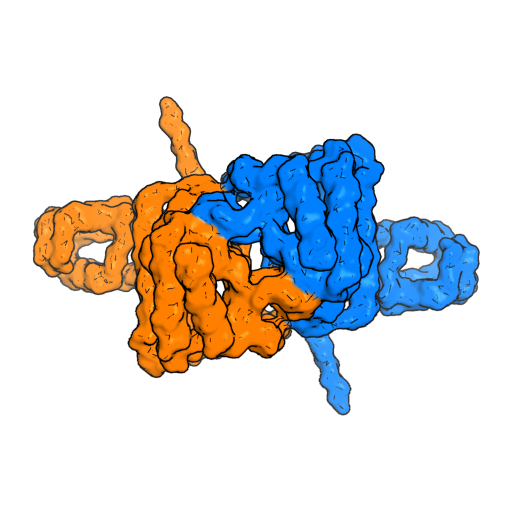 1 274 ? 2.982 0.264 27.469 1 95.5 274 LEU A CA 1
ATOM 2131 C C . LEU A 1 274 ? 3.719 -0.253 28.688 1 95.5 274 LEU A C 1
ATOM 2133 O O . LEU A 1 274 ? 4.684 0.366 29.156 1 95.5 274 LEU A O 1
ATOM 2137 N N . GLY A 1 275 ? 3.312 -1.366 29.109 1 92.44 275 GLY A N 1
ATOM 2138 C CA . GLY A 1 275 ? 3.93 -1.954 30.281 1 92.44 275 GLY A CA 1
ATOM 2139 C C . GLY A 1 275 ? 5.219 -2.691 29.984 1 92.44 275 GLY A C 1
ATOM 2140 O O . GLY A 1 275 ? 6.023 -2.949 30.875 1 92.44 275 GLY A O 1
ATOM 2141 N N . GLU A 1 276 ? 5.449 -3.111 28.766 1 86.75 276 GLU A N 1
ATOM 2142 C CA . GLU A 1 276 ? 6.633 -3.857 28.359 1 86.75 276 GLU A CA 1
ATOM 2143 C C . GLU A 1 276 ? 7.852 -2.943 28.25 1 86.75 276 GLU A C 1
ATOM 2145 O O . GLU A 1 276 ? 8.992 -3.42 28.219 1 86.75 276 GLU A O 1
ATOM 2150 N N . ARG A 1 277 ? 7.703 -1.779 28.125 1 75.81 277 ARG A N 1
ATOM 2151 C CA . ARG A 1 277 ? 8.836 -0.874 27.969 1 75.81 277 ARG A CA 1
ATOM 2152 C C . ARG A 1 277 ? 8.797 0.237 29.016 1 75.81 277 ARG A C 1
ATOM 2154 O O . ARG A 1 277 ? 7.719 0.668 29.422 1 75.81 277 ARG A O 1
ATOM 2161 N N . MET B 1 1 ? -34 -17.844 -11.055 1 23.14 1 MET B N 1
ATOM 2162 C CA . MET B 1 1 ? -33.438 -16.609 -11.586 1 23.14 1 MET B CA 1
ATOM 2163 C C . MET B 1 1 ? -32 -16.406 -11.078 1 23.14 1 MET B C 1
ATOM 2165 O O . MET B 1 1 ? -31.797 -16.156 -9.883 1 23.14 1 MET B O 1
ATOM 2169 N N . GLY B 1 2 ? -30.906 -17.109 -11.594 1 24.55 2 GLY B N 1
ATOM 2170 C CA . GLY B 1 2 ? -29.562 -17.484 -11.141 1 24.55 2 GLY B CA 1
ATOM 2171 C C . GLY B 1 2 ? -28.625 -16.297 -11.016 1 24.55 2 GLY B C 1
ATOM 2172 O O . GLY B 1 2 ? -28.5 -15.492 -11.938 1 24.55 2 GLY B O 1
ATOM 2173 N N . ASP B 1 3 ? -28.531 -15.703 -9.797 1 27.81 3 ASP B N 1
ATOM 2174 C CA . ASP B 1 3 ? -27.828 -14.508 -9.352 1 27.81 3 ASP B CA 1
ATOM 2175 C C . ASP B 1 3 ? -26.406 -14.477 -9.922 1 27.81 3 ASP B C 1
ATOM 2177 O O . ASP B 1 3 ? -25.547 -15.242 -9.484 1 27.81 3 ASP B O 1
ATOM 2181 N N . GLU B 1 4 ? -26.281 -14.148 -11.234 1 29.61 4 GLU B N 1
ATOM 2182 C CA . GLU B 1 4 ? -25.062 -14.008 -12.023 1 29.61 4 GLU B CA 1
ATOM 2183 C C . GLU B 1 4 ? -24.062 -13.094 -11.328 1 29.61 4 GLU B C 1
ATOM 2185 O O . GLU B 1 4 ? -24.281 -11.883 -11.227 1 29.61 4 GLU B O 1
ATOM 2190 N N . VAL B 1 5 ? -23.469 -13.648 -10.398 1 32.34 5 VAL B N 1
ATOM 2191 C CA . VAL B 1 5 ? -22.344 -13.008 -9.719 1 32.34 5 VAL B CA 1
ATOM 2192 C C . VAL B 1 5 ? -21.453 -12.32 -10.742 1 32.34 5 VAL B C 1
ATOM 2194 O O . VAL B 1 5 ? -20.797 -12.984 -11.547 1 32.34 5 VAL B O 1
ATOM 2197 N N . GLN B 1 6 ? -21.766 -11.18 -11.227 1 31.95 6 GLN B N 1
ATOM 2198 C CA . GLN B 1 6 ? -20.984 -10.367 -12.164 1 31.95 6 GLN B CA 1
ATOM 2199 C C . GLN B 1 6 ? -19.547 -10.18 -11.672 1 31.95 6 GLN B C 1
ATOM 2201 O O . GLN B 1 6 ? -19.328 -9.633 -10.594 1 31.95 6 GLN B O 1
ATOM 2206 N N . GLN B 1 7 ? -18.703 -11.086 -12.031 1 35.44 7 GLN B N 1
ATOM 2207 C CA . GLN B 1 7 ? -17.281 -11.078 -11.734 1 35.44 7 GLN B CA 1
ATOM 2208 C C . GLN B 1 7 ? -16.656 -9.719 -12.055 1 35.44 7 GLN B C 1
ATOM 2210 O O . GLN B 1 7 ? -17 -9.094 -13.047 1 35.44 7 GLN B O 1
ATOM 2215 N N . PRO B 1 8 ? -16 -9.117 -11.266 1 38.06 8 PRO B N 1
ATOM 2216 C CA . PRO B 1 8 ? -15.43 -7.789 -11.484 1 38.06 8 PRO B CA 1
ATOM 2217 C C . PRO B 1 8 ? -14.742 -7.664 -12.844 1 38.06 8 PRO B C 1
ATOM 2219 O O . PRO B 1 8 ? -14.234 -8.648 -13.375 1 38.06 8 PRO B O 1
ATOM 2222 N N . GLU B 1 9 ? -14.992 -6.672 -13.633 1 37.84 9 GLU B N 1
ATOM 2223 C CA . GLU B 1 9 ? -14.594 -6.383 -15.008 1 37.84 9 GLU B CA 1
ATOM 2224 C C . GLU B 1 9 ? -13.148 -6.801 -15.258 1 37.84 9 GLU B C 1
ATOM 2226 O O . GLU B 1 9 ? -12.781 -7.148 -16.391 1 37.84 9 GLU B O 1
ATOM 2231 N N . GLU B 1 10 ? -12.289 -6.523 -14.359 1 37.81 10 GLU B N 1
ATOM 2232 C CA . GLU B 1 10 ? -10.859 -6.758 -14.547 1 37.81 10 GLU B CA 1
ATOM 2233 C C . GLU B 1 10 ? -10.562 -8.242 -14.766 1 37.81 10 GLU B C 1
ATOM 2235 O O . GLU B 1 10 ? -9.648 -8.594 -15.508 1 37.81 10 GLU B O 1
ATOM 2240 N N . TYR B 1 11 ? -11.203 -9.078 -14.016 1 39.41 11 TYR B N 1
ATOM 2241 C CA . TYR B 1 11 ? -11.211 -10.516 -14.273 1 39.41 11 TYR B CA 1
ATOM 2242 C C . TYR B 1 11 ? -11.695 -10.82 -15.68 1 39.41 11 TYR B C 1
ATOM 2244 O O . TYR B 1 11 ? -11.438 -11.898 -16.219 1 39.41 11 TYR B O 1
ATOM 2252 N N . GLU B 1 12 ? -12.312 -9.828 -16.297 1 43.66 12 GLU B N 1
ATOM 2253 C CA . GLU B 1 12 ? -13.047 -10.07 -17.547 1 43.66 12 GLU B CA 1
ATOM 2254 C C . GLU B 1 12 ? -12.094 -10.156 -18.734 1 43.66 12 GLU B C 1
ATOM 2256 O O . GLU B 1 12 ? -12.289 -10.969 -19.641 1 43.66 12 GLU B O 1
ATOM 2261 N N . VAL B 1 13 ? -11.172 -9.312 -18.625 1 41.75 13 VAL B N 1
ATOM 2262 C CA . VAL B 1 13 ? -10.438 -9.273 -19.891 1 41.75 13 VAL B CA 1
ATOM 2263 C C . VAL B 1 13 ? -9.594 -10.539 -20.031 1 41.75 13 VAL B C 1
ATOM 2265 O O . VAL B 1 13 ? -9.523 -11.133 -21.109 1 41.75 13 VAL B O 1
ATOM 2268 N N . GLY B 1 14 ? -8.812 -10.891 -18.891 1 48.59 14 GLY B N 1
ATOM 2269 C CA . GLY B 1 14 ? -8.062 -12.125 -18.969 1 48.59 14 GLY B CA 1
ATOM 2270 C C . GLY B 1 14 ? -8.914 -13.312 -19.391 1 48.59 14 GLY B C 1
ATOM 2271 O O . GLY B 1 14 ? -8.469 -14.156 -20.172 1 48.59 14 GLY B O 1
ATOM 2272 N N . THR B 1 15 ? -10.016 -13.086 -18.875 1 56.94 15 THR B N 1
ATOM 2273 C CA . THR B 1 15 ? -10.984 -14.133 -19.188 1 56.94 15 THR B CA 1
ATOM 2274 C C . THR B 1 15 ? -11.422 -14.047 -20.641 1 56.94 15 THR B C 1
ATOM 2276 O O . THR B 1 15 ? -11.562 -15.062 -21.312 1 56.94 15 THR B O 1
ATOM 2279 N N . GLY B 1 16 ? -11.312 -12.812 -21.047 1 60.81 16 GLY B N 1
ATOM 2280 C CA . GLY B 1 16 ? -11.75 -12.664 -22.422 1 60.81 16 GLY B CA 1
ATOM 2281 C C . GLY B 1 16 ? -10.773 -13.258 -23.422 1 60.81 16 GLY B C 1
ATOM 2282 O O . GLY B 1 16 ? -11.18 -13.984 -24.344 1 60.81 16 GLY B O 1
ATOM 2283 N N . MET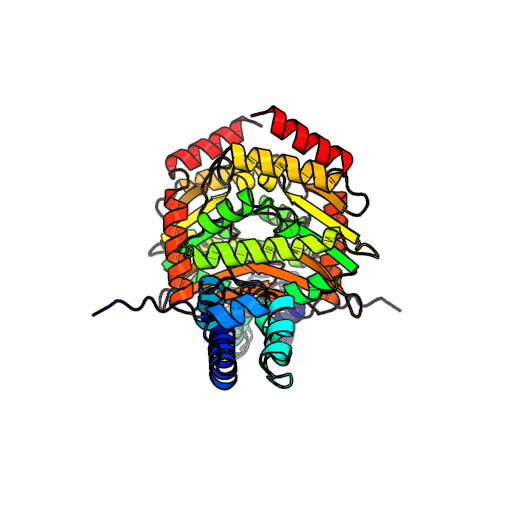 B 1 17 ? -9.492 -13.078 -23.172 1 70.75 17 MET B N 1
ATOM 2284 C CA . MET B 1 17 ? -8.461 -13.578 -24.078 1 70.75 17 MET B CA 1
ATOM 2285 C C . MET B 1 17 ? -8.422 -15.102 -24.062 1 70.75 17 MET B C 1
ATOM 2287 O O . MET B 1 17 ? -8.281 -15.734 -25.109 1 70.75 17 MET B O 1
ATOM 2291 N N . LEU B 1 18 ? -8.633 -15.648 -22.922 1 79.94 18 LEU B N 1
ATOM 2292 C CA . LEU B 1 18 ? -8.594 -17.094 -22.812 1 79.94 18 LEU B CA 1
ATOM 2293 C C . LEU B 1 18 ? -9.805 -17.734 -23.5 1 79.94 18 LEU B C 1
ATOM 2295 O O . LEU B 1 18 ? -9.68 -18.781 -24.141 1 79.94 18 LEU B O 1
ATOM 2299 N N . CYS B 1 19 ? -10.875 -17 -23.375 1 77.88 19 CYS B N 1
ATOM 2300 C CA . CYS B 1 19 ? -12.086 -17.469 -24.031 1 77.88 19 CYS B CA 1
ATOM 2301 C C . CYS B 1 19 ? -11.922 -17.453 -25.547 1 77.88 19 CYS B C 1
ATOM 2303 O O . CYS B 1 19 ? -12.266 -18.422 -26.234 1 77.88 19 CYS B O 1
ATOM 2305 N N . VAL B 1 20 ? -11.375 -16.391 -26.031 1 76.56 20 VAL B N 1
ATOM 2306 C CA . VAL B 1 20 ? -11.164 -16.266 -27.469 1 76.56 20 VAL B CA 1
ATOM 2307 C C . VAL B 1 20 ? -10.188 -17.328 -27.938 1 76.56 20 VAL B C 1
ATOM 2309 O O . VAL B 1 20 ? -10.43 -18 -28.953 1 76.56 20 VAL B O 1
ATOM 2312 N N . PHE B 1 21 ? -9.125 -17.5 -27.203 1 88.19 21 PHE B N 1
ATOM 2313 C CA . PHE B 1 21 ? -8.133 -18.5 -27.562 1 88.19 21 PHE B CA 1
ATOM 2314 C C . PHE B 1 21 ? -8.75 -19.891 -27.578 1 88.19 21 PHE B C 1
ATOM 2316 O O . PHE B 1 21 ? -8.523 -20.672 -28.516 1 88.19 21 PHE B O 1
ATOM 2323 N N . GLY B 1 22 ? -9.453 -20.188 -26.516 1 90.44 22 GLY B N 1
ATOM 2324 C CA . GLY B 1 22 ? -10.094 -21.484 -26.422 1 90.44 22 GLY B CA 1
ATOM 2325 C C . GLY B 1 22 ? -11.023 -21.781 -27.578 1 90.44 22 GLY B C 1
ATOM 2326 O O . GLY B 1 22 ? -11.016 -22.875 -28.125 1 90.44 22 GLY B O 1
ATOM 2327 N N . ARG B 1 23 ? -11.781 -20.797 -27.953 1 86.75 23 ARG B N 1
ATOM 2328 C CA . ARG B 1 23 ? -12.688 -20.922 -29.078 1 86.75 23 ARG B CA 1
ATOM 2329 C C . ARG B 1 23 ? -11.914 -21.156 -30.375 1 86.75 23 ARG B C 1
ATOM 2331 O O . ARG B 1 23 ? -12.305 -21.984 -31.203 1 86.75 23 ARG B O 1
ATOM 2338 N N . GLN B 1 24 ? -10.859 -20.422 -30.562 1 89 24 GLN B N 1
ATOM 2339 C CA . GLN B 1 24 ? -10.016 -20.594 -31.75 1 89 24 GLN B CA 1
ATOM 2340 C C . GLN B 1 24 ? -9.375 -21.969 -31.781 1 89 24 GLN B C 1
ATOM 2342 O O . GLN B 1 24 ? -9.32 -22.609 -32.844 1 89 24 GLN B O 1
ATOM 2347 N N . LEU B 1 25 ? -8.93 -22.406 -30.625 1 94.06 25 LEU B N 1
ATOM 2348 C CA . LEU B 1 25 ? -8.328 -23.734 -30.531 1 94.06 25 LEU B CA 1
ATOM 2349 C C . LEU B 1 25 ? -9.32 -24.812 -30.953 1 94.06 25 LEU B C 1
ATOM 2351 O O . LEU B 1 25 ? -8.977 -25.703 -31.719 1 94.06 25 LEU B O 1
ATOM 2355 N N . LYS B 1 26 ? -10.508 -24.641 -30.484 1 93.75 26 LYS B N 1
ATOM 2356 C CA . LYS B 1 26 ? -11.555 -25.578 -30.844 1 93.75 26 LYS B CA 1
ATOM 2357 C C . LYS B 1 26 ? -11.836 -25.547 -32.344 1 93.75 26 LYS B C 1
ATOM 2359 O O . LYS B 1 26 ? -11.961 -26.594 -32.969 1 93.75 26 LYS B O 1
ATOM 2364 N N . LEU B 1 27 ? -11.938 -24.359 -32.844 1 91.38 27 LEU B N 1
ATOM 2365 C CA . LEU B 1 27 ? -12.219 -24.188 -34.281 1 91.38 27 LEU B CA 1
ATOM 2366 C C . LEU B 1 27 ? -11.141 -24.859 -35.125 1 91.38 27 LEU B C 1
ATOM 2368 O O . LEU B 1 27 ? -11.453 -25.562 -36.062 1 91.38 27 LEU B O 1
ATOM 2372 N N . PHE B 1 28 ? -9.906 -24.672 -34.781 1 94.31 28 PHE B N 1
ATOM 2373 C CA . PHE B 1 28 ? -8.812 -25.266 -35.562 1 94.31 28 PHE B CA 1
ATOM 2374 C C . PHE B 1 28 ? -8.766 -26.766 -35.375 1 94.31 28 PHE B C 1
ATOM 2376 O O . PHE B 1 28 ? -8.461 -27.516 -36.312 1 94.31 28 PHE B O 1
ATOM 2383 N N . ARG B 1 29 ? -9.047 -27.172 -34.094 1 96 29 ARG B N 1
ATOM 2384 C CA . ARG B 1 29 ? -9.078 -28.609 -33.844 1 96 29 ARG B CA 1
ATOM 2385 C C . ARG B 1 29 ? -10.133 -29.297 -34.719 1 96 29 ARG B C 1
ATOM 2387 O O . ARG B 1 29 ? -9.859 -30.328 -35.344 1 96 29 ARG B O 1
ATOM 2394 N N . GLU B 1 30 ? -11.305 -28.719 -34.75 1 95.06 30 GLU B N 1
ATOM 2395 C CA . GLU B 1 30 ? -12.406 -29.266 -35.562 1 95.06 30 GLU B CA 1
ATOM 2396 C C . GLU B 1 30 ? -12.094 -29.219 -37.062 1 95.06 30 GLU B C 1
ATOM 2398 O O . GLU B 1 30 ? -12.414 -30.141 -37.781 1 95.06 30 GLU B O 1
ATOM 2403 N N . ARG B 1 31 ? -11.5 -28.172 -37.5 1 93.5 31 ARG B N 1
ATOM 2404 C CA . ARG B 1 31 ? -11.109 -28.031 -38.906 1 93.5 31 ARG B CA 1
ATOM 2405 C C . ARG B 1 31 ? -10.117 -29.109 -39.312 1 93.5 31 ARG B C 1
ATOM 2407 O O . ARG B 1 31 ? -10.125 -29.547 -40.469 1 93.5 31 ARG B O 1
ATOM 2414 N N . ALA B 1 32 ? -9.258 -29.484 -38.406 1 94.31 32 ALA B N 1
ATOM 2415 C CA . ALA B 1 32 ? -8.25 -30.5 -38.688 1 94.31 32 ALA B CA 1
ATOM 2416 C C . ALA B 1 32 ? -8.844 -31.906 -38.562 1 94.31 32 ALA B C 1
ATOM 2418 O O . ALA B 1 32 ? -8.164 -32.906 -38.844 1 94.31 32 ALA B O 1
ATOM 2419 N N . GLY B 1 33 ? -10.141 -32 -38.125 1 95.5 33 GLY B N 1
ATOM 2420 C CA . GLY B 1 33 ? -10.82 -33.281 -38.031 1 95.5 33 GLY B CA 1
ATOM 2421 C C . GLY B 1 33 ? -10.445 -34.062 -36.781 1 95.5 33 GLY B C 1
ATOM 2422 O O . GLY B 1 33 ? -10.555 -35.281 -36.781 1 95.5 33 GLY B O 1
ATOM 2423 N N . LEU B 1 34 ? -9.953 -33.406 -35.812 1 95.94 34 LEU B N 1
ATOM 2424 C CA . LEU B 1 34 ? -9.508 -34.062 -34.594 1 95.94 34 LEU B CA 1
ATOM 2425 C C . LEU B 1 34 ? -10.508 -33.875 -33.469 1 95.94 34 LEU B C 1
ATOM 2427 O O . LEU B 1 34 ? -11.133 -32.812 -33.375 1 95.94 34 LEU B O 1
ATOM 2431 N N . ASP B 1 35 ? -10.75 -34.906 -32.75 1 96.44 35 ASP B N 1
ATOM 2432 C CA . ASP B 1 35 ? -11.43 -34.719 -31.453 1 96.44 35 ASP B CA 1
ATOM 2433 C C . ASP B 1 35 ? -10.438 -34.344 -30.359 1 96.44 35 ASP B C 1
ATOM 2435 O O . ASP B 1 35 ? -9.25 -34.156 -30.625 1 96.44 35 ASP B O 1
ATOM 2439 N N . ARG B 1 36 ? -10.883 -34.062 -29.141 1 96.75 36 ARG B N 1
ATOM 2440 C CA . ARG B 1 36 ? -10.008 -33.625 -28.062 1 96.75 36 ARG B CA 1
ATOM 2441 C C . ARG B 1 36 ? -8.938 -34.656 -27.75 1 96.75 36 ARG B C 1
ATOM 2443 O O . ARG B 1 36 ? -7.781 -34.312 -27.5 1 96.75 36 ARG B O 1
ATOM 2450 N N . ALA B 1 37 ? -9.352 -35.938 -27.797 1 95.88 37 ALA B N 1
ATOM 2451 C CA . ALA B 1 37 ? -8.406 -37.031 -27.562 1 95.88 37 ALA B CA 1
ATOM 2452 C C . ALA B 1 37 ? -7.324 -37.062 -28.641 1 95.88 37 ALA B C 1
ATOM 2454 O O . ALA B 1 37 ? -6.156 -37.312 -28.344 1 95.88 37 ALA B O 1
ATOM 2455 N N . GLY B 1 38 ? -7.711 -36.875 -29.828 1 96.12 38 GLY B N 1
ATOM 2456 C CA . GLY B 1 38 ? -6.773 -36.844 -30.938 1 96.12 38 GLY B CA 1
ATOM 2457 C C . GLY B 1 38 ? -5.734 -35.75 -30.797 1 96.12 38 GLY B C 1
ATOM 2458 O O . GLY B 1 38 ? -4.535 -36 -30.953 1 96.12 38 GLY B O 1
ATOM 2459 N N . LEU B 1 39 ? -6.188 -34.5 -30.516 1 96.31 39 LEU B N 1
ATOM 2460 C CA . LEU B 1 39 ? -5.258 -33.406 -30.312 1 96.31 39 LEU B CA 1
ATOM 2461 C C . LEU B 1 39 ? -4.363 -33.656 -29.094 1 96.31 39 LEU B C 1
ATOM 2463 O O . LEU B 1 39 ? -3.168 -33.375 -29.125 1 96.31 39 LEU B O 1
ATOM 2467 N N . GLY B 1 40 ? -4.945 -34.125 -28.094 1 95.75 40 GLY B N 1
ATOM 2468 C CA . GLY B 1 40 ? -4.18 -34.469 -26.891 1 95.75 40 GLY B CA 1
ATOM 2469 C C . GLY B 1 40 ? -3.041 -35.438 -27.172 1 95.75 40 GLY B C 1
ATOM 2470 O O . GLY B 1 40 ? -1.917 -35.219 -26.703 1 95.75 40 GLY B O 1
ATOM 2471 N N . SER B 1 41 ? -3.344 -36.438 -27.969 1 94.25 41 SER B N 1
ATOM 2472 C CA . SER B 1 41 ? -2.342 -37.438 -28.312 1 94.25 41 SER B CA 1
ATOM 2473 C C . SER B 1 41 ? -1.184 -36.812 -29.094 1 94.25 41 SER B C 1
ATOM 2475 O O . SER B 1 41 ? -0.034 -37.25 -28.938 1 94.25 41 SER B O 1
ATOM 2477 N N . LEU B 1 42 ? -1.432 -35.875 -29.891 1 94.12 42 LEU B N 1
ATOM 2478 C CA . LEU B 1 42 ? -0.421 -35.281 -30.734 1 94.12 42 LEU B CA 1
ATOM 2479 C C . LEU B 1 42 ? 0.394 -34.25 -29.953 1 94.12 42 LEU B C 1
ATOM 2481 O O . LEU B 1 42 ? 1.511 -33.906 -30.344 1 94.12 42 LEU B O 1
ATOM 2485 N N . THR B 1 43 ? -0.178 -33.688 -28.875 1 93.88 43 THR B N 1
ATOM 2486 C CA . THR B 1 43 ? 0.478 -32.594 -28.172 1 93.88 43 THR B CA 1
ATOM 2487 C C . THR B 1 43 ? 0.95 -33.062 -26.781 1 93.88 43 THR B C 1
ATOM 2489 O O . THR B 1 43 ? 1.613 -32.312 -26.062 1 93.88 43 THR B O 1
ATOM 2492 N N . GLY B 1 44 ? 0.557 -34.25 -26.344 1 92.31 44 GLY B N 1
ATOM 2493 C CA . GLY B 1 44 ? 1.005 -34.781 -25.078 1 92.31 44 GLY B CA 1
ATOM 2494 C C . GLY B 1 44 ? 0.102 -34.406 -23.922 1 92.31 44 GLY B C 1
ATOM 2495 O O . GLY B 1 44 ? 0.559 -34.312 -22.781 1 92.31 44 GLY B O 1
ATOM 2496 N N . TYR B 1 45 ? -1.103 -34.031 -24.172 1 92.44 45 TYR B N 1
ATOM 2497 C CA . TYR B 1 45 ? -2.055 -33.656 -23.141 1 92.44 45 TYR B CA 1
ATOM 2498 C C . TYR B 1 45 ? -3.273 -34.562 -23.156 1 92.44 45 TYR B C 1
ATOM 2500 O O . TYR B 1 45 ? -3.514 -35.281 -24.125 1 92.44 45 TYR B O 1
ATOM 2508 N N . SER B 1 46 ? -4.023 -34.656 -22.125 1 93 46 SER B N 1
ATOM 2509 C CA . SER B 1 46 ? -5.258 -35.406 -22.062 1 93 46 SER B CA 1
ATOM 2510 C C . SER B 1 46 ? -6.414 -34.688 -22.734 1 93 46 SER B C 1
ATOM 2512 O O . SER B 1 46 ? -6.348 -33.469 -22.938 1 93 46 SER B O 1
ATOM 2514 N N . ALA B 1 47 ? -7.453 -35.5 -23.078 1 94.19 47 ALA B N 1
ATOM 2515 C CA . ALA B 1 47 ? -8.664 -34.906 -23.641 1 94.19 47 ALA B CA 1
ATOM 2516 C C . ALA B 1 47 ? -9.289 -33.906 -22.656 1 94.19 47 ALA B C 1
ATOM 2518 O O . ALA B 1 47 ? -9.828 -32.875 -23.078 1 94.19 47 ALA B O 1
ATOM 2519 N N . SER B 1 48 ? -9.141 -34.219 -21.422 1 92.38 48 SER B N 1
ATOM 2520 C CA . SER B 1 48 ? -9.688 -33.344 -20.391 1 92.38 48 SER B CA 1
ATOM 2521 C C . SER B 1 48 ? -8.938 -32.031 -20.344 1 92.38 48 SER B C 1
ATOM 2523 O O . SER B 1 48 ? -9.547 -30.953 -20.172 1 92.38 48 SER B O 1
ATOM 2525 N N . THR B 1 49 ? -7.613 -32.094 -20.5 1 91.88 49 THR B N 1
ATOM 2526 C CA . THR B 1 49 ? -6.812 -30.859 -20.5 1 91.88 49 THR B CA 1
ATOM 2527 C C . THR B 1 49 ? -7.129 -30 -21.719 1 91.88 49 THR B C 1
ATOM 2529 O O . THR B 1 49 ? -7.227 -28.781 -21.609 1 91.88 49 THR B O 1
ATOM 2532 N N . ILE B 1 50 ? -7.285 -30.688 -22.844 1 94.25 50 ILE B N 1
ATOM 2533 C CA . ILE B 1 50 ? -7.637 -29.969 -24.062 1 94.25 50 ILE B CA 1
ATOM 2534 C C . ILE B 1 50 ? -8.984 -29.266 -23.875 1 94.25 50 ILE B C 1
ATOM 2536 O O . ILE B 1 50 ? -9.148 -28.109 -24.25 1 94.25 50 ILE B O 1
ATOM 2540 N N . ALA B 1 51 ? -9.945 -29.953 -23.281 1 91.88 51 ALA B N 1
ATOM 2541 C CA . ALA B 1 51 ? -11.258 -29.375 -23 1 91.88 51 ALA B CA 1
ATOM 2542 C C . ALA B 1 51 ? -11.125 -28.156 -22.109 1 91.88 51 ALA B C 1
ATOM 2544 O O . ALA B 1 51 ? -11.805 -27.141 -22.312 1 91.88 51 ALA B O 1
ATOM 2545 N N . SER B 1 52 ? -10.219 -28.266 -21.172 1 89.31 52 SER B N 1
ATOM 2546 C CA . SER B 1 52 ? -10.016 -27.156 -20.234 1 89.31 52 SER B CA 1
ATOM 2547 C C . SER B 1 52 ? -9.422 -25.938 -20.938 1 89.31 52 SER B C 1
ATOM 2549 O O . SER B 1 52 ? -9.742 -24.797 -20.594 1 89.31 52 SER B O 1
ATOM 2551 N N . PHE B 1 53 ? -8.555 -26.203 -21.891 1 89.38 53 PHE B N 1
ATOM 2552 C CA . PHE B 1 53 ? -8 -25.109 -22.672 1 89.38 53 PHE B CA 1
ATOM 2553 C C . PHE B 1 53 ? -9.086 -24.453 -23.516 1 89.38 53 PHE B C 1
ATOM 2555 O O . PHE B 1 53 ? -9.195 -23.219 -23.547 1 89.38 53 PHE B O 1
ATOM 2562 N N . GLU B 1 54 ? -9.945 -25.281 -24.141 1 91.75 54 GLU B N 1
ATOM 2563 C CA . GLU B 1 54 ? -10.977 -24.781 -25.047 1 91.75 54 GLU B CA 1
ATOM 2564 C C . GLU B 1 54 ? -12.047 -24 -24.297 1 91.75 54 GLU B C 1
ATOM 2566 O O . GLU B 1 54 ? -12.664 -23.094 -24.844 1 91.75 54 GLU B O 1
ATOM 2571 N N . GLN B 1 55 ? -12.227 -24.344 -23.062 1 84.62 55 GLN B N 1
ATOM 2572 C CA . GLN B 1 55 ? -13.266 -23.719 -22.25 1 84.62 55 GLN B CA 1
ATOM 2573 C C . GLN B 1 55 ? -12.688 -22.656 -21.328 1 84.62 55 GLN B C 1
ATOM 2575 O O . GLN B 1 55 ? -13.359 -22.172 -20.422 1 84.62 55 GLN B O 1
ATOM 2580 N N . ALA B 1 56 ? -11.43 -22.312 -21.531 1 79.75 56 ALA B N 1
ATOM 2581 C CA . ALA B 1 56 ? -10.742 -21.219 -20.844 1 79.75 56 ALA B CA 1
ATOM 2582 C C . ALA B 1 56 ? -10.688 -21.484 -19.328 1 79.75 56 ALA B C 1
ATOM 2584 O O . ALA B 1 56 ? -10.758 -20.547 -18.531 1 79.75 56 ALA B O 1
ATOM 2585 N N . ARG B 1 57 ? -10.664 -22.781 -19.062 1 74.38 57 ARG B N 1
ATOM 2586 C CA . ARG B 1 57 ? -10.594 -23.141 -17.641 1 74.38 57 ARG B CA 1
ATOM 2587 C C . ARG B 1 57 ? -9.148 -23.234 -17.172 1 74.38 57 ARG B C 1
ATOM 2589 O O . ARG B 1 57 ? -8.875 -23.141 -15.977 1 74.38 57 ARG B O 1
ATOM 2596 N N . ARG B 1 58 ? -8.273 -23.5 -18.094 1 78.44 58 ARG B N 1
ATOM 2597 C CA . ARG B 1 58 ? -6.84 -23.562 -17.859 1 78.44 58 ARG B CA 1
ATOM 2598 C C . ARG B 1 58 ? -6.07 -22.75 -18.891 1 78.44 58 ARG B C 1
ATOM 2600 O O . ARG B 1 58 ? -6.504 -22.625 -20.031 1 78.44 58 ARG B O 1
ATOM 2607 N N . ILE B 1 59 ? -5.004 -22.312 -18.438 1 82.56 59 ILE B N 1
ATOM 2608 C CA . ILE B 1 59 ? -4.172 -21.547 -19.344 1 82.56 59 ILE B CA 1
ATOM 2609 C C . ILE B 1 59 ? -3.143 -22.453 -20.016 1 82.56 59 ILE B C 1
ATOM 2611 O O . ILE B 1 59 ? -2.324 -23.078 -19.328 1 82.56 59 ILE B O 1
ATOM 2615 N N . PRO B 1 60 ? -3.254 -22.578 -21.25 1 86.94 60 PRO B N 1
ATOM 2616 C CA . PRO B 1 60 ? -2.281 -23.438 -21.938 1 86.94 60 PRO B CA 1
ATOM 2617 C C . PRO B 1 60 ? -0.854 -22.906 -21.844 1 86.94 60 PRO B C 1
ATOM 2619 O O . PRO B 1 60 ? -0.644 -21.688 -21.875 1 86.94 60 PRO B O 1
ATOM 2622 N N . GLN B 1 61 ? 0.101 -23.734 -21.781 1 82.5 61 GLN B N 1
ATOM 2623 C CA . GLN B 1 61 ? 1.517 -23.391 -21.781 1 82.5 61 GLN B CA 1
ATOM 2624 C C . GLN B 1 61 ? 1.969 -22.953 -23.172 1 82.5 61 GLN B C 1
ATOM 2626 O O . GLN B 1 61 ? 1.434 -23.438 -24.188 1 82.5 61 GLN B O 1
ATOM 2631 N N . PRO B 1 62 ? 2.963 -22.141 -23.188 1 82.31 62 PRO B N 1
ATOM 2632 C CA . PRO B 1 62 ? 3.447 -21.672 -24.5 1 82.31 62 PRO B CA 1
ATOM 2633 C C . PRO B 1 62 ? 3.85 -22.828 -25.422 1 82.31 62 PRO B C 1
ATOM 2635 O O . PRO B 1 62 ? 3.58 -22.766 -26.625 1 82.31 62 PRO B O 1
ATOM 2638 N N . LYS B 1 63 ? 4.434 -23.766 -24.812 1 85.5 63 LYS B N 1
ATOM 2639 C CA . LYS B 1 63 ? 4.848 -24.906 -25.609 1 85.5 63 LYS B CA 1
ATOM 2640 C C . LYS B 1 63 ? 3.648 -25.578 -26.281 1 85.5 63 LYS B C 1
ATOM 2642 O O . LYS B 1 63 ? 3.717 -25.953 -27.453 1 85.5 63 LYS B O 1
ATOM 2647 N N . PHE B 1 64 ? 2.586 -25.797 -25.562 1 92.69 64 PHE B N 1
ATOM 2648 C CA . PHE B 1 64 ? 1.366 -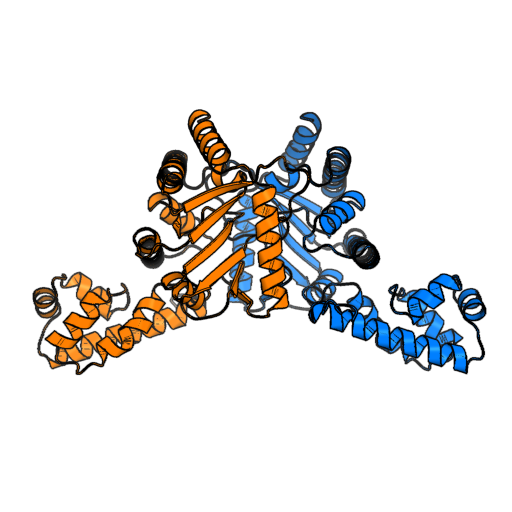26.359 -26.125 1 92.69 64 PHE B CA 1
ATOM 2649 C C . PHE B 1 64 ? 0.847 -25.5 -27.266 1 92.69 64 PHE B C 1
ATOM 2651 O O . PHE B 1 64 ? 0.425 -26.031 -28.297 1 92.69 64 PHE B O 1
ATOM 2658 N N . ILE B 1 65 ? 0.916 -24.203 -27.062 1 92.19 65 ILE B N 1
ATOM 2659 C CA . ILE B 1 65 ? 0.356 -23.281 -28.047 1 92.19 65 ILE B CA 1
ATOM 2660 C C . ILE B 1 65 ? 1.101 -23.422 -29.375 1 92.19 65 ILE B C 1
ATOM 2662 O O . ILE B 1 65 ? 0.479 -23.531 -30.438 1 92.19 65 ILE B O 1
ATOM 2666 N N . ASP B 1 66 ? 2.352 -23.484 -29.266 1 91.12 66 ASP B N 1
ATOM 2667 C CA . ASP B 1 66 ? 3.166 -23.656 -30.469 1 91.12 66 ASP B CA 1
ATOM 2668 C C . ASP B 1 66 ? 2.9 -25 -31.125 1 91.12 66 ASP B C 1
ATOM 2670 O O . ASP B 1 66 ? 2.756 -25.094 -32.344 1 91.12 66 ASP B O 1
ATOM 2674 N N . GLN B 1 67 ? 2.85 -26.016 -30.344 1 94.25 67 GLN B N 1
ATOM 2675 C CA . GLN B 1 67 ? 2.594 -27.359 -30.859 1 94.25 67 GLN B CA 1
ATOM 2676 C C . GLN B 1 67 ? 1.218 -27.438 -31.516 1 94.25 67 GLN B C 1
ATOM 2678 O O . GLN B 1 67 ? 1.071 -28.031 -32.594 1 94.25 67 GLN B O 1
ATOM 2683 N N . ALA B 1 68 ? 0.283 -26.906 -30.797 1 95 68 ALA B N 1
ATOM 2684 C CA . ALA B 1 68 ? -1.078 -26.922 -31.328 1 95 68 ALA B CA 1
ATOM 2685 C C . ALA B 1 68 ? -1.16 -26.188 -32.656 1 95 68 ALA B C 1
ATOM 2687 O O . ALA B 1 68 ? -1.853 -26.625 -33.594 1 95 68 ALA B O 1
ATOM 2688 N N . ASP B 1 69 ? -0.506 -25.047 -32.719 1 94.5 69 ASP B N 1
ATOM 2689 C CA . ASP B 1 69 ? -0.501 -24.281 -33.969 1 94.5 69 ASP B CA 1
ATOM 2690 C C . ASP B 1 69 ? 0.044 -25.109 -35.125 1 94.5 69 ASP B C 1
ATOM 2692 O O . ASP B 1 69 ? -0.531 -25.109 -36.219 1 94.5 69 ASP B O 1
ATOM 2696 N N . GLU B 1 70 ? 1.108 -25.812 -34.875 1 95.19 70 GLU B N 1
ATOM 2697 C CA . GLU B 1 70 ? 1.772 -26.625 -35.875 1 95.19 70 GLU B CA 1
ATOM 2698 C C . GLU B 1 70 ? 0.913 -27.828 -36.281 1 95.19 70 GLU B C 1
ATOM 2700 O O . GLU B 1 70 ? 0.656 -28.047 -37.469 1 95.19 70 GLU B O 1
ATOM 2705 N N . VAL B 1 71 ? 0.47 -28.562 -35.281 1 95.75 71 VAL B N 1
ATOM 2706 C CA . VAL B 1 71 ? -0.242 -29.812 -35.5 1 95.75 71 VAL B CA 1
ATOM 2707 C C . VAL B 1 71 ? -1.578 -29.531 -36.188 1 95.75 71 VAL B C 1
ATOM 2709 O O . VAL B 1 71 ? -2.039 -30.328 -37 1 95.75 71 VAL B O 1
ATOM 2712 N N . LEU B 1 72 ? -2.168 -28.391 -35.906 1 95.31 72 LEU B N 1
ATOM 2713 C CA . LEU B 1 72 ? -3.498 -28.078 -36.406 1 95.31 72 LEU B CA 1
ATOM 2714 C C . LEU B 1 72 ? -3.406 -27.266 -37.688 1 95.31 72 LEU B C 1
ATOM 2716 O O . LEU B 1 72 ? -4.426 -26.969 -38.312 1 95.31 72 LEU B O 1
ATOM 2720 N N . GLY B 1 73 ? -2.193 -26.953 -38.062 1 93.56 73 GLY B N 1
ATOM 2721 C CA . GLY B 1 73 ? -2.031 -26.125 -39.25 1 93.56 73 GLY B CA 1
ATOM 2722 C C . GLY B 1 73 ? -2.727 -24.781 -39.125 1 93.56 73 GLY B C 1
ATOM 2723 O O . GLY B 1 73 ? -3.453 -24.375 -40.031 1 93.56 73 GLY B O 1
ATOM 2724 N N . ALA B 1 74 ? -2.574 -24.125 -38.031 1 92.44 74 ALA B N 1
ATOM 2725 C CA . ALA B 1 74 ? -3.293 -22.875 -37.75 1 92.44 74 ALA B CA 1
ATOM 2726 C C . ALA B 1 74 ? -2.572 -21.688 -38.375 1 92.44 74 ALA B C 1
ATOM 2728 O O . ALA B 1 74 ? -3.051 -20.562 -38.312 1 92.44 74 ALA B O 1
ATOM 2729 N N . GLY B 1 75 ? -1.436 -21.875 -39 1 90.31 75 GLY B N 1
ATOM 2730 C CA . GLY B 1 75 ? -0.752 -20.828 -39.781 1 90.31 75 GLY B CA 1
ATOM 2731 C C . GLY B 1 75 ? -0.2 -19.719 -38.906 1 90.31 75 GLY B C 1
ATOM 2732 O O . GLY B 1 75 ? -0.083 -18.578 -39.344 1 90.31 75 GLY B O 1
ATOM 2733 N N . GLY B 1 76 ? -0.054 -19.938 -37.688 1 90.12 76 GLY B N 1
ATOM 2734 C CA . GLY B 1 76 ? 0.529 -18.938 -36.812 1 90.12 76 GLY B CA 1
ATOM 2735 C C . GLY B 1 76 ? -0.503 -18.203 -35.969 1 90.12 76 GLY B C 1
ATOM 2736 O O . GLY B 1 76 ? -0.152 -17.391 -35.094 1 90.12 76 GLY B O 1
ATOM 2737 N N . VAL B 1 77 ? -1.752 -18.484 -36.188 1 85.31 77 VAL B N 1
ATOM 2738 C CA . VAL B 1 77 ? -2.83 -17.75 -35.531 1 85.31 77 VAL B CA 1
ATOM 2739 C C . VAL B 1 77 ? -2.785 -18 -34.031 1 85.31 77 VAL B C 1
ATOM 2741 O O . VAL B 1 77 ? -2.871 -17.047 -33.25 1 85.31 77 VAL B O 1
ATOM 2744 N N . LEU B 1 78 ? -2.652 -19.234 -33.594 1 92.06 78 LEU B N 1
ATOM 2745 C CA . LEU B 1 78 ? -2.609 -19.562 -32.188 1 92.06 78 LEU B CA 1
ATOM 2746 C C . LEU B 1 78 ? -1.323 -19.047 -31.531 1 92.06 78 LEU B C 1
ATOM 2748 O O . LEU B 1 78 ? -1.354 -18.469 -30.453 1 92.06 78 LEU B O 1
ATOM 2752 N N . SER B 1 79 ? -0.258 -19.188 -32.281 1 89.75 79 SER B N 1
ATOM 2753 C CA . SER B 1 79 ? 1.037 -18.75 -31.781 1 89.75 79 SER B CA 1
ATOM 2754 C C . SER B 1 79 ? 1.081 -17.234 -31.609 1 89.75 79 SER B C 1
ATOM 2756 O O . SER B 1 79 ? 1.769 -16.719 -30.734 1 89.75 79 SER B O 1
ATOM 2758 N N . ALA B 1 80 ? 0.298 -16.547 -32.406 1 83.38 80 ALA B N 1
ATOM 2759 C CA . ALA B 1 80 ? 0.255 -15.094 -32.344 1 83.38 80 ALA B CA 1
ATOM 2760 C C . ALA B 1 80 ? -0.326 -14.633 -31 1 83.38 80 ALA B C 1
ATOM 2762 O O . ALA B 1 80 ? -0.058 -13.516 -30.547 1 83.38 80 ALA B O 1
ATOM 2763 N N . SER B 1 81 ? -1.015 -15.531 -30.359 1 83.75 81 SER B N 1
ATOM 2764 C CA . SER B 1 81 ? -1.681 -15.164 -29.109 1 83.75 81 SER B CA 1
ATOM 2765 C C . SER B 1 81 ? -0.87 -15.609 -27.891 1 83.75 81 SER B C 1
ATOM 2767 O O . SER B 1 81 ? -1.297 -15.43 -26.75 1 83.75 81 SER B O 1
ATOM 2769 N N . LYS B 1 82 ? 0.212 -16.156 -28.172 1 85.06 82 LYS B N 1
ATOM 2770 C CA . LYS B 1 82 ? 0.999 -16.797 -27.125 1 85.06 82 LYS B CA 1
ATOM 2771 C C . LYS B 1 82 ? 1.311 -15.836 -26 1 85.06 82 LYS B C 1
ATOM 2773 O O . LYS B 1 82 ? 1.099 -16.156 -24.828 1 85.06 82 LYS B O 1
ATOM 2778 N N . GLU B 1 83 ? 1.704 -14.672 -26.391 1 76.75 83 GLU B N 1
ATOM 2779 C CA . GLU B 1 83 ? 2.086 -13.688 -25.391 1 76.75 83 GLU B CA 1
ATOM 2780 C C . GLU B 1 83 ? 0.875 -13.227 -24.578 1 76.75 83 GLU B C 1
ATOM 2782 O O . GLU B 1 83 ? 0.949 -13.094 -23.359 1 76.75 83 GLU B O 1
ATOM 2787 N N . GLU B 1 84 ? -0.147 -13.039 -25.25 1 76.5 84 GLU B N 1
ATOM 2788 C CA . GLU B 1 84 ? -1.354 -12.555 -24.578 1 76.5 84 GLU B CA 1
ATOM 2789 C C . GLU B 1 84 ? -1.961 -13.633 -23.688 1 76.5 84 GLU B C 1
ATOM 2791 O O . GLU B 1 84 ? -2.492 -13.336 -22.609 1 76.5 84 GLU B O 1
ATOM 2796 N N . VAL B 1 85 ? -1.916 -14.844 -24.141 1 81.25 85 VAL B N 1
ATOM 2797 C CA . VAL B 1 85 ? -2.412 -15.953 -23.328 1 81.25 85 VAL B CA 1
ATOM 2798 C C . VAL B 1 85 ? -1.578 -16.078 -22.062 1 81.25 85 VAL B C 1
ATOM 2800 O O . VAL B 1 85 ? -2.123 -16.297 -20.969 1 81.25 85 VAL B O 1
ATOM 2803 N N . ALA B 1 86 ? -0.302 -15.898 -22.281 1 77.62 86 ALA B N 1
ATOM 2804 C CA . ALA B 1 86 ? 0.6 -15.977 -21.141 1 77.62 86 ALA B CA 1
ATOM 2805 C C . ALA B 1 86 ? 0.301 -14.859 -20.141 1 77.62 86 ALA B C 1
ATOM 2807 O O . ALA B 1 86 ? 0.377 -15.078 -18.922 1 77.62 86 ALA B O 1
ATOM 2808 N N . ARG B 1 87 ? -0.084 -13.789 -20.656 1 76.56 87 ARG B N 1
ATOM 2809 C CA . ARG B 1 87 ? -0.393 -12.648 -19.812 1 76.56 87 ARG B CA 1
ATOM 2810 C C . ARG B 1 87 ? -1.686 -12.875 -19.031 1 76.56 87 ARG B C 1
ATOM 2812 O O . ARG B 1 87 ? -1.85 -12.359 -17.922 1 76.56 87 ARG B O 1
ATOM 2819 N N . ALA B 1 88 ? -2.504 -13.664 -19.547 1 74.94 88 ALA B N 1
ATOM 2820 C CA . ALA B 1 88 ? -3.834 -13.859 -18.984 1 74.94 88 ALA B CA 1
ATOM 2821 C C . ALA B 1 88 ? -3.756 -14.609 -17.656 1 74.94 88 ALA B C 1
ATOM 2823 O O . ALA B 1 88 ? -4.719 -14.625 -16.891 1 74.94 88 ALA B O 1
ATOM 2824 N N . GLN B 1 89 ? -2.662 -15.195 -17.391 1 76.12 89 GLN B N 1
ATOM 2825 C CA . GLN B 1 89 ? -2.5 -15.906 -16.125 1 76.12 89 GLN B CA 1
ATOM 2826 C C . GLN B 1 89 ? -2.371 -14.938 -14.961 1 76.12 89 GLN B C 1
ATOM 2828 O O . GLN B 1 89 ? -2.527 -15.328 -13.805 1 76.12 89 GLN B O 1
ATOM 2833 N N . TYR B 1 90 ? -2.041 -13.75 -15.359 1 79.38 90 TYR B N 1
ATOM 2834 C CA . TYR B 1 90 ? -1.828 -12.75 -14.32 1 79.38 90 TYR B CA 1
ATOM 2835 C C . TYR B 1 90 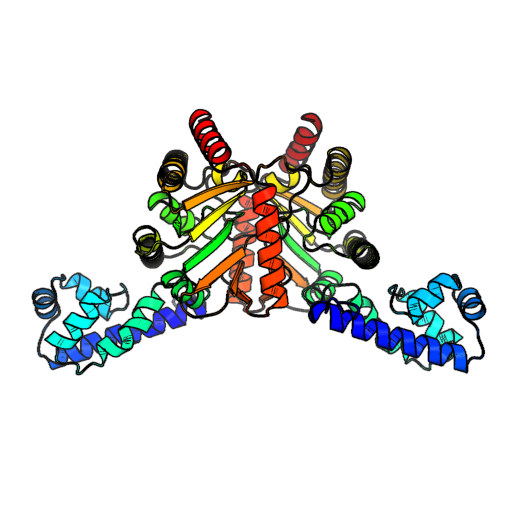? -3.055 -11.859 -14.164 1 79.38 90 TYR B C 1
ATOM 2837 O O . TYR B 1 90 ? -3.752 -11.57 -15.141 1 79.38 90 TYR B O 1
ATOM 2845 N N . PRO B 1 91 ? -3.254 -11.477 -12.875 1 73.88 91 PRO B N 1
ATOM 2846 C CA . PRO B 1 91 ? -4.281 -10.445 -12.734 1 73.88 91 PRO B CA 1
ATOM 2847 C C . PRO B 1 91 ? -3.967 -9.18 -13.531 1 73.88 91 PRO B C 1
ATOM 2849 O O . PRO B 1 91 ? -2.795 -8.859 -13.742 1 73.88 91 PRO B O 1
ATOM 2852 N N . ALA B 1 92 ? -5.012 -8.508 -13.969 1 70.38 92 ALA B N 1
ATOM 2853 C CA . ALA B 1 92 ? -4.895 -7.363 -14.867 1 70.38 92 ALA B CA 1
ATOM 2854 C C . ALA B 1 92 ? -3.914 -6.328 -14.32 1 70.38 92 ALA B C 1
ATOM 2856 O O . ALA B 1 92 ? -3.086 -5.797 -15.062 1 70.38 92 ALA B O 1
ATOM 2857 N N . PHE B 1 93 ? -4.004 -6.051 -13.094 1 74.19 93 PHE B N 1
ATOM 2858 C CA . PHE B 1 93 ? -3.199 -4.996 -12.492 1 74.19 93 PHE B CA 1
ATOM 2859 C C . PHE B 1 93 ? -1.717 -5.352 -12.547 1 74.19 93 PHE B C 1
ATOM 2861 O O . PHE B 1 93 ? -0.859 -4.473 -12.438 1 74.19 93 PHE B O 1
ATOM 2868 N N . PHE B 1 94 ? -1.367 -6.57 -12.812 1 84 94 PHE B N 1
ATOM 2869 C CA . PHE B 1 94 ? 0.004 -7.035 -12.648 1 84 94 PHE B CA 1
ATOM 2870 C C . PHE B 1 94 ? 0.622 -7.398 -13.992 1 84 94 PHE B C 1
ATOM 2872 O O . PHE B 1 94 ? 1.84 -7.551 -14.102 1 84 94 PHE B O 1
ATOM 2879 N N . ARG B 1 95 ? -0.049 -7.445 -15 1 76.94 95 ARG B N 1
ATOM 2880 C CA . ARG B 1 95 ? 0.381 -8 -16.281 1 76.94 95 ARG B CA 1
ATOM 2881 C C . ARG B 1 95 ? 1.615 -7.273 -16.812 1 76.94 95 ARG B C 1
ATOM 2883 O O . ARG B 1 95 ? 2.6 -7.91 -17.188 1 76.94 95 ARG B O 1
ATOM 2890 N N . ASP B 1 96 ? 1.552 -6.02 -16.672 1 77.06 96 ASP B N 1
ATOM 2891 C CA . ASP B 1 96 ? 2.672 -5.246 -17.203 1 77.06 96 ASP B CA 1
ATOM 2892 C C . ASP B 1 96 ? 3.908 -5.402 -16.312 1 77.06 96 ASP B C 1
ATOM 2894 O O . ASP B 1 96 ? 5.027 -5.523 -16.828 1 77.06 96 ASP B O 1
ATOM 2898 N N . ALA B 1 97 ? 3.664 -5.469 -15.078 1 87.31 97 ALA B N 1
ATOM 2899 C CA . ALA B 1 97 ? 4.77 -5.688 -14.148 1 87.31 97 ALA B CA 1
ATOM 2900 C C . ALA B 1 97 ? 5.395 -7.062 -14.352 1 87.31 97 ALA B C 1
ATOM 2902 O O . ALA B 1 97 ? 6.613 -7.215 -14.273 1 87.31 97 ALA B O 1
ATOM 2903 N N . ALA B 1 98 ? 4.551 -8.016 -14.617 1 88.25 98 ALA B N 1
ATOM 2904 C CA . ALA B 1 98 ? 5.039 -9.375 -14.836 1 88.25 98 ALA B CA 1
ATOM 2905 C C . ALA B 1 98 ? 5.957 -9.438 -16.047 1 88.25 98 ALA B C 1
ATOM 2907 O O . ALA B 1 98 ? 6.992 -10.109 -16.016 1 88.25 98 ALA B O 1
ATOM 2908 N N . LYS B 1 99 ? 5.605 -8.773 -17.062 1 83.5 99 LYS B N 1
ATOM 2909 C CA . LYS B 1 99 ? 6.426 -8.719 -18.281 1 83.5 99 LYS B CA 1
ATOM 2910 C C . LYS B 1 99 ? 7.781 -8.078 -18 1 83.5 99 LYS B C 1
ATOM 2912 O O . LYS B 1 99 ? 8.82 -8.602 -18.406 1 83.5 99 LYS B O 1
ATOM 2917 N N . LEU B 1 100 ? 7.77 -6.977 -17.328 1 87.12 100 LEU B N 1
ATOM 2918 C CA . LEU B 1 100 ? 9.008 -6.289 -16.969 1 87.12 100 LEU B CA 1
ATOM 2919 C C . LEU B 1 100 ? 9.867 -7.152 -16.062 1 87.12 100 LEU B C 1
ATOM 2921 O O . LEU B 1 100 ? 11.094 -7.195 -16.219 1 87.12 100 LEU B O 1
ATOM 2925 N N . GLU B 1 101 ? 9.25 -7.797 -15.148 1 91.75 101 GLU B N 1
ATOM 2926 C CA . GLU B 1 101 ? 9.945 -8.672 -14.219 1 91.75 101 GLU B CA 1
ATOM 2927 C C . GLU B 1 101 ? 10.656 -9.812 -14.953 1 91.75 101 GLU B C 1
ATOM 2929 O O . GLU B 1 101 ? 11.789 -10.156 -14.617 1 91.75 101 GLU B O 1
ATOM 2934 N N . ALA B 1 102 ? 10.023 -10.32 -15.969 1 88.44 102 ALA B N 1
ATOM 2935 C CA . ALA B 1 102 ? 10.555 -11.445 -16.734 1 88.44 102 ALA B CA 1
ATOM 2936 C C . ALA B 1 102 ? 11.859 -11.07 -17.438 1 88.44 102 ALA B C 1
ATOM 2938 O O . ALA B 1 102 ? 12.719 -11.922 -17.641 1 88.44 102 ALA B O 1
ATOM 2939 N N . GLU B 1 103 ? 12.039 -9.836 -17.672 1 88.31 103 GLU B N 1
ATOM 2940 C CA . GLU B 1 103 ? 13.234 -9.398 -18.391 1 88.31 103 GLU B CA 1
ATOM 2941 C C . GLU B 1 103 ? 14.148 -8.57 -17.484 1 88.31 103 GLU B C 1
ATOM 2943 O O . GLU B 1 103 ? 15.133 -8 -17.953 1 88.31 103 GLU B O 1
ATOM 2948 N N . ALA B 1 104 ? 13.828 -8.5 -16.281 1 94.31 104 ALA B N 1
ATOM 2949 C CA . ALA B 1 104 ? 14.531 -7.59 -15.375 1 94.31 104 ALA B CA 1
ATOM 2950 C C . ALA B 1 104 ? 15.969 -8.047 -15.148 1 94.31 104 ALA B C 1
ATOM 2952 O O . ALA B 1 104 ? 16.219 -9.242 -14.977 1 94.31 104 ALA B O 1
ATOM 2953 N N . VAL B 1 105 ? 16.891 -7.102 -15.172 1 95.56 105 VAL B N 1
ATOM 2954 C CA . VAL B 1 105 ? 18.281 -7.395 -14.828 1 95.56 105 VAL B CA 1
ATOM 2955 C C . VAL B 1 105 ? 18.547 -7.027 -13.375 1 95.56 105 VAL B C 1
ATOM 2957 O O . VAL B 1 105 ? 19.531 -7.461 -12.789 1 95.56 105 VAL B O 1
ATOM 2960 N N . GLU B 1 106 ? 17.672 -6.164 -12.859 1 96.25 106 GLU B N 1
ATOM 2961 C CA . GLU B 1 106 ? 17.656 -5.84 -11.438 1 96.25 106 GLU B CA 1
ATOM 2962 C C . GLU B 1 106 ? 16.234 -5.789 -10.883 1 96.25 106 GLU B C 1
ATOM 2964 O O . GLU B 1 106 ? 15.328 -5.305 -11.555 1 96.25 106 GLU B O 1
ATOM 2969 N N . LEU B 1 107 ? 16.109 -6.316 -9.734 1 97.56 107 LEU B N 1
ATOM 2970 C CA . LEU B 1 107 ? 14.859 -6.258 -8.992 1 97.56 107 LEU B CA 1
ATOM 2971 C C . LEU B 1 107 ? 15.109 -5.918 -7.523 1 97.56 107 LEU B C 1
ATOM 2973 O O . LEU B 1 107 ? 15.797 -6.664 -6.82 1 97.56 107 LEU B O 1
ATOM 2977 N N . PHE B 1 108 ? 14.641 -4.77 -7.066 1 98.38 108 PHE B N 1
ATOM 2978 C CA . PHE B 1 108 ? 14.703 -4.324 -5.68 1 98.38 108 PHE B CA 1
ATOM 2979 C C . PHE B 1 108 ? 13.312 -4.25 -5.07 1 98.38 108 PHE B C 1
ATOM 2981 O O . PHE B 1 108 ? 12.5 -3.398 -5.453 1 98.38 108 PHE B O 1
ATOM 2988 N N . VAL B 1 109 ? 13.062 -5.133 -4.098 1 98.44 109 VAL B N 1
ATOM 2989 C CA . VAL B 1 109 ? 11.711 -5.301 -3.578 1 98.44 109 VAL B CA 1
ATOM 2990 C C . VAL B 1 109 ? 11.695 -4.988 -2.084 1 98.44 109 VAL B C 1
ATOM 2992 O O . VAL B 1 109 ? 12.523 -5.492 -1.325 1 98.44 109 VAL B O 1
ATOM 2995 N N . TYR B 1 110 ? 10.812 -4.129 -1.66 1 98.5 110 TYR B N 1
ATOM 2996 C CA . TYR B 1 110 ? 10.5 -3.904 -0.253 1 98.5 110 TYR B CA 1
ATOM 2997 C C . TYR B 1 110 ? 9.078 -4.359 0.068 1 98.5 110 TYR B C 1
ATOM 2999 O O . TYR B 1 110 ? 8.109 -3.789 -0.432 1 98.5 110 TYR B O 1
ATOM 3007 N N . ASP B 1 111 ? 8.938 -5.367 0.896 1 96.62 111 ASP B N 1
ATOM 3008 C CA . ASP B 1 111 ? 7.633 -5.938 1.222 1 96.62 111 ASP B CA 1
ATOM 3009 C C . ASP B 1 111 ? 7.281 -5.707 2.689 1 96.62 111 ASP B C 1
ATOM 3011 O O . ASP B 1 111 ? 8.133 -5.867 3.568 1 96.62 111 ASP B O 1
ATOM 3015 N N . THR B 1 112 ? 6.008 -5.484 2.92 1 94.44 112 THR B N 1
ATOM 3016 C CA . THR B 1 112 ? 5.633 -5.098 4.273 1 94.44 112 THR B CA 1
ATOM 3017 C C . THR B 1 112 ? 4.48 -5.957 4.785 1 94.44 112 THR B C 1
ATOM 3019 O O . THR B 1 112 ? 4.176 -5.953 5.98 1 94.44 112 THR B O 1
ATOM 3022 N N . HIS B 1 113 ? 3.846 -6.758 3.932 1 91.94 113 HIS B N 1
ATOM 3023 C CA . HIS B 1 113 ? 2.635 -7.441 4.371 1 91.94 113 HIS B CA 1
ATOM 3024 C C . HIS B 1 113 ? 2.793 -8.953 4.277 1 91.94 113 HIS B C 1
ATOM 3026 O O . HIS B 1 113 ? 2.525 -9.672 5.246 1 91.94 113 HIS B O 1
ATOM 3032 N N . VAL B 1 114 ? 3.184 -9.367 3.148 1 96.5 114 VAL B N 1
ATOM 3033 C CA . VAL B 1 114 ? 3.375 -10.789 2.91 1 96.5 114 VAL B CA 1
ATOM 3034 C C . VAL B 1 114 ? 4.688 -11.016 2.158 1 96.5 114 VAL B C 1
ATOM 3036 O O . VAL B 1 114 ? 5.277 -10.07 1.631 1 96.5 114 VAL B O 1
ATOM 3039 N N . VAL B 1 115 ? 5.117 -12.266 2.18 1 98 115 VAL B N 1
ATOM 3040 C CA . VAL B 1 115 ? 6.316 -12.633 1.435 1 98 115 VAL B CA 1
ATOM 3041 C C . VAL B 1 115 ? 6.09 -12.414 -0.059 1 98 115 VAL B C 1
ATOM 3043 O O . VAL B 1 115 ? 5.023 -12.742 -0.585 1 98 115 VAL B O 1
ATOM 3046 N N . ASN B 1 116 ? 7.059 -11.867 -0.72 1 97.69 116 ASN B N 1
ATOM 3047 C CA . ASN B 1 116 ? 6.977 -11.625 -2.156 1 97.69 116 ASN B CA 1
ATOM 3048 C C . ASN B 1 116 ? 6.656 -12.906 -2.922 1 97.69 116 ASN B C 1
ATOM 3050 O O . ASN B 1 116 ? 7.188 -13.977 -2.604 1 97.69 116 ASN B O 1
ATOM 3054 N N . GLY B 1 117 ? 5.836 -12.742 -3.926 1 96.69 117 GLY B N 1
ATOM 3055 C CA . GLY B 1 117 ? 5.41 -13.883 -4.719 1 96.69 117 GLY B CA 1
ATOM 3056 C C . GLY B 1 117 ? 6.566 -14.711 -5.25 1 96.69 117 GLY B C 1
ATOM 3057 O O . GLY B 1 117 ? 6.457 -15.93 -5.387 1 96.69 117 GLY B O 1
ATOM 3058 N N . LEU B 1 118 ? 7.691 -14.109 -5.547 1 97.12 118 LEU B N 1
ATOM 3059 C CA . LEU B 1 118 ? 8.867 -14.797 -6.078 1 97.12 118 LEU B CA 1
ATOM 3060 C C . LEU B 1 118 ? 9.477 -15.727 -5.027 1 97.12 118 LEU B C 1
ATOM 3062 O O . LEU B 1 118 ? 10.133 -16.719 -5.367 1 97.12 118 LEU B O 1
ATOM 3066 N N . LEU B 1 119 ? 9.266 -15.398 -3.787 1 98.38 119 LEU B N 1
ATOM 3067 C CA . LEU B 1 119 ? 9.953 -16.094 -2.707 1 98.38 119 LEU B CA 1
ATOM 3068 C C . LEU B 1 119 ? 9.023 -17.109 -2.045 1 98.38 119 LEU B C 1
ATOM 3070 O O . LEU B 1 119 ? 9.438 -17.844 -1.141 1 98.38 119 LEU B O 1
ATOM 3074 N N . GLN B 1 120 ? 7.832 -17.234 -2.471 1 98.62 120 GLN B N 1
ATOM 3075 C CA . GLN B 1 120 ? 6.812 -18 -1.772 1 98.62 120 GLN B CA 1
ATOM 3076 C C . GLN B 1 120 ? 6.906 -19.484 -2.129 1 98.62 120 GLN B C 1
ATOM 3078 O O . GLN B 1 120 ? 7.191 -19.828 -3.273 1 98.62 120 GLN B O 1
ATOM 3083 N N . THR B 1 121 ? 6.621 -20.297 -1.16 1 98.56 121 THR B N 1
ATOM 3084 C CA . THR B 1 121 ? 6.332 -21.703 -1.434 1 98.56 121 THR B CA 1
ATOM 3085 C C . THR B 1 121 ? 4.922 -21.859 -1.989 1 98.56 121 THR B C 1
ATOM 3087 O O . THR B 1 121 ? 4.082 -20.969 -1.842 1 98.56 121 THR B O 1
ATOM 3090 N N . GLU B 1 122 ? 4.781 -23.031 -2.631 1 98.12 122 GLU B N 1
ATOM 3091 C CA . GLU B 1 122 ? 3.443 -23.328 -3.135 1 98.12 122 GLU B CA 1
ATOM 3092 C C . GLU B 1 122 ? 2.414 -23.312 -2.01 1 98.12 122 GLU B C 1
ATOM 3094 O O . GLU B 1 122 ? 1.309 -22.797 -2.176 1 98.12 122 GLU B O 1
ATOM 3099 N N . GLY B 1 123 ? 2.762 -23.938 -0.899 1 98.25 123 GLY B N 1
ATOM 3100 C CA . GLY B 1 123 ? 1.863 -23.938 0.243 1 98.25 123 GLY B CA 1
ATOM 3101 C C . GLY B 1 123 ? 1.49 -22.547 0.709 1 98.25 123 GLY B C 1
ATOM 3102 O O . GLY B 1 123 ? 0.325 -22.281 1.007 1 98.25 123 GLY B O 1
ATOM 3103 N N . TYR B 1 124 ? 2.416 -21.688 0.813 1 98.44 124 TYR B N 1
ATOM 3104 C CA . TYR B 1 124 ? 2.18 -20.312 1.223 1 98.44 124 TYR B CA 1
ATOM 3105 C C . TYR B 1 124 ? 1.31 -19.578 0.207 1 98.44 124 TYR B C 1
ATOM 3107 O O . TYR B 1 124 ? 0.406 -18.828 0.581 1 98.44 124 TYR B O 1
ATOM 3115 N N . MET B 1 125 ? 1.537 -19.828 -1.075 1 98.06 125 MET B N 1
ATOM 3116 C CA . MET B 1 125 ? 0.72 -19.25 -2.133 1 98.06 125 MET B CA 1
ATOM 3117 C C . MET B 1 125 ? -0.749 -19.625 -1.955 1 98.06 125 MET B C 1
ATOM 3119 O O . MET B 1 125 ? -1.62 -18.75 -1.974 1 98.06 125 MET B O 1
ATOM 3123 N N . ARG B 1 126 ? -0.942 -20.859 -1.797 1 97.5 126 ARG B N 1
ATOM 3124 C CA . ARG B 1 126 ? -2.307 -21.359 -1.661 1 97.5 126 ARG B CA 1
ATOM 3125 C C . ARG B 1 126 ? -2.979 -20.781 -0.42 1 97.5 126 ARG B C 1
ATOM 3127 O O . ARG B 1 126 ? -4.16 -20.438 -0.454 1 97.5 126 ARG B O 1
ATOM 3134 N N . ALA B 1 127 ? -2.25 -20.734 0.618 1 97.81 127 ALA B N 1
ATOM 3135 C CA . ALA B 1 127 ? -2.789 -20.172 1.851 1 97.81 127 ALA B CA 1
ATOM 3136 C C . ALA B 1 127 ? -3.203 -18.719 1.647 1 97.81 127 ALA B C 1
ATOM 3138 O O . ALA B 1 127 ? -4.309 -18.328 2.025 1 97.81 127 ALA B O 1
ATOM 3139 N N . LEU B 1 128 ? -2.336 -17.906 1.063 1 97 128 LEU B N 1
ATOM 3140 C CA . LEU B 1 128 ? -2.59 -16.484 0.86 1 97 128 LEU B CA 1
ATOM 3141 C C . LEU B 1 128 ? -3.777 -16.266 -0.071 1 97 128 LEU B C 1
ATOM 3143 O O . LEU B 1 128 ? -4.676 -15.477 0.231 1 97 128 LEU B O 1
ATOM 3147 N N . LEU B 1 129 ? -3.756 -16.953 -1.179 1 95.69 129 LEU B N 1
ATOM 3148 C CA . LEU B 1 129 ? -4.832 -16.797 -2.15 1 95.69 129 LEU B CA 1
ATOM 3149 C C . LEU B 1 129 ? -6.152 -17.312 -1.581 1 95.69 129 LEU B C 1
ATOM 3151 O O . LEU B 1 129 ? -7.215 -16.766 -1.875 1 95.69 129 LEU B O 1
ATOM 3155 N N . GLY B 1 130 ? -6.023 -18.328 -0.768 1 95.19 130 GLY B N 1
ATOM 3156 C CA . GLY B 1 130 ? -7.203 -18.906 -0.154 1 95.19 130 GLY B CA 1
ATOM 3157 C C . GLY B 1 130 ? -7.824 -18.031 0.91 1 95.19 130 GLY B C 1
ATOM 3158 O O . GLY B 1 130 ? -9.008 -18.156 1.217 1 95.19 130 GLY B O 1
ATOM 3159 N N . MET B 1 131 ? -7.051 -17.125 1.479 1 94.62 131 MET B N 1
ATOM 3160 C CA . MET B 1 131 ? -7.582 -16.328 2.574 1 94.62 131 MET B CA 1
ATOM 3161 C C . MET B 1 131 ? -8.102 -14.984 2.061 1 94.62 131 MET B C 1
ATOM 3163 O O . MET B 1 131 ? -8.641 -14.188 2.83 1 94.62 131 MET B O 1
ATOM 3167 N N . ARG B 1 132 ? -8.031 -14.805 0.83 1 91.69 132 ARG B N 1
ATOM 3168 C CA . ARG B 1 132 ? -8.57 -13.578 0.25 1 91.69 132 ARG B CA 1
ATOM 3169 C C . ARG B 1 132 ? -10.078 -13.492 0.452 1 91.69 132 ARG B C 1
ATOM 3171 O O . ARG B 1 132 ? -10.766 -14.516 0.477 1 91.69 132 ARG B O 1
ATOM 3178 N N . ARG B 1 133 ? -10.523 -12.352 0.665 1 93 133 ARG B N 1
ATOM 3179 C CA . ARG B 1 133 ? -11.945 -12.039 0.765 1 93 133 ARG B CA 1
ATOM 3180 C C . ARG B 1 133 ? -12.305 -10.852 -0.124 1 93 133 ARG B C 1
ATOM 3182 O O . ARG B 1 133 ? -11.648 -9.812 -0.076 1 93 133 ARG B O 1
ATOM 3189 N N . PRO B 1 134 ? -13.32 -10.922 -0.893 1 92.38 134 PRO B N 1
ATOM 3190 C CA . PRO B 1 134 ? -14.117 -12.109 -1.191 1 92.38 134 PRO B CA 1
ATOM 3191 C C . PRO B 1 134 ? -13.281 -13.266 -1.73 1 92.38 134 PRO B C 1
ATOM 3193 O O . PRO B 1 134 ? -12.188 -13.047 -2.254 1 92.38 134 PRO B O 1
ATOM 3196 N N . LEU B 1 135 ? -13.859 -14.461 -1.72 1 93.5 135 LEU B N 1
ATOM 3197 C CA . LEU B 1 135 ? -13.109 -15.672 -2.031 1 93.5 135 LEU B CA 1
ATOM 3198 C C . LEU B 1 135 ? -12.867 -15.789 -3.531 1 93.5 135 LEU B C 1
ATOM 3200 O O . LEU B 1 135 ? -13.711 -15.383 -4.336 1 93.5 135 LEU B O 1
ATOM 3204 N N . LEU B 1 136 ? -11.773 -16.344 -3.855 1 90.38 136 LEU B N 1
ATOM 3205 C CA . LEU B 1 136 ? -11.484 -16.766 -5.219 1 90.38 136 LEU B CA 1
ATOM 3206 C C . LEU B 1 136 ? -11.961 -18.203 -5.449 1 90.38 136 LEU B C 1
ATOM 3208 O O . LEU B 1 136 ? -11.961 -19.016 -4.523 1 90.38 136 LEU B O 1
ATOM 3212 N N . ASP B 1 137 ? -12.367 -18.453 -6.602 1 90.62 137 ASP B N 1
ATOM 3213 C CA . ASP B 1 137 ? -12.695 -19.828 -6.91 1 90.62 137 ASP B CA 1
ATOM 3214 C C . ASP B 1 137 ? -11.43 -20.688 -7.051 1 90.62 137 ASP B C 1
ATOM 3216 O O . ASP B 1 137 ? -10.344 -20.141 -7.27 1 90.62 137 ASP B O 1
ATOM 3220 N N . GLU B 1 138 ? -11.594 -21.969 -6.965 1 90.38 138 GLU B N 1
ATOM 3221 C CA . GLU B 1 138 ? -10.461 -22.891 -6.945 1 90.38 138 GLU B CA 1
ATOM 3222 C C . GLU B 1 138 ? -9.656 -22.797 -8.242 1 90.38 138 GLU B C 1
ATOM 3224 O O . GLU B 1 138 ? -8.43 -22.859 -8.219 1 90.38 138 GLU B O 1
ATOM 3229 N N . ALA B 1 139 ? -10.32 -22.703 -9.32 1 83 139 ALA B N 1
ATOM 3230 C CA . ALA B 1 139 ? -9.648 -22.625 -10.609 1 83 139 ALA B CA 1
ATOM 3231 C C . ALA B 1 139 ? -8.734 -21.406 -10.688 1 83 139 ALA B C 1
ATOM 3233 O O . ALA B 1 139 ? -7.605 -21.5 -11.172 1 83 139 ALA B O 1
ATOM 3234 N N . THR B 1 140 ? -9.25 -20.312 -10.18 1 85.88 140 THR B N 1
ATOM 3235 C CA . THR B 1 140 ? -8.477 -19.078 -10.164 1 85.88 140 THR B CA 1
ATOM 3236 C C . THR B 1 140 ? -7.262 -19.219 -9.25 1 85.88 140 THR B C 1
ATOM 3238 O O . THR B 1 140 ? -6.164 -18.766 -9.586 1 85.88 140 THR B O 1
ATOM 3241 N N . ILE B 1 141 ? -7.422 -19.828 -8.148 1 92.38 141 ILE B N 1
ATOM 3242 C CA . ILE B 1 141 ? -6.32 -20.031 -7.215 1 92.38 141 ILE B CA 1
ATOM 3243 C C . ILE B 1 141 ? -5.219 -20.859 -7.887 1 92.38 141 ILE B C 1
ATOM 3245 O O . ILE B 1 141 ? -4.047 -20.484 -7.848 1 92.38 141 ILE B O 1
ATOM 3249 N N . GLU B 1 142 ? -5.637 -21.906 -8.547 1 89.44 142 GLU B N 1
ATOM 3250 C CA . GLU B 1 142 ? -4.668 -22.781 -9.211 1 89.44 142 GLU B CA 1
ATOM 3251 C C . GLU B 1 142 ? -3.916 -22.016 -10.305 1 89.44 142 GLU B C 1
ATOM 3253 O O . GLU B 1 142 ? -2.703 -22.188 -10.453 1 89.44 142 GLU B O 1
ATOM 3258 N N . GLN B 1 143 ? -4.625 -21.266 -10.992 1 84.56 143 GLN B N 1
ATOM 3259 C CA . GLN B 1 143 ? -4.023 -20.469 -12.055 1 84.56 143 GLN B CA 1
ATOM 3260 C C . GLN B 1 143 ? -2.994 -19.484 -11.5 1 84.56 143 GLN B C 1
ATOM 3262 O O . GLN B 1 143 ? -1.899 -19.359 -12.055 1 84.56 143 GLN B O 1
ATOM 3267 N N . ARG B 1 144 ? -3.355 -18.859 -10.438 1 91.31 144 ARG B N 1
ATOM 3268 C CA . ARG B 1 144 ? -2.475 -17.844 -9.852 1 91.31 144 ARG B CA 1
ATOM 3269 C C . ARG B 1 144 ? -1.267 -18.5 -9.188 1 91.31 144 ARG B C 1
ATOM 3271 O O . ARG B 1 144 ? -0.168 -17.938 -9.195 1 91.31 144 ARG B O 1
ATOM 3278 N N . VAL B 1 145 ? -1.489 -19.625 -8.625 1 94 145 VAL B N 1
ATOM 3279 C CA . VAL B 1 145 ? -0.371 -20.375 -8.07 1 94 145 VAL B CA 1
ATOM 3280 C C . VAL B 1 145 ? 0.605 -20.766 -9.18 1 94 145 VAL B C 1
ATOM 3282 O O . VAL B 1 145 ? 1.814 -20.547 -9.047 1 94 145 VAL B O 1
ATOM 3285 N N . ALA B 1 146 ? 0.085 -21.266 -10.266 1 89.25 146 ALA B N 1
ATOM 3286 C CA . ALA B 1 146 ? 0.92 -21.656 -11.398 1 89.25 146 ALA B CA 1
ATOM 3287 C C . ALA B 1 146 ? 1.693 -20.453 -11.945 1 89.25 146 ALA B C 1
ATOM 3289 O O . ALA B 1 146 ? 2.873 -20.578 -12.289 1 89.25 146 ALA B O 1
ATOM 3290 N N . ALA B 1 147 ? 1.042 -19.375 -12.023 1 89.19 147 ALA B N 1
ATOM 3291 C CA . ALA B 1 147 ? 1.67 -18.156 -12.523 1 89.19 147 ALA B CA 1
ATOM 3292 C C . ALA B 1 147 ? 2.83 -17.719 -11.625 1 89.19 147 ALA B C 1
ATOM 3294 O O . ALA B 1 147 ? 3.896 -17.344 -12.117 1 89.19 147 ALA B O 1
ATOM 3295 N N . ARG B 1 148 ? 2.6 -17.797 -10.312 1 94.06 148 ARG B N 1
ATOM 3296 C CA . ARG B 1 148 ? 3.643 -17.422 -9.367 1 94.06 148 ARG B CA 1
ATOM 3297 C C . ARG B 1 148 ? 4.836 -18.359 -9.461 1 94.06 148 ARG B C 1
ATOM 3299 O O . ARG B 1 148 ? 5.988 -17.922 -9.43 1 94.06 148 ARG B O 1
ATOM 3306 N N . LEU B 1 149 ? 4.527 -19.578 -9.625 1 93.56 149 LEU B N 1
ATOM 3307 C CA . LEU B 1 149 ? 5.598 -20.562 -9.742 1 93.56 149 LEU B CA 1
ATOM 3308 C C . LEU B 1 149 ? 6.406 -20.328 -11.023 1 93.56 149 LEU B C 1
ATOM 3310 O O . LEU B 1 149 ? 7.633 -20.438 -11.008 1 93.56 149 LEU B O 1
ATOM 3314 N N . THR B 1 150 ? 5.715 -20.031 -12.07 1 90.25 150 THR B N 1
ATOM 3315 C CA . THR B 1 150 ? 6.383 -19.75 -13.336 1 90.25 150 THR B CA 1
ATOM 3316 C C . THR B 1 150 ? 7.336 -18.562 -13.203 1 90.25 150 THR B C 1
ATOM 3318 O O . THR B 1 150 ? 8.438 -18.594 -13.75 1 90.25 150 THR B O 1
ATOM 3321 N N . ARG B 1 151 ? 6.961 -17.578 -12.445 1 94.31 151 ARG B N 1
ATOM 3322 C CA . ARG B 1 151 ? 7.758 -16.375 -12.242 1 94.31 151 ARG B CA 1
ATOM 3323 C C . ARG B 1 151 ? 9.055 -16.688 -11.508 1 94.31 151 ARG B C 1
ATOM 3325 O O . ARG B 1 151 ? 10.047 -15.969 -11.648 1 94.31 151 ARG B O 1
ATOM 3332 N N . GLN B 1 152 ? 9.102 -17.75 -10.781 1 95.5 152 GLN B N 1
ATOM 3333 C CA . GLN B 1 152 ? 10.266 -18.078 -9.961 1 95.5 152 GLN B CA 1
ATOM 3334 C C . GLN B 1 152 ? 11.414 -18.609 -10.828 1 95.5 152 GLN B C 1
ATOM 3336 O O . GLN B 1 152 ? 12.531 -18.766 -10.344 1 95.5 152 GLN B O 1
ATOM 3341 N N . LYS B 1 153 ? 11.148 -18.812 -12.07 1 92.69 153 LYS B N 1
ATOM 3342 C CA . LYS B 1 153 ? 12.203 -19.188 -13 1 92.69 153 LYS B CA 1
ATOM 3343 C C . LYS B 1 153 ? 13.273 -18.094 -13.086 1 92.69 153 LYS B C 1
ATOM 3345 O O . LYS B 1 153 ? 14.375 -18.328 -13.578 1 92.69 153 LYS B O 1
ATOM 3350 N N . ILE B 1 154 ? 12.938 -16.969 -12.594 1 93.69 154 ILE B N 1
ATOM 3351 C CA . ILE B 1 154 ? 13.867 -15.844 -12.586 1 93.69 154 ILE B CA 1
ATOM 3352 C C . ILE B 1 154 ? 15.133 -16.234 -11.82 1 93.69 154 ILE B C 1
ATOM 3354 O O . ILE B 1 154 ? 16.219 -15.742 -12.133 1 93.69 154 ILE B O 1
ATOM 3358 N N . PHE B 1 155 ? 15.062 -17.078 -10.891 1 94.44 155 PHE B N 1
ATOM 3359 C CA . PHE B 1 155 ? 16.188 -17.469 -10.047 1 94.44 155 PHE B CA 1
ATOM 3360 C C . PHE B 1 155 ? 17.156 -18.359 -10.805 1 94.44 155 PHE B C 1
ATOM 3362 O O . PHE B 1 155 ? 18.297 -18.562 -10.375 1 94.44 155 PHE B O 1
ATOM 3369 N N . ASP B 1 156 ? 16.719 -18.859 -11.93 1 91.94 156 ASP B N 1
ATOM 3370 C CA . ASP B 1 156 ? 17.531 -19.797 -12.711 1 91.94 156 ASP B CA 1
ATOM 3371 C C . ASP B 1 156 ? 18.016 -19.156 -14 1 91.94 156 ASP B C 1
ATOM 3373 O O . ASP B 1 156 ? 18.672 -19.812 -14.82 1 91.94 156 ASP B O 1
ATOM 3377 N N . ARG B 1 157 ? 17.781 -17.984 -14.141 1 91.56 157 ARG B N 1
ATOM 3378 C CA . ARG B 1 157 ? 18.172 -17.266 -15.352 1 91.56 157 ARG B CA 1
ATOM 3379 C C . ARG B 1 157 ? 19.672 -16.969 -15.359 1 91.56 157 ARG B C 1
ATOM 3381 O O . ARG B 1 157 ? 20.281 -16.859 -14.297 1 91.56 157 ARG B O 1
ATOM 3388 N N . TRP B 1 158 ? 20.219 -16.859 -16.672 1 91.44 158 TRP B N 1
ATOM 3389 C CA . TRP B 1 158 ? 21.594 -16.438 -16.906 1 91.44 158 TRP B CA 1
ATOM 3390 C C . TRP B 1 158 ? 21.672 -15.438 -18.062 1 91.44 158 TRP B C 1
ATOM 3392 O O . TRP B 1 158 ? 21.062 -15.648 -19.109 1 91.44 158 TRP B O 1
ATOM 3402 N N . PRO B 1 159 ? 22.453 -14.414 -18.031 1 92.5 159 PRO B N 1
ATOM 3403 C CA . PRO B 1 159 ? 23.109 -13.984 -16.797 1 92.5 159 PRO B CA 1
ATOM 3404 C C . PRO B 1 159 ? 22.125 -13.68 -15.672 1 92.5 159 PRO B C 1
ATOM 3406 O O . PRO B 1 159 ? 21.031 -13.188 -15.938 1 92.5 159 PRO B O 1
ATOM 3409 N N . ALA B 1 160 ? 22.531 -13.938 -14.484 1 93.38 160 ALA B N 1
ATOM 3410 C CA . ALA B 1 160 ? 21.641 -13.82 -13.328 1 93.38 160 ALA B CA 1
ATOM 3411 C C . ALA B 1 160 ? 21.312 -12.359 -13.039 1 93.38 160 ALA B C 1
ATOM 3413 O O . ALA B 1 160 ? 22.203 -11.508 -13 1 93.38 160 ALA B O 1
ATOM 3414 N N . PRO B 1 161 ? 20.062 -12.094 -12.844 1 95.12 161 PRO B N 1
ATOM 3415 C CA . PRO B 1 161 ? 19.734 -10.742 -12.398 1 95.12 161 PRO B CA 1
ATOM 3416 C C . PRO B 1 161 ? 20.141 -10.469 -10.953 1 95.12 161 PRO B C 1
ATOM 3418 O O . PRO B 1 161 ? 20.359 -11.406 -10.188 1 95.12 161 PRO B O 1
ATOM 3421 N N . LEU B 1 162 ? 20.312 -9.227 -10.648 1 94.44 162 LEU B N 1
ATOM 3422 C CA . LEU B 1 162 ? 20.516 -8.82 -9.266 1 94.44 162 LEU B CA 1
ATOM 3423 C C . LEU B 1 162 ? 19.172 -8.719 -8.531 1 94.44 162 LEU B C 1
ATOM 3425 O O . LEU B 1 162 ? 18.344 -7.871 -8.867 1 94.44 162 LEU B O 1
ATOM 3429 N N . LEU B 1 163 ? 19 -9.578 -7.59 1 97.69 163 LEU B N 1
ATOM 3430 C CA . LEU B 1 163 ? 17.734 -9.641 -6.855 1 97.69 163 LEU B CA 1
ATOM 3431 C C . LEU B 1 163 ? 17.938 -9.25 -5.395 1 97.69 163 LEU B C 1
ATOM 3433 O O . LEU B 1 163 ? 18.672 -9.93 -4.66 1 97.69 163 LEU B O 1
ATOM 3437 N N . SER B 1 164 ? 17.328 -8.172 -4.984 1 98.38 164 SER B N 1
ATOM 3438 C CA . SER B 1 164 ? 17.375 -7.703 -3.602 1 98.38 164 SER B CA 1
ATOM 3439 C C . SER B 1 164 ? 15.984 -7.621 -2.988 1 98.38 164 SER B C 1
ATOM 3441 O O . SER B 1 164 ? 15.102 -6.969 -3.537 1 98.38 164 SER B O 1
ATOM 3443 N N . PHE B 1 165 ? 15.828 -8.344 -1.941 1 98.69 165 PHE B N 1
ATOM 3444 C CA . PHE B 1 165 ? 14.57 -8.352 -1.213 1 98.69 165 PHE B CA 1
ATOM 3445 C C . PHE B 1 165 ? 14.766 -7.848 0.213 1 98.69 165 PHE B C 1
ATOM 3447 O O . PHE B 1 165 ? 15.57 -8.406 0.967 1 98.69 165 PHE B O 1
ATOM 3454 N N . VAL B 1 166 ? 14.086 -6.793 0.61 1 98.81 166 VAL B N 1
ATOM 3455 C CA . VAL B 1 166 ? 13.961 -6.391 2.008 1 98.81 166 VAL B CA 1
ATOM 3456 C C . VAL B 1 166 ? 12.516 -6.574 2.473 1 98.81 166 VAL B C 1
ATOM 3458 O O . VAL B 1 166 ? 11.586 -6.102 1.819 1 98.81 166 VAL B O 1
ATOM 3461 N N . MET B 1 167 ? 12.344 -7.309 3.496 1 98.06 167 MET B N 1
ATOM 3462 C CA . MET B 1 167 ? 11 -7.461 4.043 1 98.06 167 MET B CA 1
ATOM 3463 C C . MET B 1 167 ? 10.961 -7.055 5.516 1 98.06 167 MET B C 1
ATOM 3465 O O . MET B 1 167 ? 11.953 -7.207 6.23 1 98.06 167 MET B O 1
ATOM 3469 N N . GLU B 1 168 ? 9.828 -6.547 5.957 1 97.31 168 GLU B N 1
ATOM 3470 C CA . GLU B 1 168 ? 9.648 -6.238 7.375 1 97.31 168 GLU B CA 1
ATOM 3471 C C . GLU B 1 168 ? 9.562 -7.516 8.211 1 97.31 168 GLU B C 1
ATOM 3473 O O . GLU B 1 168 ? 8.984 -8.516 7.77 1 97.31 168 GLU B O 1
ATOM 3478 N N . GLU B 1 169 ? 10.031 -7.445 9.383 1 97.56 169 GLU B N 1
ATOM 3479 C CA . GLU B 1 169 ? 10.078 -8.586 10.289 1 97.56 169 GLU B CA 1
ATOM 3480 C C . GLU B 1 169 ? 8.695 -9.203 10.477 1 97.56 169 GLU B C 1
ATOM 3482 O O . GLU B 1 169 ? 8.555 -10.43 10.508 1 97.56 169 GLU B O 1
ATOM 3487 N N . PRO B 1 170 ? 7.594 -8.43 10.578 1 96.5 170 PRO B N 1
ATOM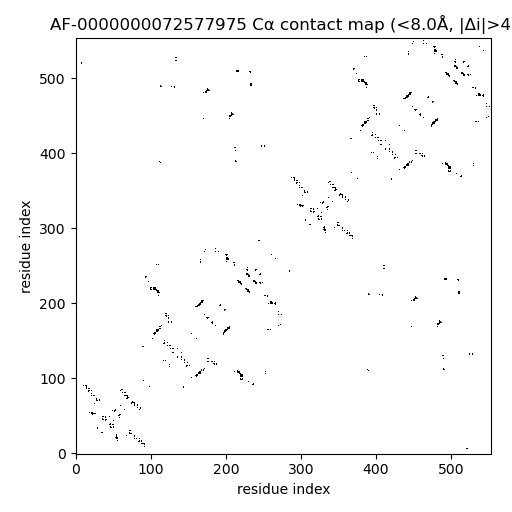 3488 C CA . PRO B 1 170 ? 6.27 -9.039 10.75 1 96.5 170 PRO B CA 1
ATOM 3489 C C . PRO B 1 170 ? 5.895 -9.969 9.602 1 96.5 170 PRO B C 1
ATOM 3491 O O . PRO B 1 170 ? 5.113 -10.906 9.789 1 96.5 170 PRO B O 1
ATOM 3494 N N . VAL B 1 171 ? 6.441 -9.75 8.453 1 97.25 171 VAL B N 1
ATOM 3495 C CA . VAL B 1 171 ? 6.164 -10.602 7.301 1 97.25 171 VAL B CA 1
ATOM 3496 C C . VAL B 1 171 ? 6.605 -12.031 7.602 1 97.25 171 VAL B C 1
ATOM 3498 O O . VAL B 1 171 ? 5.906 -12.984 7.258 1 97.25 171 VAL B O 1
ATOM 3501 N N . ALA B 1 172 ? 7.723 -12.156 8.258 1 97.31 172 ALA B N 1
ATOM 3502 C CA . ALA B 1 172 ? 8.273 -13.469 8.586 1 97.31 172 ALA B CA 1
ATOM 3503 C C . ALA B 1 172 ? 7.648 -14.016 9.867 1 97.31 172 ALA B C 1
ATOM 3505 O O . ALA B 1 172 ? 7.699 -15.219 10.117 1 97.31 172 ALA B O 1
ATOM 3506 N N . ARG B 1 173 ? 7.055 -13.164 10.633 1 96.38 173 ARG B N 1
ATOM 3507 C CA . ARG B 1 173 ? 6.539 -13.594 11.93 1 96.38 173 ARG B CA 1
ATOM 3508 C C . ARG B 1 173 ? 5.102 -14.094 11.805 1 96.38 173 ARG B C 1
ATOM 3510 O O . ARG B 1 173 ? 4.672 -14.953 12.57 1 96.38 173 ARG B O 1
ATOM 3517 N N . ARG B 1 174 ? 4.316 -13.594 10.945 1 95.75 174 ARG B N 1
ATOM 3518 C CA . ARG B 1 174 ? 2.912 -13.953 10.789 1 95.75 174 ARG B CA 1
ATOM 3519 C C . ARG B 1 174 ? 2.762 -15.406 10.367 1 95.75 174 ARG B C 1
ATOM 3521 O O . ARG B 1 174 ? 3.234 -15.797 9.297 1 95.75 174 ARG B O 1
ATOM 3528 N N . PRO B 1 175 ? 2.082 -16.172 11.125 1 96.44 175 PRO B N 1
ATOM 3529 C CA . PRO B 1 175 ? 1.947 -17.578 10.773 1 96.44 175 PRO B CA 1
ATOM 3530 C C . PRO B 1 175 ? 0.799 -17.844 9.797 1 96.44 175 PRO B C 1
ATOM 3532 O O . PRO B 1 175 ? -0.005 -18.75 10.016 1 96.44 175 PRO B O 1
ATOM 3535 N N . LEU B 1 176 ? 0.804 -17.141 8.734 1 96.69 176 LEU B N 1
ATOM 3536 C CA . LEU B 1 176 ? -0.262 -17.25 7.742 1 96.69 176 LEU B CA 1
ATOM 3537 C C . LEU B 1 176 ? -0.321 -18.656 7.152 1 96.69 176 LEU B C 1
ATOM 3539 O O . LEU B 1 176 ? 0.708 -19.219 6.766 1 96.69 176 LEU B O 1
ATOM 3543 N N . GLY B 1 177 ? -1.495 -19.203 7.086 1 97.12 177 GLY B N 1
ATOM 3544 C CA . GLY B 1 177 ? -1.691 -20.531 6.527 1 97.12 177 GLY B CA 1
ATOM 3545 C C . GLY B 1 177 ? -1.468 -21.641 7.535 1 97.12 177 GLY B C 1
ATOM 3546 O O . GLY B 1 177 ? -1.646 -22.828 7.219 1 97.12 177 GLY B O 1
ATOM 3547 N N . GLY B 1 178 ? -1.056 -21.312 8.734 1 96.88 178 GLY B N 1
ATOM 3548 C CA . GLY B 1 178 ? -0.794 -22.312 9.766 1 96.88 178 GLY B CA 1
ATOM 3549 C C . GLY B 1 178 ? 0.685 -22.562 9.992 1 96.88 178 GLY B C 1
ATOM 3550 O O . GLY B 1 178 ? 1.518 -22.172 9.172 1 96.88 178 GLY B O 1
ATOM 3551 N N . GLU B 1 179 ? 0.975 -23.25 11.008 1 96 179 GLU B N 1
ATOM 3552 C CA . GLU B 1 179 ? 2.352 -23.422 11.461 1 96 179 GLU B CA 1
ATOM 3553 C C . GLU B 1 179 ? 3.182 -24.172 10.43 1 96 179 GLU B C 1
ATOM 3555 O O . GLU B 1 179 ? 4.336 -23.828 10.18 1 96 179 GLU B O 1
ATOM 3560 N N . GLN B 1 180 ? 2.629 -25.156 9.859 1 96.94 180 GLN B N 1
ATOM 3561 C CA . GLN B 1 180 ? 3.377 -25.969 8.898 1 96.94 180 GLN B CA 1
ATOM 3562 C C . GLN B 1 180 ? 3.715 -25.141 7.652 1 96.94 180 GLN B C 1
ATOM 3564 O O . GLN B 1 180 ? 4.848 -25.188 7.164 1 96.94 180 GLN B O 1
ATOM 3569 N N . VAL B 1 181 ? 2.746 -24.469 7.156 1 98.06 181 VAL B N 1
ATOM 3570 C CA . VAL B 1 181 ? 2.953 -23.609 5.992 1 98.06 181 VAL B CA 1
ATOM 3571 C C . VAL B 1 181 ? 3.982 -22.531 6.324 1 98.06 181 VAL B C 1
ATOM 3573 O O . VAL B 1 181 ? 4.883 -22.266 5.527 1 98.06 181 VAL B O 1
ATOM 3576 N N . TRP B 1 182 ? 3.832 -22 7.477 1 97.75 182 TRP B N 1
ATOM 3577 C CA . TRP B 1 182 ? 4.723 -20.953 7.949 1 97.75 182 TRP B CA 1
ATOM 3578 C C . TRP B 1 182 ? 6.16 -21.453 8.055 1 97.75 182 TRP B C 1
ATOM 3580 O O . TRP B 1 182 ? 7.086 -20.812 7.555 1 97.75 182 TRP B O 1
ATOM 3590 N N . ARG B 1 183 ? 6.359 -22.562 8.656 1 97.94 183 ARG B N 1
ATOM 3591 C CA . ARG B 1 183 ? 7.691 -23.141 8.781 1 97.94 183 ARG B CA 1
ATOM 3592 C C . ARG B 1 183 ? 8.305 -23.406 7.406 1 97.94 183 ARG B C 1
ATOM 3594 O O . ARG B 1 183 ? 9.469 -23.078 7.164 1 97.94 183 ARG B O 1
ATOM 3601 N N . GLY B 1 184 ? 7.488 -24.031 6.543 1 98.31 184 GLY B N 1
ATOM 3602 C CA . GLY B 1 184 ? 7.961 -24.281 5.191 1 98.31 184 GLY B CA 1
ATOM 3603 C C . GLY B 1 184 ? 8.398 -23.016 4.469 1 98.31 184 GLY B C 1
ATOM 3604 O O . GLY B 1 184 ? 9.391 -23.031 3.742 1 98.31 184 GLY B O 1
ATOM 3605 N N . GLN B 1 185 ? 7.668 -21.969 4.676 1 98.62 185 GLN B N 1
ATOM 3606 C CA . GLN B 1 185 ? 7.98 -20.703 4.023 1 98.62 185 GLN B CA 1
ATOM 3607 C C . GLN B 1 185 ? 9.289 -20.125 4.547 1 98.62 185 GLN B C 1
ATOM 3609 O O . GLN B 1 185 ? 10.094 -19.594 3.777 1 98.62 185 GLN B O 1
ATOM 3614 N N . LEU B 1 186 ? 9.5 -20.156 5.863 1 98.5 186 LEU B N 1
ATOM 3615 C CA . LEU B 1 186 ? 10.742 -19.672 6.441 1 98.5 186 LEU B CA 1
ATOM 3616 C C . LEU B 1 186 ? 11.93 -20.484 5.941 1 98.5 186 LEU B C 1
ATOM 3618 O O . LEU B 1 186 ? 13 -19.922 5.66 1 98.5 186 LEU B O 1
ATOM 3622 N N . GLU B 1 187 ? 11.719 -21.75 5.809 1 98.38 187 GLU B N 1
ATOM 3623 C CA . GLU B 1 187 ? 12.781 -22.609 5.273 1 98.38 187 GLU B CA 1
ATOM 3624 C C . GLU B 1 187 ? 13.117 -22.234 3.834 1 98.38 187 GLU B C 1
ATOM 3626 O O . GLU B 1 187 ? 14.289 -22.234 3.447 1 98.38 187 GLU B O 1
ATOM 3631 N N . GLN B 1 188 ? 12.094 -21.969 3.113 1 98.44 188 GLN B N 1
ATOM 3632 C CA . GLN B 1 188 ? 12.305 -21.516 1.74 1 98.44 188 GLN B CA 1
ATOM 3633 C C . GLN B 1 188 ? 13.117 -20.234 1.703 1 98.44 188 GLN B C 1
ATOM 3635 O O . GLN B 1 188 ? 14.008 -20.078 0.858 1 98.44 188 GLN B O 1
ATOM 3640 N N . LEU B 1 189 ? 12.82 -19.297 2.566 1 98.5 189 LEU B N 1
ATOM 3641 C CA . LEU B 1 189 ? 13.57 -18.047 2.629 1 98.5 189 LEU B CA 1
ATOM 3642 C C . LEU B 1 189 ? 15.039 -18.312 2.945 1 98.5 189 LEU B C 1
ATOM 3644 O O . LEU B 1 189 ? 15.922 -17.688 2.361 1 98.5 189 LEU B O 1
ATOM 3648 N N . LEU B 1 190 ? 15.289 -19.219 3.85 1 98.12 190 LEU B N 1
ATOM 3649 C CA . LEU B 1 190 ? 16.656 -19.562 4.188 1 98.12 190 LEU B CA 1
ATOM 3650 C C . LEU B 1 190 ? 17.391 -20.141 2.979 1 98.12 190 LEU B C 1
ATOM 3652 O O . LEU B 1 190 ? 18.531 -19.766 2.703 1 98.12 190 LEU B O 1
ATOM 3656 N N . SER B 1 191 ? 16.719 -21.031 2.287 1 97.62 191 SER B N 1
ATOM 3657 C CA . SER B 1 191 ? 17.297 -21.656 1.109 1 97.62 191 SER B CA 1
ATOM 3658 C C . SER B 1 191 ? 17.625 -20.625 0.033 1 97.62 191 SER B C 1
ATOM 3660 O O . SER B 1 191 ? 18.734 -20.594 -0.488 1 97.62 191 SER B O 1
ATOM 3662 N N . LEU B 1 192 ? 16.672 -19.75 -0.262 1 96.81 192 LEU B N 1
ATOM 3663 C CA . LEU B 1 192 ? 16.859 -18.75 -1.308 1 96.81 192 LEU B CA 1
ATOM 3664 C C . LEU B 1 192 ? 17.891 -17.703 -0.894 1 96.81 192 LEU B C 1
ATOM 3666 O O . LEU B 1 192 ? 18.625 -17.203 -1.734 1 96.81 192 LEU B O 1
ATOM 3670 N N . GLY B 1 193 ? 17.891 -17.438 0.42 1 96.06 193 GLY B N 1
ATOM 3671 C CA . GLY B 1 193 ? 18.844 -16.453 0.932 1 96.06 193 GLY B CA 1
ATOM 3672 C C . GLY B 1 193 ? 20.281 -16.906 0.806 1 96.06 193 GLY B C 1
ATOM 3673 O O . GLY B 1 193 ? 21.203 -16.094 0.917 1 96.06 193 GLY B O 1
ATOM 3674 N N . GLN B 1 194 ? 20.5 -18.125 0.512 1 94.25 194 GLN B N 1
ATOM 3675 C CA . GLN B 1 194 ? 21.844 -18.672 0.368 1 94.25 194 GLN B CA 1
ATOM 3676 C C . GLN B 1 194 ? 22.328 -18.578 -1.077 1 94.25 194 GLN B C 1
ATOM 3678 O O . GLN B 1 194 ? 23.516 -18.766 -1.356 1 94.25 194 GLN B O 1
ATOM 3683 N N . LYS B 1 195 ? 21.438 -18.281 -1.964 1 94.12 195 LYS B N 1
ATOM 3684 C CA . LYS B 1 195 ? 21.828 -18.109 -3.355 1 94.12 195 LYS B CA 1
ATOM 3685 C C . LYS B 1 195 ? 22.688 -16.859 -3.52 1 94.12 195 LYS B C 1
ATOM 3687 O O . LYS B 1 195 ? 22.391 -15.812 -2.936 1 94.12 195 LYS B O 1
ATOM 3692 N N . ARG B 1 196 ? 23.688 -16.922 -4.359 1 92 196 ARG B N 1
ATOM 3693 C CA . ARG B 1 196 ? 24.641 -15.836 -4.535 1 92 196 ARG B CA 1
ATOM 3694 C C . ARG B 1 196 ? 23.984 -14.641 -5.223 1 92 196 ARG B C 1
ATOM 3696 O O . ARG B 1 196 ? 24.422 -13.5 -5.062 1 92 196 ARG B O 1
ATOM 3703 N N . SER B 1 197 ? 22.953 -14.922 -5.996 1 93.19 197 SER B N 1
ATOM 3704 C CA . SER B 1 197 ? 22.312 -13.867 -6.77 1 93.19 197 SER B CA 1
ATOM 3705 C C . SER B 1 197 ? 21.188 -13.211 -5.984 1 93.19 197 SER B C 1
ATOM 3707 O O . SER B 1 197 ? 20.547 -12.273 -6.469 1 93.19 197 SER B O 1
ATOM 3709 N N . VAL B 1 198 ? 20.938 -13.672 -4.785 1 96.44 198 VAL B N 1
ATOM 3710 C CA . VAL B 1 198 ? 19.797 -13.195 -4 1 96.44 198 VAL B CA 1
ATOM 3711 C C . VAL B 1 198 ? 20.297 -12.531 -2.717 1 96.44 198 VAL B C 1
ATOM 3713 O O . VAL B 1 198 ? 21.062 -13.133 -1.956 1 96.44 198 VAL B O 1
ATOM 3716 N N . GLU B 1 199 ? 19.938 -11.32 -2.576 1 97.31 199 GLU B N 1
ATOM 3717 C CA . GLU B 1 199 ? 20.172 -10.625 -1.311 1 97.31 199 GLU B CA 1
ATOM 3718 C C . GLU B 1 199 ? 18.875 -10.492 -0.518 1 97.31 199 GLU B C 1
ATOM 3720 O O . GLU B 1 199 ? 17.906 -9.883 -0.986 1 97.31 199 GLU B O 1
ATOM 3725 N N . LEU B 1 200 ? 18.859 -11.094 0.627 1 98.25 200 LEU B N 1
ATOM 3726 C CA . LEU B 1 200 ? 17.688 -11.062 1.488 1 98.25 200 LEU B CA 1
ATOM 3727 C C . LEU B 1 200 ? 17.984 -10.336 2.793 1 98.25 200 LEU B C 1
ATOM 3729 O O . LEU B 1 200 ? 18.938 -10.68 3.502 1 98.25 200 LEU B O 1
ATOM 3733 N N . GLN B 1 201 ? 17.234 -9.32 3.1 1 98.75 201 GLN B N 1
ATOM 3734 C CA . GLN B 1 201 ? 17.375 -8.578 4.348 1 98.75 201 GLN B CA 1
ATOM 3735 C C . GLN B 1 201 ? 16.047 -8.445 5.066 1 98.75 201 GLN B C 1
ATOM 3737 O O . GLN B 1 201 ? 14.984 -8.523 4.438 1 98.75 201 GLN B O 1
ATOM 3742 N N . MET B 1 202 ? 16.141 -8.328 6.344 1 98.25 202 MET B N 1
ATOM 3743 C CA . MET B 1 202 ? 14.969 -8.133 7.191 1 98.25 202 MET B CA 1
ATOM 3744 C C . MET B 1 202 ? 15.031 -6.781 7.898 1 98.25 202 MET B C 1
ATOM 3746 O O . MET B 1 202 ? 16.047 -6.441 8.508 1 98.25 202 MET B O 1
ATOM 3750 N N . MET B 1 203 ? 13.992 -5.98 7.742 1 98.06 203 MET B N 1
ATOM 3751 C CA . MET B 1 203 ? 13.844 -4.766 8.539 1 98.06 203 MET B CA 1
ATOM 3752 C C . MET B 1 203 ? 13.281 -5.082 9.914 1 98.06 203 MET B C 1
ATOM 3754 O O . MET B 1 203 ? 12.141 -5.52 10.039 1 98.06 203 MET B O 1
ATOM 3758 N N . PRO B 1 204 ? 14.07 -4.852 10.891 1 97 204 PRO B N 1
ATOM 3759 C CA . PRO B 1 204 ? 13.617 -5.215 12.234 1 97 204 PRO B CA 1
ATOM 3760 C C . PRO B 1 204 ? 12.422 -4.375 12.703 1 97 204 PRO B C 1
ATOM 3762 O O . PRO B 1 204 ? 12.281 -3.223 12.289 1 97 204 PRO B O 1
ATOM 3765 N N . LEU B 1 205 ? 11.68 -4.984 13.602 1 94.75 205 LEU B N 1
ATOM 3766 C CA . LEU B 1 205 ? 10.484 -4.348 14.141 1 94.75 205 LEU B CA 1
ATOM 3767 C C . LEU B 1 205 ? 10.852 -3.23 15.109 1 94.75 205 LEU B C 1
ATOM 3769 O O . LEU B 1 205 ? 10.039 -2.34 15.375 1 94.75 205 LEU B O 1
ATOM 3773 N N . ASP B 1 206 ? 11.977 -3.176 15.594 1 94.5 206 ASP B N 1
ATOM 3774 C CA . ASP B 1 206 ? 12.305 -2.291 16.719 1 94.5 206 ASP B CA 1
ATOM 3775 C C . ASP B 1 206 ? 13.078 -1.064 16.234 1 94.5 206 ASP B C 1
ATOM 3777 O O . ASP B 1 206 ? 13.672 -0.344 17.031 1 94.5 206 ASP B O 1
ATOM 3781 N N . ARG B 1 207 ? 13.164 -0.872 14.93 1 96.06 207 ARG B N 1
ATOM 3782 C CA . ARG B 1 207 ? 13.812 0.334 14.422 1 96.06 207 ARG B CA 1
ATOM 3783 C C . ARG B 1 207 ? 13.023 1.581 14.805 1 96.06 207 ARG B C 1
ATOM 3785 O O . ARG B 1 207 ? 11.805 1.627 14.641 1 96.06 207 ARG B O 1
ATOM 3792 N N . GLN B 1 208 ? 13.734 2.586 15.305 1 96.38 208 GLN B N 1
ATOM 3793 C CA . GLN B 1 208 ? 13.086 3.844 15.672 1 96.38 208 GLN B CA 1
ATOM 3794 C C . GLN B 1 208 ? 12.977 4.773 14.461 1 96.38 208 GLN B C 1
ATOM 3796 O O . GLN B 1 208 ? 12.203 5.734 14.484 1 96.38 208 GLN B O 1
ATOM 3801 N N . ASP B 1 209 ? 13.867 4.562 13.531 1 96 209 ASP B N 1
ATOM 3802 C CA . ASP B 1 209 ? 13.883 5.227 12.227 1 96 209 ASP B CA 1
ATOM 3803 C C . ASP B 1 209 ? 13.742 4.219 11.094 1 96 209 ASP B C 1
ATOM 3805 O O . ASP B 1 209 ? 14.477 3.23 11.039 1 96 209 ASP B O 1
ATOM 3809 N N . ASN B 1 210 ? 12.789 4.441 10.25 1 96.25 210 ASN B N 1
ATOM 3810 C CA . ASN B 1 210 ? 12.5 3.529 9.148 1 96.25 210 ASN B CA 1
ATOM 3811 C C . ASN B 1 210 ? 12.117 4.281 7.875 1 96.25 210 ASN B C 1
ATOM 3813 O O . ASN B 1 210 ? 11.023 4.84 7.781 1 96.25 210 ASN B O 1
ATOM 3817 N N . ALA B 1 211 ? 12.938 4.242 6.91 1 96.12 211 ALA B N 1
ATOM 3818 C CA . ALA B 1 211 ? 12.727 4.957 5.652 1 96.12 211 ALA B CA 1
ATOM 3819 C C . ALA B 1 211 ? 11.602 4.324 4.848 1 96.12 211 ALA B C 1
ATOM 3821 O O . ALA B 1 211 ? 11.109 4.914 3.881 1 96.12 211 ALA B O 1
ATOM 3822 N N . GLY B 1 212 ? 11.117 3.146 5.234 1 94.31 212 GLY B N 1
ATOM 3823 C CA . GLY B 1 212 ? 10.125 2.406 4.473 1 94.31 212 GLY B CA 1
ATOM 3824 C C . GLY B 1 212 ? 8.711 2.576 5.008 1 94.31 212 GLY B C 1
ATOM 3825 O O . GLY B 1 212 ? 7.816 1.794 4.676 1 94.31 212 GLY B O 1
ATOM 3826 N N . VAL B 1 213 ? 8.453 3.57 5.789 1 91 213 VAL B N 1
ATOM 3827 C CA . VAL B 1 213 ? 7.203 3.676 6.527 1 91 213 VAL B CA 1
ATOM 3828 C C . VAL B 1 213 ? 6.059 3.99 5.566 1 91 213 VAL B C 1
ATOM 3830 O O . VAL B 1 213 ? 4.887 3.838 5.918 1 91 213 VAL B O 1
ATOM 3833 N N . ASP B 1 214 ? 6.367 4.32 4.328 1 91.31 214 ASP B N 1
ATOM 3834 C CA . ASP B 1 214 ? 5.328 4.656 3.359 1 91.31 214 ASP B CA 1
ATOM 3835 C C . ASP B 1 214 ? 4.793 3.402 2.672 1 91.31 214 ASP B C 1
ATOM 3837 O O . ASP B 1 214 ? 3.877 3.482 1.849 1 91.31 214 ASP B O 1
ATOM 3841 N N . GLY B 1 215 ? 5.359 2.262 2.936 1 93.75 215 GLY B N 1
ATOM 3842 C CA . GLY B 1 215 ? 4.777 1.029 2.432 1 93.75 215 GLY B CA 1
ATOM 3843 C C . GLY B 1 215 ? 5.641 0.341 1.391 1 93.75 215 GLY B C 1
ATOM 3844 O O . GLY B 1 215 ? 6.762 0.775 1.124 1 93.75 215 GLY B O 1
ATOM 3845 N N . ALA B 1 216 ? 5.102 -0.66 0.825 1 96.5 216 ALA B N 1
ATOM 3846 C CA . ALA B 1 216 ? 5.82 -1.56 -0.074 1 96.5 216 ALA B CA 1
ATOM 3847 C C . ALA B 1 216 ? 5.977 -0.94 -1.46 1 96.5 216 ALA B C 1
ATOM 3849 O O . ALA B 1 216 ? 5.145 -0.133 -1.884 1 96.5 216 ALA B O 1
ATOM 3850 N N . PHE B 1 217 ? 7.074 -1.33 -2.107 1 97.25 217 PHE B N 1
ATOM 3851 C CA . PHE B 1 217 ? 7.27 -0.978 -3.51 1 97.25 217 PHE B CA 1
ATOM 3852 C C . PHE B 1 217 ? 8.336 -1.858 -4.145 1 97.25 217 PHE B C 1
ATOM 3854 O O . PHE B 1 217 ? 9.055 -2.574 -3.443 1 97.25 217 PHE B O 1
ATOM 3861 N N . THR B 1 218 ? 8.383 -1.827 -5.465 1 97.88 218 THR B N 1
ATOM 3862 C CA . THR B 1 218 ? 9.375 -2.568 -6.238 1 97.88 218 THR B CA 1
ATOM 3863 C C . THR B 1 218 ? 10.047 -1.664 -7.266 1 97.88 218 THR B C 1
ATOM 3865 O O . THR B 1 218 ? 9.383 -0.856 -7.918 1 97.88 218 THR B O 1
ATOM 3868 N N . LEU B 1 219 ? 11.352 -1.724 -7.371 1 97.56 219 LEU B N 1
ATOM 3869 C CA . LEU B 1 219 ? 12.109 -1.133 -8.469 1 97.56 219 LEU B CA 1
ATOM 3870 C C . LEU B 1 219 ? 12.57 -2.205 -9.445 1 97.56 219 LEU B C 1
ATOM 3872 O O . LEU B 1 219 ? 13.172 -3.203 -9.047 1 97.56 219 LEU B O 1
ATOM 3876 N N . LEU B 1 220 ? 12.211 -2.016 -10.672 1 95.88 220 LEU B N 1
ATOM 3877 C CA . LEU B 1 220 ? 12.57 -2.957 -11.727 1 95.88 220 LEU B CA 1
ATOM 3878 C C . LEU B 1 220 ? 13.398 -2.271 -12.805 1 95.88 220 LEU B C 1
ATOM 3880 O O . LEU B 1 220 ? 13.078 -1.161 -13.234 1 95.88 220 LEU B O 1
ATOM 3884 N N . THR B 1 221 ? 14.477 -2.881 -13.156 1 95.25 221 THR B N 1
ATOM 3885 C CA . THR B 1 221 ? 15.266 -2.447 -14.297 1 95.25 221 THR B CA 1
ATOM 3886 C C . THR B 1 221 ? 15.258 -3.512 -15.398 1 95.25 221 THR B C 1
ATOM 3888 O O . THR B 1 221 ? 15.898 -4.559 -15.258 1 95.25 221 THR B O 1
ATOM 3891 N N . PRO B 1 222 ? 14.531 -3.215 -16.453 1 89 222 PRO B N 1
ATOM 3892 C CA . PRO B 1 222 ? 14.539 -4.18 -17.547 1 89 222 PRO B CA 1
ATOM 3893 C C . PRO B 1 222 ? 15.867 -4.199 -18.297 1 89 222 PRO B C 1
ATOM 3895 O O . PRO B 1 222 ? 16.719 -3.32 -18.109 1 89 222 PRO B O 1
ATOM 3898 N N . ARG B 1 223 ? 16.047 -5.254 -19.078 1 88.94 223 ARG B N 1
ATOM 3899 C CA . ARG B 1 223 ? 17.266 -5.41 -19.844 1 88.94 223 ARG B CA 1
ATOM 3900 C C . ARG B 1 223 ? 17.5 -4.207 -20.766 1 88.94 223 ARG B C 1
ATOM 3902 O O . ARG B 1 223 ? 18.609 -3.697 -20.859 1 88.94 223 ARG B O 1
ATOM 3909 N N . GLN B 1 224 ? 16.438 -3.869 -21.391 1 86 224 GLN B N 1
ATOM 3910 C CA . GLN B 1 224 ? 16.484 -2.688 -22.25 1 86 224 GLN B CA 1
ATOM 3911 C C . GLN B 1 224 ? 15.547 -1.597 -21.734 1 86 224 GLN B C 1
ATOM 3913 O O . GLN B 1 224 ? 14.336 -1.803 -21.641 1 86 224 GLN B O 1
ATOM 3918 N N . GLY B 1 225 ? 16.156 -0.611 -21.078 1 84 225 GLY B N 1
ATOM 3919 C CA . GLY B 1 225 ? 15.297 0.47 -20.625 1 84 225 GLY B CA 1
ATOM 3920 C C . GLY B 1 225 ? 15.742 1.06 -19.297 1 84 225 GLY B C 1
ATOM 3921 O O . GLY B 1 225 ? 16.797 0.693 -18.766 1 84 225 GLY B O 1
ATOM 3922 N N . GLN B 1 226 ? 14.812 1.917 -18.859 1 88.75 226 GLN B N 1
ATOM 3923 C CA . GLN B 1 226 ? 15.102 2.623 -17.609 1 88.75 226 GLN B CA 1
ATOM 3924 C C . GLN B 1 226 ? 14.414 1.953 -16.422 1 88.75 226 GLN B C 1
ATOM 3926 O O . GLN B 1 226 ? 13.422 1.234 -16.594 1 88.75 226 GLN B O 1
ATOM 3931 N N . GLN B 1 227 ? 14.969 2.176 -15.305 1 94.25 227 GLN B N 1
ATOM 3932 C CA . GLN B 1 227 ? 14.367 1.681 -14.07 1 94.25 227 GLN B CA 1
ATOM 3933 C C . GLN B 1 227 ? 12.977 2.27 -13.859 1 94.25 227 GLN B C 1
ATOM 3935 O O . GLN B 1 227 ? 12.75 3.451 -14.133 1 94.25 227 GLN B O 1
ATOM 3940 N N . VAL B 1 228 ? 12.086 1.406 -13.359 1 92.12 228 VAL B N 1
ATOM 3941 C CA . VAL B 1 228 ? 10.719 1.849 -13.102 1 92.12 228 VAL B CA 1
ATOM 3942 C C . VAL B 1 228 ? 10.305 1.443 -11.688 1 92.12 228 VAL B C 1
ATOM 3944 O O . VAL B 1 228 ? 10.852 0.496 -11.125 1 92.12 228 VAL B O 1
ATOM 3947 N N . GLY B 1 229 ? 9.438 2.268 -11.117 1 95.25 229 GLY B N 1
ATOM 3948 C CA . GLY B 1 229 ? 8.82 1.923 -9.852 1 95.25 229 GLY B CA 1
ATOM 3949 C C . GLY B 1 229 ? 7.465 1.264 -10 1 95.25 229 GLY B C 1
ATOM 3950 O O . GLY B 1 229 ? 6.672 1.648 -10.859 1 95.25 229 GLY B O 1
ATOM 3951 N N . TYR B 1 230 ? 7.191 0.262 -9.18 1 95.12 230 TYR B N 1
ATOM 3952 C CA . TYR B 1 230 ? 5.93 -0.468 -9.188 1 95.12 230 TYR B CA 1
ATOM 3953 C C . TYR B 1 230 ? 5.32 -0.527 -7.793 1 95.12 230 TYR B C 1
ATOM 3955 O O . TYR B 1 230 ? 6.004 -0.875 -6.828 1 95.12 230 TYR B O 1
ATOM 3963 N N . MET B 1 231 ? 4.039 -0.167 -7.617 1 94.12 231 MET B N 1
ATOM 3964 C CA . MET B 1 231 ? 3.301 -0.22 -6.359 1 94.12 231 MET B CA 1
ATOM 3965 C C . MET B 1 231 ? 1.951 -0.904 -6.547 1 94.12 231 MET B C 1
ATOM 3967 O O . MET B 1 231 ? 1.321 -0.769 -7.598 1 94.12 231 MET B O 1
ATOM 3971 N N . GLU B 1 232 ? 1.594 -1.647 -5.445 1 91.25 232 GLU B N 1
ATOM 3972 C CA . GLU B 1 232 ? 0.309 -2.342 -5.449 1 91.25 232 GLU B CA 1
ATOM 3973 C C . GLU B 1 232 ? -0.501 -2.008 -4.199 1 91.25 232 GLU B C 1
ATOM 3975 O O . GLU B 1 232 ? 0.061 -1.839 -3.115 1 91.25 232 GLU B O 1
ATOM 3980 N N . ALA B 1 233 ? -1.859 -1.864 -4.418 1 88.88 233 ALA B N 1
ATOM 3981 C CA . ALA B 1 233 ? -2.771 -1.733 -3.285 1 88.88 233 ALA B CA 1
ATOM 3982 C C . ALA B 1 233 ? -4.16 -2.26 -3.635 1 88.88 233 ALA B C 1
ATOM 3984 O O . ALA B 1 233 ? -4.82 -1.738 -4.539 1 88.88 233 ALA B O 1
ATOM 3985 N N . GLN B 1 234 ? -4.566 -3.262 -2.934 1 90.88 234 GLN B N 1
ATOM 3986 C CA . GLN B 1 234 ? -5.934 -3.77 -3.01 1 90.88 234 GLN B CA 1
ATOM 3987 C C . GLN B 1 234 ? -6.324 -4.082 -4.453 1 90.88 234 GLN B C 1
ATOM 3989 O O . GLN B 1 234 ? -7.359 -3.621 -4.934 1 90.88 234 GLN B O 1
ATOM 3994 N N . GLY B 1 235 ? -5.453 -4.797 -5.148 1 85 235 GLY B N 1
ATOM 3995 C CA . GLY B 1 235 ? -5.781 -5.266 -6.484 1 85 235 GLY B CA 1
ATOM 3996 C C . GLY B 1 235 ? -5.586 -4.203 -7.555 1 85 235 GLY B C 1
ATOM 3997 O O . GLY B 1 235 ? -6.035 -4.371 -8.688 1 85 235 GLY B O 1
ATOM 3998 N N . ARG B 1 236 ? -5.039 -3.154 -7.141 1 85.38 236 ARG B N 1
ATOM 3999 C CA . ARG B 1 236 ? -4.648 -2.098 -8.07 1 85.38 236 ARG B CA 1
ATOM 4000 C C . ARG B 1 236 ? -3.141 -1.871 -8.039 1 85.38 236 ARG B C 1
ATOM 4002 O O . ARG B 1 236 ? -2.467 -2.275 -7.09 1 85.38 236 ARG B O 1
ATOM 4009 N N . SER B 1 237 ? -2.703 -1.309 -9.242 1 88.5 237 SER B N 1
ATOM 4010 C CA . SER B 1 237 ? -1.266 -1.06 -9.289 1 88.5 237 SER B CA 1
ATOM 4011 C C . SER B 1 237 ? -0.952 0.238 -10.023 1 88.5 237 SER B C 1
ATOM 4013 O O . SER B 1 237 ? -1.822 0.807 -10.688 1 88.5 237 SER B O 1
ATOM 4015 N N . THR B 1 238 ? 0.257 0.764 -9.727 1 83.75 238 THR B N 1
ATOM 4016 C CA . THR B 1 238 ? 0.777 1.925 -10.438 1 83.75 238 THR B CA 1
ATOM 4017 C C . THR B 1 238 ? 2.244 1.721 -10.805 1 83.75 238 THR B C 1
ATOM 4019 O O . THR B 1 238 ? 3.016 1.165 -10.023 1 83.75 238 THR B O 1
ATOM 4022 N N . LEU B 1 239 ? 2.52 2.062 -12.055 1 84.94 239 LEU B N 1
ATOM 4023 C CA . LEU B 1 239 ? 3.9 2.109 -12.523 1 84.94 239 LEU B CA 1
ATOM 4024 C C . LEU B 1 239 ? 4.426 3.539 -12.531 1 84.94 239 LEU B C 1
ATOM 4026 O O . LEU B 1 239 ? 3.785 4.438 -13.078 1 84.94 239 LEU B O 1
ATOM 4030 N N . ALA B 1 240 ? 5.488 3.814 -11.875 1 87.69 240 ALA B N 1
ATOM 4031 C CA . ALA B 1 240 ? 6.148 5.117 -11.891 1 87.69 240 ALA B CA 1
ATOM 4032 C C . ALA B 1 240 ? 7.328 5.117 -12.867 1 87.69 240 ALA B C 1
ATOM 4034 O O . ALA B 1 240 ? 8.258 4.324 -12.719 1 87.69 240 ALA B O 1
ATOM 4035 N N . THR B 1 241 ? 7.305 6 -13.836 1 84.19 241 THR B N 1
ATOM 4036 C CA . THR B 1 241 ? 8.375 6.082 -14.828 1 84.19 241 THR B CA 1
ATOM 4037 C C . THR B 1 241 ? 9.07 7.438 -14.758 1 84.19 241 THR B C 1
ATOM 4039 O O . THR B 1 241 ? 10.141 7.625 -15.344 1 84.19 241 THR B O 1
ATOM 4042 N N . GLU B 1 242 ? 8.391 8.391 -14 1 81 242 GLU B N 1
ATOM 4043 C CA . GLU B 1 242 ? 8.984 9.719 -13.867 1 81 242 GLU B CA 1
ATOM 4044 C C . GLU B 1 242 ? 10.352 9.641 -13.18 1 81 242 GLU B C 1
ATOM 4046 O O . GLU B 1 242 ? 10.477 9.047 -12.109 1 81 242 GLU B O 1
ATOM 4051 N N . ARG B 1 243 ? 11.359 10.289 -13.758 1 83.19 243 ARG B N 1
ATOM 4052 C CA . ARG B 1 243 ? 12.742 10.188 -13.297 1 83.19 243 ARG B CA 1
ATOM 4053 C C . ARG B 1 243 ? 12.852 10.57 -11.828 1 83.19 243 ARG B C 1
ATOM 4055 O O . ARG B 1 243 ? 13.531 9.891 -11.055 1 83.19 243 ARG B O 1
ATOM 4062 N N . ASP B 1 244 ? 12.156 11.648 -11.406 1 86.5 244 ASP B N 1
ATOM 4063 C CA . ASP B 1 244 ? 12.273 12.141 -10.039 1 86.5 244 ASP B CA 1
ATOM 4064 C C . ASP B 1 244 ? 11.656 11.148 -9.047 1 86.5 244 ASP B C 1
ATOM 4066 O O . ASP B 1 244 ? 12.188 10.945 -7.957 1 86.5 244 ASP B O 1
ATOM 4070 N N . VAL B 1 245 ? 10.594 10.531 -9.453 1 88 245 VAL B N 1
ATOM 4071 C CA . VAL B 1 245 ? 9.922 9.562 -8.602 1 88 245 VAL B CA 1
ATOM 4072 C C . VAL B 1 245 ? 10.773 8.305 -8.469 1 88 245 VAL B C 1
ATOM 4074 O O . VAL B 1 245 ? 10.984 7.805 -7.363 1 88 245 VAL B O 1
ATOM 4077 N N . VAL B 1 246 ? 11.297 7.863 -9.578 1 92.38 246 VAL B N 1
ATOM 4078 C CA . VAL B 1 246 ? 12.125 6.66 -9.578 1 92.38 246 VAL B CA 1
ATOM 4079 C C . VAL B 1 246 ? 13.391 6.906 -8.766 1 92.38 246 VAL B C 1
ATOM 4081 O O . VAL B 1 246 ? 13.812 6.051 -7.984 1 92.38 246 VAL B O 1
ATOM 4084 N N . HIS B 1 247 ? 13.953 8.055 -8.938 1 94.06 247 HIS B N 1
ATOM 4085 C CA . HIS B 1 247 ? 15.148 8.406 -8.164 1 94.06 247 HIS B CA 1
ATOM 4086 C C . HIS B 1 247 ? 14.852 8.414 -6.668 1 94.06 247 HIS B C 1
ATOM 4088 O O . HIS B 1 247 ? 15.664 7.926 -5.871 1 94.06 247 HIS B O 1
ATOM 4094 N N . ALA B 1 248 ? 13.766 8.977 -6.293 1 95.25 248 ALA B N 1
ATOM 4095 C CA . ALA B 1 248 ? 13.375 9.016 -4.887 1 95.25 248 ALA B CA 1
ATOM 4096 C C . ALA B 1 248 ? 13.203 7.609 -4.324 1 95.25 248 ALA B C 1
ATOM 4098 O O . ALA B 1 248 ? 13.68 7.309 -3.23 1 95.25 248 ALA B O 1
ATOM 4099 N N . LEU B 1 249 ? 12.539 6.734 -5.066 1 96.94 249 LEU B N 1
ATOM 4100 C CA . LEU B 1 249 ? 12.344 5.352 -4.645 1 96.94 249 LEU B CA 1
ATOM 4101 C C . LEU B 1 249 ? 13.68 4.629 -4.523 1 96.94 249 LEU B C 1
ATOM 4103 O O . LEU B 1 249 ? 13.891 3.857 -3.582 1 96.94 249 LEU B O 1
ATOM 4107 N N . SER B 1 250 ? 14.523 4.891 -5.496 1 97 250 SER B N 1
ATOM 4108 C CA . SER B 1 250 ? 15.836 4.262 -5.48 1 97 250 SER B CA 1
ATOM 4109 C C . SER B 1 250 ? 16.641 4.707 -4.266 1 97 250 SER B C 1
ATOM 4111 O O . SER B 1 250 ? 17.25 3.879 -3.574 1 97 250 SER B O 1
ATOM 4113 N N . ALA B 1 251 ? 16.625 5.992 -4.008 1 97.12 251 ALA B N 1
ATOM 4114 C CA . ALA B 1 251 ? 17.312 6.523 -2.836 1 97.12 251 ALA B CA 1
ATOM 4115 C C . ALA B 1 251 ? 16.734 5.934 -1.55 1 97.12 251 ALA B C 1
ATOM 4117 O O . ALA B 1 251 ? 17.484 5.543 -0.65 1 97.12 251 ALA B O 1
ATOM 4118 N N . ARG B 1 252 ? 15.5 5.895 -1.474 1 97.5 252 ARG B N 1
ATOM 4119 C CA . ARG B 1 252 ? 14.805 5.336 -0.315 1 97.5 252 ARG B CA 1
ATOM 4120 C C . ARG B 1 252 ? 15.18 3.871 -0.11 1 97.5 252 ARG B C 1
ATOM 4122 O O . ARG B 1 252 ? 15.469 3.449 1.014 1 97.5 252 ARG B O 1
ATOM 4129 N N . TYR B 1 253 ? 15.188 3.125 -1.17 1 98.12 253 TYR B N 1
ATOM 4130 C CA . TYR B 1 253 ? 15.555 1.717 -1.062 1 98.12 253 TYR B CA 1
ATOM 4131 C C . TYR B 1 253 ? 16.969 1.561 -0.511 1 98.12 253 TYR B C 1
ATOM 4133 O O . TYR B 1 253 ? 17.234 0.67 0.302 1 98.12 253 TYR B O 1
ATOM 4141 N N . GLY B 1 254 ? 17.859 2.404 -0.995 1 97.81 254 GLY B N 1
ATOM 4142 C CA . GLY B 1 254 ? 19.219 2.369 -0.467 1 97.81 254 GLY B CA 1
ATOM 4143 C C . GLY B 1 254 ? 19.266 2.58 1.034 1 97.81 254 GLY B C 1
ATOM 4144 O O . GLY B 1 254 ? 20 1.873 1.737 1 97.81 254 GLY B O 1
ATOM 4145 N N . ILE B 1 255 ? 18.516 3.496 1.503 1 98 255 ILE B N 1
ATOM 4146 C CA . ILE B 1 255 ? 18.516 3.799 2.93 1 98 255 ILE B CA 1
ATOM 4147 C C . ILE B 1 255 ? 17.828 2.664 3.693 1 98 255 ILE B C 1
ATOM 4149 O O . ILE B 1 255 ? 18.266 2.303 4.793 1 98 255 ILE B O 1
ATOM 4153 N N . ILE B 1 256 ? 16.781 2.104 3.131 1 98.06 256 ILE B N 1
ATOM 4154 C CA . ILE B 1 256 ? 16.109 0.949 3.721 1 98.06 256 ILE B CA 1
ATOM 4155 C C . ILE B 1 256 ? 17.109 -0.186 3.916 1 98.06 256 ILE B C 1
ATOM 4157 O O . ILE B 1 256 ? 17.172 -0.795 4.988 1 98.06 256 ILE B O 1
ATOM 4161 N N . ARG B 1 257 ? 17.891 -0.457 2.955 1 98.19 257 ARG B N 1
ATOM 4162 C CA . ARG B 1 257 ? 18.891 -1.519 3.049 1 98.19 257 ARG B CA 1
ATOM 4163 C C . ARG B 1 257 ? 19.906 -1.22 4.145 1 98.19 257 ARG B C 1
ATOM 4165 O O . ARG B 1 257 ? 20.375 -2.131 4.836 1 98.19 257 ARG B O 1
ATOM 4172 N N . ALA B 1 258 ? 20.188 0.057 4.25 1 97.81 258 ALA B N 1
ATOM 4173 C CA . ALA B 1 258 ? 21.156 0.459 5.266 1 97.81 258 ALA B CA 1
ATOM 4174 C C . ALA B 1 258 ? 20.578 0.292 6.668 1 97.81 258 ALA B C 1
ATOM 4176 O O . ALA B 1 258 ? 21.312 0.054 7.629 1 97.81 258 ALA B O 1
ATOM 4177 N N . GLN B 1 259 ? 19.312 0.45 6.809 1 98 259 GLN B N 1
ATOM 4178 C CA . GLN B 1 259 ? 18.656 0.369 8.102 1 98 259 GLN B CA 1
ATOM 4179 C C . GLN B 1 259 ? 18.297 -1.072 8.445 1 98 259 GLN B C 1
ATOM 4181 O O . GLN B 1 259 ? 18.078 -1.402 9.617 1 98 259 GLN B O 1
ATOM 4186 N N . ALA B 1 260 ? 18.141 -1.946 7.453 1 98.56 260 ALA B N 1
ATOM 4187 C CA . ALA B 1 260 ? 17.781 -3.35 7.645 1 98.56 260 ALA B CA 1
ATOM 4188 C C . ALA B 1 260 ? 18.953 -4.145 8.211 1 98.56 260 ALA B C 1
ATOM 4190 O O . ALA B 1 260 ? 20.094 -3.662 8.234 1 98.56 260 ALA B O 1
ATOM 4191 N N . LEU B 1 261 ? 18.656 -5.285 8.75 1 98.5 261 LEU B N 1
ATOM 4192 C CA . LEU B 1 261 ? 19.703 -6.223 9.133 1 98.5 261 LEU B CA 1
ATOM 4193 C C . LEU B 1 261 ? 20.547 -6.625 7.918 1 98.5 261 LEU B C 1
ATOM 4195 O O . LEU B 1 261 ? 20.031 -6.652 6.793 1 98.5 261 LEU B O 1
ATOM 4199 N N . THR B 1 262 ? 21.875 -6.941 8.141 1 97.88 262 THR B N 1
ATOM 4200 C CA . THR B 1 262 ? 22.672 -7.508 7.066 1 97.88 262 THR B CA 1
ATOM 4201 C C . THR B 1 262 ? 22.078 -8.828 6.586 1 97.88 262 THR B C 1
ATOM 4203 O O . THR B 1 262 ? 21.25 -9.43 7.273 1 97.88 262 THR B O 1
ATOM 4206 N N . PRO B 1 263 ? 22.453 -9.266 5.383 1 97.25 263 PRO B N 1
ATOM 4207 C CA . PRO B 1 263 ? 21.938 -10.555 4.906 1 97.25 263 PRO B CA 1
ATOM 4208 C C . PRO B 1 263 ? 22.203 -11.695 5.883 1 97.25 263 PRO B C 1
ATOM 4210 O O . PRO B 1 263 ? 21.312 -12.508 6.145 1 97.25 263 PRO B O 1
ATOM 4213 N N . SER B 1 264 ? 23.391 -11.734 6.477 1 97.69 264 SER B N 1
ATOM 4214 C CA . SER B 1 264 ? 23.719 -12.789 7.43 1 97.69 264 SER B CA 1
ATOM 4215 C C . SER B 1 264 ? 22.875 -12.688 8.688 1 97.69 264 SER B C 1
ATOM 4217 O O . SER B 1 264 ? 22.375 -13.695 9.195 1 97.69 264 SER B O 1
ATOM 4219 N N . GLU B 1 265 ? 22.703 -11.469 9.188 1 98.19 265 GLU B N 1
ATOM 4220 C CA . GLU B 1 265 ? 21.859 -11.258 10.367 1 98.19 265 GLU B CA 1
ATOM 4221 C C . GLU B 1 265 ? 20.406 -11.586 10.078 1 98.19 265 GLU B C 1
ATOM 4223 O O . GLU B 1 265 ? 19.688 -12.047 10.961 1 98.19 265 GLU B O 1
ATOM 4228 N N . SER B 1 266 ? 19.969 -11.297 8.891 1 98.56 266 SER B N 1
ATOM 4229 C CA . SER B 1 266 ? 18.594 -11.594 8.477 1 98.56 266 SER B CA 1
ATOM 4230 C C . SER B 1 266 ? 18.344 -13.094 8.469 1 98.56 266 SER B C 1
ATOM 4232 O O . SER B 1 266 ? 17.297 -13.555 8.953 1 98.56 266 SER B O 1
ATOM 4234 N N . LEU B 1 267 ? 19.266 -13.867 7.945 1 97.88 267 LEU B N 1
ATOM 4235 C CA . LEU B 1 267 ? 19.125 -15.32 7.957 1 97.88 267 LEU B CA 1
ATOM 4236 C C . LEU B 1 267 ? 19.141 -15.852 9.383 1 97.88 267 LEU B C 1
ATOM 4238 O O . LEU B 1 267 ? 18.406 -16.781 9.719 1 97.88 267 LEU B O 1
ATOM 4242 N N . ALA B 1 268 ? 19.953 -15.25 10.211 1 98.06 268 ALA B N 1
ATOM 4243 C CA . ALA B 1 268 ? 20.016 -15.648 11.617 1 98.06 268 ALA B CA 1
ATOM 4244 C C . ALA B 1 268 ? 18.672 -15.398 12.312 1 98.06 268 ALA B C 1
ATOM 4246 O O . ALA B 1 268 ? 18.234 -16.203 13.133 1 98.06 268 ALA B O 1
ATOM 4247 N N . LEU B 1 269 ? 18.078 -14.289 11.969 1 97.81 269 LEU B N 1
ATOM 4248 C CA . LEU B 1 269 ? 16.781 -13.984 12.531 1 97.81 269 LEU B CA 1
ATOM 4249 C C . LEU B 1 269 ? 15.742 -15.016 12.094 1 97.81 269 LEU B C 1
ATOM 4251 O O . LEU B 1 269 ? 14.922 -15.461 12.898 1 97.81 269 LEU B O 1
ATOM 4255 N N . ILE B 1 270 ? 15.734 -15.375 10.883 1 97.75 270 ILE B N 1
ATOM 4256 C CA . ILE B 1 270 ? 14.797 -16.359 10.367 1 97.75 270 ILE B CA 1
ATOM 4257 C C . ILE B 1 270 ? 15.008 -17.703 11.086 1 97.75 270 ILE B C 1
ATOM 4259 O O . ILE B 1 270 ? 14.039 -18.359 11.461 1 97.75 270 ILE B O 1
ATOM 4263 N N . GLU B 1 271 ? 16.234 -18.062 11.273 1 97.44 271 GLU B N 1
ATOM 4264 C CA . GLU B 1 271 ? 16.547 -19.281 12.008 1 97.44 271 GLU B CA 1
ATOM 4265 C C . GLU B 1 271 ? 16.016 -19.219 13.445 1 97.44 271 GLU B C 1
ATOM 4267 O O . GLU B 1 271 ? 15.492 -20.203 13.961 1 97.44 271 GLU B O 1
ATOM 4272 N N . LYS B 1 272 ? 16.203 -18.109 14 1 97.38 272 LYS B N 1
ATOM 4273 C CA . LYS B 1 272 ? 15.711 -17.906 15.359 1 97.38 272 LYS B CA 1
ATOM 4274 C C . LYS B 1 272 ? 14.195 -18.078 15.422 1 97.38 272 LYS B C 1
ATOM 4276 O O . LYS B 1 272 ? 13.664 -18.703 16.344 1 97.38 272 LYS B O 1
ATOM 4281 N N . LEU B 1 273 ? 13.531 -17.5 14.453 1 96.31 273 LEU B N 1
ATOM 4282 C CA . LEU B 1 273 ? 12.078 -17.625 14.398 1 96.31 273 LEU B CA 1
ATOM 4283 C C . LEU B 1 273 ? 11.656 -19.078 14.289 1 96.31 273 LEU B C 1
ATOM 4285 O O . LEU B 1 273 ? 10.68 -19.5 14.922 1 96.31 273 LEU B O 1
ATOM 4289 N N . LEU B 1 274 ? 12.359 -19.844 13.531 1 95.5 274 LEU B N 1
ATOM 4290 C CA . LEU B 1 274 ? 12.07 -21.266 13.352 1 95.5 274 LEU B CA 1
ATOM 4291 C C . LEU B 1 274 ? 12.25 -22.016 14.664 1 95.5 274 LEU B C 1
ATOM 4293 O O . LEU B 1 274 ? 11.539 -23 14.922 1 95.5 274 LEU B O 1
ATOM 4297 N N . GLY B 1 275 ? 13.086 -21.516 15.445 1 92.5 275 GLY B N 1
ATOM 4298 C CA . GLY B 1 275 ? 13.359 -22.156 16.719 1 92.5 275 GLY B CA 1
ATOM 4299 C C . GLY B 1 275 ? 12.344 -21.812 17.797 1 92.5 275 GLY B C 1
ATOM 4300 O O . GLY B 1 275 ? 12.227 -22.516 18.797 1 92.5 275 GLY B O 1
ATOM 4301 N N . GLU B 1 276 ? 11.641 -20.719 17.672 1 86.81 276 GLU B N 1
ATOM 4302 C CA . GLU B 1 276 ? 10.656 -20.266 18.656 1 86.81 276 GLU B CA 1
ATOM 4303 C C . GLU B 1 276 ? 9.375 -21.078 18.578 1 86.81 276 GLU B C 1
ATOM 4305 O O . GLU B 1 276 ? 8.555 -21.047 19.5 1 86.81 276 GLU B O 1
ATOM 4310 N N . ARG B 1 277 ? 9.117 -21.688 17.594 1 75.75 277 ARG B N 1
ATOM 4311 C CA . ARG B 1 277 ? 7.879 -22.453 17.469 1 75.75 277 ARG B CA 1
ATOM 4312 C C . ARG B 1 277 ? 8.164 -23.906 17.109 1 75.75 277 ARG B C 1
ATOM 4314 O O . ARG B 1 277 ? 9.141 -24.203 16.406 1 75.75 277 ARG B O 1
#

Nearest PDB structures (foldseek):
  8tac-assembly2_B  TM=8.237E-01  e=9.219E-03  synthetic construct
  2b5a-assembly1_A  TM=8.439E-01  e=1.755E-02  [Bacillus] caldolyticus
  1y7y-assembly1_A  TM=9.373E-01  e=4.277E-02  Aeromonas hydrophila
  3f51-assembly1_A  TM=7.747E-01  e=7.747E-02  Corynebacterium glutamicum
  3f52-assembly1_A  TM=8.371E-01  e=2.085E-01  Corynebacterium glutamicum

Organism: Streptomyces coelicolor (strain ATCC BAA-471 / A3(2) / M145) (NCBI:txid100226)

Sequence (554 aa):
MGDEVQQPEEYEVGTGMLCVFGRQLKLFRERAGLDRAGLGSLTGYSASTIASFEQARRIPQPKFIDQADEVLGAGGVLSASKEEVARAQYPAFFRDAAKLEAEAVELFVYDTHVVNGLLQTEGYMRALLGMRRPLLDEATIEQRVAARLTRQKIFDRWPAPLLSFVMEEPVARRPLGGEQVWRGQLEQLLSLGQKRSVELQMMPLDRQDNAGVDGAFTLLTPRQGQQVGYMEAQGRSTLATERDVVHALSARYGIIRAQALTPSESLALIEKLLGERMGDEVQQPEEYEVGTGMLCVFGRQLKLFRERAGLDRAGLGSLTGYSASTIASFEQARRIPQPKFIDQADEVLGAGGVLSASKEEVARAQYPAFFRDAAKLEAEAVELFVYDTHVVNGLLQTEGYMRALLGMRRPLLDEATIEQRVAARLTRQKIFDRWPAPLLSFVMEEPVARRPLGGEQVWRGQLEQLLSLGQKRSVELQMMPLDRQDNAGVDGAFTLLTPRQGQQVGYMEAQGRSTLATERDVVHALSARYGIIRAQALTPSESLALIEKLLGER

pLDDT: mean 89.21, std 14.28, range [23.0, 98.81]

Radius of gyration: 27.1 Å; Cα contacts (8 Å, |Δi|>4): 898; chains: 2; bounding box: 59×89×70 Å

Secondary structure (DSSP, 8-state):
--------THHHHHHHHHHHHHHHHHHHHHHTT--HHHHHHHHT--HHHHHHHHTTSS---HHHHHHHHHHTT-TTTTGGGHHHHHHTTS-GGGHHHHHHHHTEEEEEEEESSS--GGG--HHHHHHHHHT-SSPPPHHHHHHHHHHHHHHGGGGG-SSPPEEEEEEEHHHHH--TT-HHHHHHHHHHHHHHHTSTTEEEEEE-TT-S--TTTT--EEEEEESSS--EEEEEETTEEEEE--HHHHHHHHHHHHHHHHHSPPHHHHHHHHHHHHHH-/--------THHHHHHHHHHHHHHHHHHHHHHTT--HHHHHHHHT--HHHHHHHHTTSS---HHHHHHHHHHTT-TTTTGGGHHHHHHTTS-GGGHHHHHHHHTEEEEEEEESSS--GGG--HHHHHHHHHT-SSPPPHHHHHHHHHHHHHHGGGGG-SSPPEEEEEEEHHHHH--TT-HHHHHHHHHHHHHHHTSTTEEEEEE-TT-S--TTTT--EEEEEESSS--EEEEEETTEEEEE--HHHHHHHHHHHHHHHHHSPPHHHHHHHHHHHHHH-

Solvent-accessible surface area (backbone atoms only — not comparable to full-atom values): 28792 Å² total; per-residue (Å²): 136,80,81,72,73,78,67,58,65,62,66,41,52,38,48,44,55,32,39,52,49,8,48,50,49,46,52,37,35,52,73,63,70,38,55,50,54,55,51,10,67,75,67,75,44,49,37,67,54,44,49,26,30,37,66,42,64,41,78,71,50,63,68,52,36,47,46,49,18,61,78,39,64,46,82,48,58,52,42,69,38,41,65,59,51,58,40,37,49,38,59,66,58,41,36,66,56,51,56,44,58,74,44,30,46,31,38,44,36,38,36,62,61,50,74,53,65,69,61,49,38,70,62,41,42,51,33,55,53,64,38,37,48,68,71,65,54,69,62,56,45,53,42,43,46,52,42,38,57,60,57,38,51,59,82,72,42,78,83,65,34,47,36,36,39,38,31,30,38,64,33,77,62,35,29,45,56,31,67,66,34,28,52,52,35,54,50,43,46,53,58,50,46,65,38,89,55,34,44,39,28,26,30,60,60,74,45,39,69,55,48,55,61,60,54,45,40,32,40,38,23,33,73,80,67,69,60,30,29,40,36,71,44,74,84,37,55,48,77,40,69,52,66,66,59,31,49,37,51,51,53,22,49,53,49,34,58,68,66,22,38,52,49,69,57,24,49,51,49,53,52,50,56,58,67,74,102,136,81,82,71,74,76,67,60,66,62,64,40,52,36,46,44,53,32,39,53,49,8,48,50,51,45,51,37,34,52,73,62,71,38,55,48,54,54,52,10,67,75,65,76,45,49,37,66,55,43,49,28,29,37,66,42,65,41,78,72,50,64,68,52,37,47,45,48,18,61,77,40,64,46,82,49,59,51,44,70,39,40,66,60,49,59,40,36,48,38,60,65,60,40,35,66,56,52,57,44,58,76,44,30,44,32,38,42,36,38,36,64,60,49,74,54,65,70,62,50,38,70,63,40,42,51,33,56,52,64,39,37,48,68,73,66,54,69,60,57,45,53,42,44,46,51,43,37,56,59,58,38,50,58,80,72,42,80,81,64,34,47,37,37,40,37,32,33,40,64,34,78,61,34,28,45,56,31,67,67,34,29,52,53,34,52,51,43,46,51,58,50,47,66,38,90,54,36,44,38,28,27,29,60,59,74,44,40,67,57,47,55,61,60,54,46,39,33,40,39,25,32,73,79,68,67,60,29,29,40,35,73,46,75,84,36,56,49,76,40,67,52,66,69,60,32,50,36,53,51,54,23,50,54,50,34,58,69,68,23,39,52,50,70,55,24,48,50,49,53,51,50,55,58,67,74,102

InterPro domains:
  IPR001387 Cro/C1-type, helix-turn-helix domain [SM00530] (24-79)
  IPR001387 Cro/C1-type, helix-turn-helix domain [cd00093] (22-73)
  IPR010982 Lambda repressor-like, DNA-binding domain superfamily [G3DSA:1.10.260.40] (18-74)
  IPR010982 Lambda repressor-like, DNA-binding domain superfamily [SSF47413] (18-73)
  IPR043917 Domain of unknown function DUF5753 [PF19054] (94-272)